Protein 3WTS (pdb70)

Radius of gyration: 38.65 Å; Cα contacts (8 Å, |Δi|>4): 1548; chains: 6; bounding box: 78×96×101 Å

GO terms:
  GO:0006355 regulation of DNA-templated transcription (P, IMP)
  GO:0140297 DNA-binding transcription factor binding (F, IPI)
  GO:0005634 nucleus (C, IDA)
  GO:0000978 RNA polymerase II cis-regulatory region sequence-specific DNA binding (F, IDA)
  GO:0043371 negative regulation of CD4-positive, alpha-beta T cell differentiation (P, IDA)
  GO:0043378 positive regulation of CD8-positive, alpha-beta T cell differentiation (P, IDA)
  GO:0045892 negative regulation of DNA-templated transcription (P, IDA)
  GO:0045893 positive regulation of DNA-templated transcription (P, IDA)
  GO:0032729 positive regulation of type II interferon production (P, IDA)
  GO:0000122 negative regulation of transcription by RNA polymerase II (P, IDA)
  GO:0016513 core-binding factor complex (C, TAS)
  GO:0002667 regulation of T cell anergy (P, IMP)
  GO:0032743 positive regulation of interleukin-2 production (P, IMP)
  GO:0005515 protein binding (F, IPI)
  GO:0005604 basement membrane (C, IDA)
  GO:0003677 DNA binding (F, IDA)
  GO:0003700 DNA-binding transcription factor activity (F, IDA)
  GO:0045944 positive regulation of transcription by RNA polymerase II (P, IDA)
  GO:0006355 regulation of DNA-templated transcription (P, IDA)
  GO:0071560 cellular response to transforming growth factor beta stimulus (P, IDA)

Sequence (715 aa):
MGELVRTDSPNFLCSVLPTHWRCNKTLPIAFKVVAKGDVPDGTLVTVMAGNDENYSAELRNATAAMKNQVARFNDLRFVGRSGRGKSFTLTITVFTNPPQVATYHRAIKITVDGPREPRPRVVPDQRSKFENEEFFRKLSRECEIKYTGFRDRPHEERQTRFQNACRDGRSEIAFVATGTNLSLQFFPAPSREYVDLEREAGKVYLKAPMILNGVCVIWKGWIDLHRLDGMGCLEFDEERAQQEDALAQPVIPAAALAGYTGSGPIQLWQFLLELLTDKSCQSFISWTGDGWEFKLSDPDEVARRWGKRKNKPKMNYEKLSRGLRYYYDKNIIHKTAGKRYVYRFVCDLQSLLGYTPEELHAMLDVKGELVRTDSPNFLCSVLPTHWRCNKTLPIAFKVVAKGDVPDGTLVTVMAGNDENYSAELRNATAAMKNQVARFNDLRFVGRSGRGKSFTLTITVFTNPPQVATYHRAIKITVDGPREPRPRVVPDQRSKFENEEFFRKLSRECEIKYTGFRDRPHEERQTRFQNACRDGRSEIAFVATGTNLSLQFFPAPSREYVDLEREAGKVYLKAPMILNGVCVIWKGWIDLHRLDGMGCLEFDEERAQQEDALAGPIQLWQFLLELLTDKSCQSFISWTGDGWEFKLSDPDEVARRWGKRKNKPKMNYEKLSRGLRYYYDKNIIHKTAGKRYVYRFVCDLQSLLGYTPEELHAML

Structure (mmCIF, N/CA/C/O backbone):
data_3WTS
#
_entry.id   3WTS
#
_cell.length_a   78.721
_cell.length_b   102.055
_cell.length_c   194.991
_cell.angle_alpha   90.00
_cell.angle_beta   90.00
_cell.angle_gamma   90.00
#
_symmetry.space_group_name_H-M   'P 21 21 21'
#
loop_
_entity.id
_entity.type
_entity.pdbx_description
1 polymer 'Runt-related transcription factor 1'
2 polymer 'Core-binding factor subunit beta'
3 polymer 'Protein C-ets-1'
4 polymer "5'-D(*GP*AP*AP*GP*CP*CP*AP*CP*AP*TP*CP*CP*TP*CP*T)-3'"
5 polymer "5'-D(*AP*GP*AP*GP*GP*AP*TP*GP*TP*GP*GP*CP*TP*TP*C)-3'"
6 water water
#
loop_
_atom_site.group_PDB
_atom_site.id
_atom_site.type_symbol
_atom_site.label_atom_id
_atom_site.label_alt_id
_atom_site.label_comp_id
_atom_site.label_asym_id
_atom_site.label_entity_id
_atom_site.label_seq_id
_atom_site.pdbx_PDB_ins_code
_atom_site.Cartn_x
_atom_site.Cartn_y
_atom_site.Cartn_z
_atom_site.occupancy
_atom_site.B_iso_or_equiv
_atom_site.auth_seq_id
_atom_site.auth_comp_id
_atom_site.auth_asym_id
_atom_site.auth_atom_id
_atom_site.pdbx_PDB_model_num
ATOM 1 N N . MET A 1 1 ? 53.628 -2.481 61.255 1.00 111.50 59 MET A N 1
ATOM 2 C CA . MET A 1 1 ? 53.765 -3.651 60.335 1.00 111.44 59 MET A CA 1
ATOM 3 C C . MET A 1 1 ? 52.428 -4.107 59.743 1.00 110.09 59 MET A C 1
ATOM 4 O O . MET A 1 1 ? 51.504 -4.488 60.470 1.00 110.12 59 MET A O 1
ATOM 9 N N . GLY A 1 2 ? 52.341 -4.061 58.413 1.00 107.95 60 GLY A N 1
ATOM 10 C CA . GLY A 1 2 ? 51.129 -4.463 57.718 1.00 104.27 60 GLY A CA 1
ATOM 11 C C . GLY A 1 2 ? 51.201 -4.246 56.214 1.00 101.20 60 GLY A C 1
ATOM 12 O O . GLY A 1 2 ? 52.247 -4.442 55.597 1.00 101.85 60 GLY A O 1
ATOM 13 N N . GLU A 1 3 ? 50.080 -3.841 55.627 1.00 97.57 61 GLU A N 1
ATOM 14 C CA . GLU A 1 3 ? 49.994 -3.595 54.192 1.00 93.90 61 GLU A CA 1
ATOM 15 C C . GLU A 1 3 ? 49.631 -2.122 53.998 1.00 90.70 61 GLU A C 1
ATOM 16 O O . GLU A 1 3 ? 48.544 -1.692 54.392 1.00 90.64 61 GLU A O 1
ATOM 22 N N . LEU A 1 4 ? 50.537 -1.350 53.397 1.00 85.99 62 LEU A N 1
ATOM 23 C CA . LEU A 1 4 ? 50.300 0.079 53.187 1.00 82.08 62 LEU A CA 1
ATOM 24 C C . LEU A 1 4 ? 49.911 0.463 51.765 1.00 79.81 62 LEU A C 1
ATOM 25 O O . LEU A 1 4 ? 50.081 -0.308 50.830 1.00 80.29 62 LEU A O 1
ATOM 30 N N . VAL A 1 5 ? 49.389 1.673 51.612 1.00 77.87 63 VAL A N 1
ATOM 31 C CA . VAL A 1 5 ? 48.970 2.175 50.312 1.00 76.29 63 VAL A CA 1
ATOM 32 C C . VAL A 1 5 ? 49.388 3.634 50.163 1.00 75.63 63 VAL A C 1
ATOM 33 O O . VAL A 1 5 ? 49.444 4.375 51.141 1.00 76.54 63 VAL A O 1
ATOM 37 N N . ARG A 1 6 ? 49.681 4.049 48.938 1.00 75.61 64 ARG A N 1
ATOM 38 C CA . ARG A 1 6 ? 50.113 5.414 48.702 1.00 75.63 64 ARG A CA 1
ATOM 39 C C . ARG A 1 6 ? 48.954 6.401 48.712 1.00 73.76 64 ARG A C 1
ATOM 40 O O . ARG A 1 6 ? 47.844 6.083 48.280 1.00 73.28 64 ARG A O 1
ATOM 48 N N . THR A 1 7 ? 49.222 7.598 49.224 1.00 71.47 65 THR A N 1
ATOM 49 C CA . THR A 1 7 ? 48.223 8.656 49.292 1.00 69.40 65 THR A CA 1
ATOM 50 C C . THR A 1 7 ? 48.483 9.631 48.146 1.00 68.89 65 THR A C 1
ATOM 51 O O . THR A 1 7 ? 49.346 9.381 47.308 1.00 69.16 65 THR A O 1
ATOM 55 N N . ASP A 1 8 ? 47.744 10.736 48.103 1.00 69.20 66 ASP A N 1
ATOM 56 C CA . ASP A 1 8 ? 47.928 11.730 47.043 1.00 68.96 66 ASP A CA 1
ATOM 57 C C . ASP A 1 8 ? 49.193 12.570 47.264 1.00 69.60 66 ASP A C 1
ATOM 58 O O . ASP A 1 8 ? 49.563 13.389 46.420 1.00 70.07 66 ASP A O 1
ATOM 63 N N . SER A 1 9 ? 49.846 12.366 48.404 1.00 69.18 67 SER A N 1
ATOM 64 C CA . SER A 1 9 ? 51.079 13.071 48.728 1.00 67.83 67 SER A CA 1
ATOM 65 C C . SER A 1 9 ? 52.224 12.082 48.524 1.00 67.35 67 SER A C 1
ATOM 66 O O . SER A 1 9 ? 52.079 10.888 48.801 1.00 67.03 67 SER A O 1
ATOM 69 N N . PRO A 1 10 ? 53.373 12.565 48.020 1.00 66.87 68 PRO A N 1
ATOM 70 C CA . PRO A 1 10 ? 54.555 11.726 47.776 1.00 66.48 68 PRO A CA 1
ATOM 71 C C . PRO A 1 10 ? 55.351 11.436 49.043 1.00 65.86 68 PRO A C 1
ATOM 72 O O . PRO A 1 10 ? 56.326 10.683 49.025 1.00 65.92 68 PRO A O 1
ATOM 76 N N . ASN A 1 11 ? 54.918 12.018 50.152 1.00 65.23 69 ASN A N 1
ATOM 77 C CA . ASN A 1 11 ? 55.630 11.813 51.400 1.00 65.11 69 ASN A CA 1
ATOM 78 C C . ASN A 1 11 ? 54.890 10.941 52.414 1.00 64.33 69 ASN A C 1
ATOM 79 O O . ASN A 1 11 ? 55.428 10.651 53.485 1.00 64.67 69 ASN A O 1
ATOM 84 N N . PHE A 1 12 ? 53.676 10.504 52.090 1.00 63.28 70 PHE A N 1
ATOM 85 C CA . PHE A 1 12 ? 52.920 9.699 53.055 1.00 62.57 70 PHE A CA 1
ATOM 86 C C . PHE A 1 12 ? 52.130 8.504 52.523 1.00 62.39 70 PHE A C 1
ATOM 87 O O . PHE A 1 12 ? 51.576 8.527 51.425 1.00 62.96 70 PHE A O 1
ATOM 95 N N . LEU A 1 13 ? 52.084 7.457 53.335 1.00 62.73 71 LEU A N 1
ATOM 96 C CA . LEU A 1 13 ? 51.347 6.238 53.028 1.00 62.92 71 LEU A CA 1
ATOM 97 C C . LEU A 1 13 ? 50.349 6.001 54.173 1.00 62.83 71 LEU A C 1
ATOM 98 O O . LEU A 1 13 ? 50.494 6.578 55.255 1.00 61.70 71 LEU A O 1
ATOM 103 N N . CYS A 1 14 ? 49.344 5.158 53.939 1.00 61.96 72 CYS A N 1
ATOM 104 C CA . CYS A 1 14 ? 48.362 4.837 54.979 1.00 60.70 72 CYS A CA 1
ATOM 105 C C . CYS A 1 14 ? 47.862 3.407 54.841 1.00 60.83 72 CYS A C 1
ATOM 106 O O . CYS A 1 14 ? 47.858 2.850 53.744 1.00 61.81 72 CYS A O 1
ATOM 109 N N . SER A 1 15 ? 47.456 2.809 55.957 1.00 59.57 73 SER A N 1
ATOM 110 C CA . SER A 1 15 ? 46.960 1.442 55.933 1.00 59.30 73 SER A CA 1
ATOM 111 C C . SER A 1 15 ? 45.698 1.363 55.073 1.00 59.57 73 SER A C 1
ATOM 112 O O . SER A 1 15 ? 45.120 2.394 54.703 1.00 59.95 73 SER A O 1
ATOM 115 N N . VAL A 1 16 ? 45.279 0.143 54.749 1.00 59.11 74 VAL A N 1
ATOM 116 C CA . VAL A 1 16 ? 44.102 -0.061 53.911 1.00 58.74 74 VAL A CA 1
ATOM 117 C C . VAL A 1 16 ? 42.783 0.013 54.675 1.00 58.39 74 VAL A C 1
ATOM 118 O O . VAL A 1 16 ? 42.635 -0.591 55.736 1.00 57.56 74 VAL A O 1
ATOM 122 N N . LEU A 1 17 ? 41.819 0.740 54.116 1.00 57.13 75 LEU A N 1
ATOM 123 C CA . LEU A 1 17 ? 40.507 0.880 54.736 1.00 55.89 75 LEU A CA 1
ATOM 124 C C . LEU A 1 17 ? 39.432 0.108 53.964 1.00 55.12 75 LEU A C 1
ATOM 125 O O . LEU A 1 17 ? 39.475 0.013 52.728 1.00 55.96 75 LEU A O 1
ATOM 130 N N . PRO A 1 18 ? 38.451 -0.458 54.680 1.00 54.57 76 PRO A N 1
ATOM 131 C CA . PRO A 1 18 ? 37.399 -1.194 53.966 1.00 53.27 76 PRO A CA 1
ATOM 132 C C . PRO A 1 18 ? 36.703 -0.239 53.000 1.00 51.74 76 PRO A C 1
ATOM 133 O O . PRO A 1 18 ? 36.679 0.968 53.237 1.00 52.48 76 PRO A O 1
ATOM 137 N N . THR A 1 19 ? 36.160 -0.760 51.907 1.00 50.86 77 THR A N 1
ATOM 138 C CA . THR A 1 19 ? 35.476 0.095 50.944 1.00 51.20 77 THR A CA 1
ATOM 139 C C . THR A 1 19 ? 34.108 0.507 51.469 1.00 50.36 77 THR A C 1
ATOM 140 O O . THR A 1 19 ? 33.586 1.554 51.112 1.00 50.06 77 THR A O 1
ATOM 144 N N . HIS A 1 20 ? 33.524 -0.321 52.323 1.00 51.19 78 HIS A N 1
ATOM 145 C CA . HIS A 1 20 ? 32.209 -0.019 52.879 1.00 52.67 78 HIS A CA 1
ATOM 146 C C . HIS A 1 20 ? 32.205 -0.365 54.365 1.00 50.79 78 HIS A C 1
ATOM 147 O O . HIS A 1 20 ? 32.632 -1.453 54.748 1.00 52.14 78 HIS A O 1
ATOM 154 N N . TRP A 1 21 ? 31.748 0.550 55.214 1.00 48.18 79 TRP A N 1
ATOM 155 C CA . TRP A 1 21 ? 31.717 0.240 56.639 1.00 45.34 79 TRP A CA 1
ATOM 156 C C . TRP A 1 21 ? 30.516 0.888 57.316 1.00 45.53 79 TRP A C 1
ATOM 157 O O . TRP A 1 21 ? 29.917 1.830 56.788 1.00 42.57 79 TRP A O 1
ATOM 168 N N . ARG A 1 22 ? 30.162 0.371 58.487 1.00 46.62 80 ARG A N 1
ATOM 169 C CA . ARG A 1 22 ? 29.026 0.892 59.231 1.00 47.56 80 ARG A CA 1
ATOM 170 C C . ARG A 1 22 ? 29.471 2.091 60.058 1.00 49.26 80 ARG A C 1
ATOM 171 O O . ARG A 1 22 ? 30.536 2.063 60.682 1.00 46.53 80 ARG A O 1
ATOM 179 N N . CYS A 1 23 ? 28.653 3.144 60.053 1.00 49.62 81 CYS A N 1
ATOM 180 C CA . CYS A 1 23 ? 28.986 4.337 60.804 1.00 50.46 81 CYS A CA 1
ATOM 181 C C . CYS A 1 23 ? 29.076 4.050 62.288 1.00 48.21 81 CYS A C 1
ATOM 182 O O . CYS A 1 23 ? 28.323 3.233 62.835 1.00 44.57 81 CYS A O 1
ATOM 185 N N . ASN A 1 24 ? 30.039 4.726 62.909 1.00 45.74 82 ASN A N 1
ATOM 186 C CA . ASN A 1 24 ? 30.328 4.631 64.325 1.00 45.58 82 ASN A CA 1
ATOM 187 C C . ASN A 1 24 ? 30.789 3.247 64.745 1.00 46.42 82 ASN A C 1
ATOM 188 O O . ASN A 1 24 ? 30.784 2.903 65.932 1.00 47.75 82 ASN A O 1
ATOM 193 N N . LYS A 1 25 ? 31.200 2.449 63.775 1.00 45.22 83 LYS A N 1
ATOM 194 C CA . LYS A 1 25 ? 31.662 1.107 64.074 1.00 45.38 83 LYS A CA 1
ATOM 195 C C . LYS A 1 25 ? 33.193 1.018 63.969 1.00 44.67 83 LYS A C 1
ATOM 196 O O . LYS A 1 25 ? 33.786 1.538 63.020 1.00 43.88 83 LYS A O 1
ATOM 202 N N . THR A 1 26 ? 33.826 0.369 64.943 1.00 44.35 84 THR A N 1
ATOM 203 C CA . THR A 1 26 ? 35.276 0.218 64.933 1.00 45.50 84 THR A CA 1
ATOM 204 C C . THR A 1 26 ? 35.739 -0.430 63.628 1.00 47.22 84 THR A C 1
ATOM 205 O O . THR A 1 26 ? 35.080 -1.323 63.099 1.00 48.86 84 THR A O 1
ATOM 209 N N . LEU A 1 27 ? 36.864 0.048 63.103 1.00 46.34 85 LEU A N 1
ATOM 210 C CA . LEU A 1 27 ? 37.429 -0.456 61.858 1.00 45.84 85 LEU A CA 1
ATOM 211 C C . LEU A 1 27 ? 38.041 -1.856 62.021 1.00 47.72 85 LEU A C 1
ATOM 212 O O . LEU A 1 27 ? 38.570 -2.201 63.088 1.00 44.78 85 LEU A O 1
ATOM 217 N N . PRO A 1 28 ? 37.972 -2.683 60.962 1.00 49.16 86 PRO A N 1
ATOM 218 C CA . PRO A 1 28 ? 38.536 -4.043 61.031 1.00 51.92 86 PRO A CA 1
ATOM 219 C C . PRO A 1 28 ? 40.041 -4.020 61.331 1.00 54.40 86 PRO A C 1
ATOM 220 O O . PRO A 1 28 ? 40.554 -4.884 62.049 1.00 54.06 86 PRO A O 1
ATOM 224 N N . ILE A 1 29 ? 40.729 -3.008 60.792 1.00 56.94 87 ILE A N 1
ATOM 225 C CA . ILE A 1 29 ? 42.167 -2.813 61.002 1.00 57.59 87 ILE A CA 1
ATOM 226 C C . ILE A 1 29 ? 42.486 -1.362 61.322 1.00 56.02 87 ILE A C 1
ATOM 227 O O . ILE A 1 29 ? 42.134 -0.462 60.567 1.00 56.80 87 ILE A O 1
ATOM 232 N N . ALA A 1 30 ? 43.177 -1.154 62.436 1.00 54.10 88 ALA A N 1
ATOM 233 C CA . ALA A 1 30 ? 43.561 0.174 62.895 1.00 51.60 88 ALA A CA 1
ATOM 234 C C . ALA A 1 30 ? 44.175 1.009 61.793 1.00 51.55 88 ALA A C 1
ATOM 235 O O . ALA A 1 30 ? 45.113 0.577 61.126 1.00 53.51 88 ALA A O 1
ATOM 237 N N . PHE A 1 31 ? 43.656 2.214 61.605 1.00 49.31 89 PHE A N 1
ATOM 238 C CA . PHE A 1 31 ? 44.176 3.086 60.574 1.00 49.33 89 PHE A CA 1
ATOM 239 C C . PHE A 1 31 ? 45.543 3.638 60.980 1.00 51.99 89 PHE A C 1
ATOM 240 O O . PHE A 1 31 ? 45.747 4.033 62.132 1.00 52.13 89 PHE A O 1
ATOM 248 N N . LYS A 1 32 ? 46.481 3.648 60.035 1.00 53.34 90 LYS A N 1
ATOM 249 C CA . LYS A 1 32 ? 47.830 4.160 60.283 1.00 55.19 90 LYS A CA 1
ATOM 250 C C . LYS A 1 32 ? 48.302 5.055 59.159 1.00 54.88 90 LYS A C 1
ATOM 251 O O . LYS A 1 32 ? 47.965 4.849 57.994 1.00 54.88 90 LYS A O 1
ATOM 257 N N . VAL A 1 33 ? 49.081 6.060 59.527 1.00 54.78 91 VAL A N 1
ATOM 258 C CA . VAL A 1 33 ? 49.644 6.977 58.563 1.00 54.80 91 VAL A CA 1
ATOM 259 C C . VAL A 1 33 ? 51.143 6.830 58.735 1.00 56.87 91 VAL A C 1
ATOM 260 O O . VAL A 1 33 ? 51.657 6.903 59.847 1.00 56.68 91 VAL A O 1
ATOM 264 N N . VAL A 1 34 ? 51.840 6.579 57.635 1.00 60.34 92 VAL A N 1
ATOM 265 C CA . VAL A 1 34 ? 53.281 6.396 57.683 1.00 61.86 92 VAL A CA 1
ATOM 266 C C . VAL A 1 34 ? 53.965 7.447 56.836 1.00 63.69 92 VAL A C 1
ATOM 267 O O . VAL A 1 34 ? 53.575 7.691 55.692 1.00 63.82 92 VAL A O 1
ATOM 271 N N . ALA A 1 35 ? 54.989 8.073 57.401 1.00 65.00 93 ALA A N 1
ATOM 272 C CA . ALA A 1 35 ? 55.715 9.102 56.681 1.00 67.16 93 ALA A CA 1
ATOM 273 C C . ALA A 1 35 ? 56.914 8.515 55.952 1.00 68.39 93 ALA A C 1
ATOM 274 O O . ALA A 1 35 ? 57.594 7.625 56.464 1.00 67.70 93 ALA A O 1
ATOM 276 N N . LYS A 1 36 ? 57.153 9.012 54.744 1.00 70.91 94 LYS A N 1
ATOM 277 C CA . LYS A 1 36 ? 58.283 8.564 53.942 1.00 73.63 94 LYS A CA 1
ATOM 278 C C . LYS A 1 36 ? 59.514 9.268 54.503 1.00 74.01 94 LYS A C 1
ATOM 279 O O . LYS A 1 36 ? 60.398 8.636 55.088 1.00 73.73 94 LYS A O 1
ATOM 285 N N . GLY A 1 37 ? 59.547 10.587 54.336 1.00 74.29 95 GLY A N 1
ATOM 286 C CA . GLY A 1 37 ? 60.659 11.370 54.845 1.00 75.81 95 GLY A CA 1
ATOM 287 C C . GLY A 1 37 ? 60.640 11.458 56.364 1.00 75.48 95 GLY A C 1
ATOM 288 O O . GLY A 1 37 ? 59.623 11.182 56.993 1.00 76.44 95 GLY A O 1
ATOM 289 N N . ASP A 1 38 ? 61.769 11.841 56.953 1.00 74.84 96 ASP A N 1
ATOM 290 C CA . ASP A 1 38 ? 61.893 11.962 58.398 1.00 73.14 96 ASP A CA 1
ATOM 291 C C . ASP A 1 38 ? 60.926 12.961 59.006 1.00 70.16 96 ASP A C 1
ATOM 292 O O . ASP A 1 38 ? 60.896 14.133 58.625 1.00 70.58 96 ASP A O 1
ATOM 297 N N . VAL A 1 39 ? 60.129 12.483 59.953 1.00 64.95 97 VAL A N 1
ATOM 298 C CA . VAL A 1 39 ? 59.174 13.328 60.634 1.00 61.43 97 VAL A CA 1
ATOM 299 C C . VAL A 1 39 ? 59.430 13.181 62.116 1.00 60.10 97 VAL A C 1
ATOM 300 O O . VAL A 1 39 ? 59.543 12.070 62.621 1.00 60.19 97 VAL A O 1
ATOM 304 N N . PRO A 1 40 ? 59.519 14.306 62.837 1.00 58.88 98 PRO A N 1
ATOM 305 C CA . PRO A 1 40 ? 59.775 14.305 64.288 1.00 59.33 98 PRO A CA 1
ATOM 306 C C . PRO A 1 40 ? 58.765 13.535 65.160 1.00 59.64 98 PRO A C 1
ATOM 307 O O . PRO A 1 40 ? 57.558 13.713 65.031 1.00 59.45 98 PRO A O 1
ATOM 311 N N . ASP A 1 41 ? 59.270 12.685 66.049 1.00 59.07 99 ASP A N 1
ATOM 312 C CA . ASP A 1 41 ? 58.414 11.941 66.953 1.00 58.15 99 ASP A CA 1
ATOM 313 C C . ASP A 1 41 ? 57.608 12.933 67.769 1.00 58.52 99 ASP A C 1
ATOM 314 O O . ASP A 1 41 ? 58.124 13.978 68.177 1.00 58.15 99 ASP A O 1
ATOM 319 N N . GLY A 1 42 ? 56.345 12.598 68.014 1.00 57.25 100 GLY A N 1
ATOM 320 C CA . GLY A 1 42 ? 55.485 13.479 68.774 1.00 55.70 100 GLY A CA 1
ATOM 321 C C . GLY A 1 42 ? 54.662 14.380 67.872 1.00 56.97 100 GLY A C 1
ATOM 322 O O . GLY A 1 42 ? 53.697 14.992 68.321 1.00 59.02 100 GLY A O 1
ATOM 323 N N . THR A 1 43 ? 55.038 14.469 66.598 1.00 56.87 101 THR A N 1
ATOM 324 C CA . THR A 1 43 ? 54.317 15.301 65.640 1.00 55.82 101 THR A CA 1
ATOM 325 C C . THR A 1 43 ? 52.878 14.795 65.519 1.00 55.78 101 THR A C 1
ATOM 326 O O . THR A 1 43 ? 52.646 13.609 65.278 1.00 54.30 101 THR A O 1
ATOM 330 N N . LEU A 1 44 ? 51.916 15.698 65.676 1.00 55.19 102 LEU A N 1
ATOM 331 C CA . LEU A 1 44 ? 50.518 15.317 65.601 1.00 53.94 102 LEU A CA 1
ATOM 332 C C . LEU A 1 44 ? 50.041 15.085 64.179 1.00 54.13 102 LEU A C 1
ATOM 333 O O . LEU A 1 44 ? 50.491 15.732 63.232 1.00 53.92 102 LEU A O 1
ATOM 338 N N . VAL A 1 45 ? 49.124 14.138 64.046 1.00 54.25 103 VAL A N 1
ATOM 339 C CA . VAL A 1 45 ? 48.539 13.796 62.760 1.00 53.96 103 VAL A CA 1
ATOM 340 C C . VAL A 1 45 ? 47.025 13.719 62.941 1.00 53.52 103 VAL A C 1
ATOM 341 O O . VAL A 1 45 ? 46.531 13.121 63.901 1.00 53.05 103 VAL A O 1
ATOM 345 N N . THR A 1 46 ? 46.285 14.325 62.028 1.00 53.05 104 THR A N 1
ATOM 346 C CA . THR A 1 46 ? 44.841 14.297 62.139 1.00 54.34 104 THR A CA 1
ATOM 347 C C . THR A 1 46 ? 44.203 13.859 60.822 1.00 53.31 104 THR A C 1
ATOM 348 O O . THR A 1 46 ? 44.838 13.892 59.767 1.00 49.79 104 THR A O 1
ATOM 352 N N . VAL A 1 47 ? 42.944 13.441 60.885 1.00 52.30 105 VAL A N 1
ATOM 353 C CA . VAL A 1 47 ? 42.252 13.019 59.679 1.00 51.49 105 VAL A CA 1
ATOM 354 C C . VAL A 1 47 ? 40.846 13.610 59.613 1.00 48.37 105 VAL A C 1
ATOM 355 O O . VAL A 1 47 ? 40.155 13.686 60.619 1.00 48.30 105 VAL A O 1
ATOM 359 N N . MET A 1 48 ? 40.451 14.067 58.427 1.00 49.58 106 MET A N 1
ATOM 360 C CA . MET A 1 48 ? 39.124 14.645 58.214 1.00 51.75 106 MET A CA 1
ATOM 361 C C . MET A 1 48 ? 38.505 14.002 56.980 1.00 50.92 106 MET A C 1
ATOM 362 O O . MET A 1 48 ? 39.204 13.343 56.215 1.00 50.47 106 MET A O 1
ATOM 367 N N . ALA A 1 49 ? 37.202 14.194 56.776 1.00 50.74 107 ALA A N 1
ATOM 368 C CA . ALA A 1 49 ? 36.536 13.596 55.622 1.00 50.71 107 ALA A CA 1
ATOM 369 C C . ALA A 1 49 ? 35.315 14.374 55.174 1.00 51.12 107 ALA A C 1
ATOM 370 O O . ALA A 1 49 ? 34.662 15.053 55.979 1.00 49.16 107 ALA A O 1
ATOM 372 N N . GLY A 1 50 ? 35.015 14.253 53.881 1.00 50.13 108 GLY A N 1
ATOM 373 C CA . GLY A 1 50 ? 33.864 14.924 53.300 1.00 51.83 108 GLY A CA 1
ATOM 374 C C . GLY A 1 50 ? 33.735 14.670 51.806 1.00 53.00 108 GLY A C 1
ATOM 375 O O . GLY A 1 50 ? 34.568 13.989 51.222 1.00 52.39 108 GLY A O 1
ATOM 376 N N . ASN A 1 51 ? 32.679 15.203 51.199 1.00 55.45 109 ASN A N 1
ATOM 377 C CA . ASN A 1 51 ? 32.440 15.066 49.762 1.00 59.23 109 ASN A CA 1
ATOM 378 C C . ASN A 1 51 ? 31.302 15.992 49.325 1.00 62.17 109 ASN A C 1
ATOM 379 O O . ASN A 1 51 ? 30.930 16.920 50.057 1.00 64.10 109 ASN A O 1
ATOM 384 N N . ASP A 1 52 ? 30.739 15.750 48.146 1.00 64.85 110 ASP A N 1
ATOM 385 C CA . ASP A 1 52 ? 29.675 16.618 47.650 1.00 67.22 110 ASP A CA 1
ATOM 386 C C . ASP A 1 52 ? 28.369 16.526 48.431 1.00 68.33 110 ASP A C 1
ATOM 387 O O . ASP A 1 52 ? 27.579 17.468 48.415 1.00 69.66 110 ASP A O 1
ATOM 392 N N . GLU A 1 53 ? 28.137 15.408 49.118 1.00 68.49 111 GLU A N 1
ATOM 393 C CA . GLU A 1 53 ? 26.913 15.247 49.898 1.00 67.94 111 GLU A CA 1
ATOM 394 C C . GLU A 1 53 ? 27.101 15.653 51.350 1.00 66.68 111 GLU A C 1
ATOM 395 O O . GLU A 1 53 ? 26.177 16.132 52.004 1.00 67.25 111 GLU A O 1
ATOM 401 N N . ASN A 1 54 ? 28.299 15.444 51.865 1.00 65.08 112 ASN A N 1
ATOM 402 C CA . ASN A 1 54 ? 28.591 15.793 53.243 1.00 64.37 112 ASN A CA 1
ATOM 403 C C . ASN A 1 54 ? 29.934 16.505 53.216 1.00 63.96 112 ASN A C 1
ATOM 404 O O . ASN A 1 54 ? 30.972 15.854 53.066 1.00 63.86 112 ASN A O 1
ATOM 409 N N . TYR A 1 55 ? 29.916 17.834 53.360 1.00 62.06 113 TYR A N 1
ATOM 410 C CA . TYR A 1 55 ? 31.153 18.611 53.303 1.00 61.34 113 TYR A CA 1
ATOM 411 C C . TYR A 1 55 ? 32.127 18.359 54.440 1.00 60.62 113 TYR A C 1
ATOM 412 O O . TYR A 1 55 ? 33.292 18.726 54.336 1.00 61.61 113 TYR A O 1
ATOM 421 N N . SER A 1 56 ? 31.663 17.752 55.528 1.00 59.37 114 SER A N 1
ATOM 422 C CA . SER A 1 56 ? 32.552 17.438 56.643 1.00 57.18 114 SER A CA 1
ATOM 423 C C . SER A 1 56 ? 31.936 16.383 57.551 1.00 55.62 114 SER A C 1
ATOM 424 O O . SER A 1 56 ? 31.092 16.685 58.390 1.00 55.58 114 SER A O 1
ATOM 427 N N . ALA A 1 57 ? 32.374 15.142 57.398 1.00 52.99 115 ALA A N 1
ATOM 428 C CA . ALA A 1 57 ? 31.824 14.062 58.202 1.00 51.85 115 ALA A CA 1
ATOM 429 C C . ALA A 1 57 ? 32.262 14.078 59.656 1.00 50.87 115 ALA A C 1
ATOM 430 O O . ALA A 1 57 ? 33.384 14.461 59.992 1.00 50.23 115 ALA A O 1
ATOM 432 N N . GLU A 1 58 ? 31.365 13.640 60.526 1.00 51.52 116 GLU A N 1
ATOM 433 C CA . GLU A 1 58 ? 31.686 13.570 61.934 1.00 50.84 116 GLU A CA 1
ATOM 434 C C . GLU A 1 58 ? 32.597 12.369 62.106 1.00 49.92 116 GLU A C 1
ATOM 435 O O . GLU A 1 58 ? 32.305 11.295 61.598 1.00 51.55 116 GLU A O 1
ATOM 441 N N . LEU A 1 59 ? 33.703 12.553 62.815 1.00 49.88 117 LEU A N 1
ATOM 442 C CA . LEU A 1 59 ? 34.657 11.474 63.053 1.00 48.64 117 LEU A CA 1
ATOM 443 C C . LEU A 1 59 ? 34.904 11.327 64.546 1.00 49.05 117 LEU A C 1
ATOM 444 O O . LEU A 1 59 ? 34.612 12.234 65.315 1.00 49.21 117 LEU A O 1
ATOM 449 N N . ARG A 1 60 ? 35.420 10.172 64.952 1.00 49.57 118 ARG A N 1
ATOM 450 C CA . ARG A 1 60 ? 35.764 9.929 66.347 1.00 49.48 118 ARG A CA 1
ATOM 451 C C . ARG A 1 60 ? 37.231 9.509 66.397 1.00 49.88 118 ARG A C 1
ATOM 452 O O . ARG A 1 60 ? 37.687 8.767 65.529 1.00 49.45 118 ARG A O 1
ATOM 460 N N . ASN A 1 61 ? 37.963 10.009 67.397 1.00 48.96 119 ASN A N 1
ATOM 461 C CA . ASN A 1 61 ? 39.378 9.691 67.583 1.00 48.44 119 ASN A CA 1
ATOM 462 C C . ASN A 1 61 ? 40.218 9.944 66.327 1.00 48.15 119 ASN A C 1
ATOM 463 O O . ASN A 1 61 ? 41.063 9.128 65.959 1.00 48.11 119 ASN A O 1
ATOM 468 N N . ALA A 1 62 ? 39.993 11.082 65.680 1.00 46.23 120 ALA A N 1
ATOM 469 C CA . ALA A 1 62 ? 40.720 11.414 64.466 1.00 46.48 120 ALA A CA 1
ATOM 470 C C . ALA A 1 62 ? 42.094 12.079 64.676 1.00 46.84 120 ALA A C 1
ATOM 471 O O . ALA A 1 62 ? 42.635 12.725 63.767 1.00 46.18 120 ALA A O 1
ATOM 473 N N . THR A 1 63 ? 42.673 11.900 65.856 1.00 47.67 121 THR A N 1
ATOM 474 C CA . THR A 1 63 ? 43.973 12.490 66.161 1.00 49.43 121 THR A CA 1
ATOM 475 C C . THR A 1 63 ? 44.965 11.427 66.604 1.00 49.84 121 THR A C 1
ATOM 476 O O . THR A 1 63 ? 44.615 10.524 67.363 1.00 51.38 121 THR A O 1
ATOM 480 N N . ALA A 1 64 ? 46.201 11.528 66.117 1.00 50.65 122 ALA A N 1
ATOM 481 C CA . ALA A 1 64 ? 47.255 10.582 66.500 1.00 51.86 122 ALA A CA 1
ATOM 482 C C . ALA A 1 64 ? 48.618 11.269 66.482 1.00 52.30 122 ALA A C 1
ATOM 483 O O . ALA A 1 64 ? 48.792 12.314 65.865 1.00 52.38 122 ALA A O 1
ATOM 485 N N . ALA A 1 65 ? 49.581 10.668 67.170 1.00 53.90 123 ALA A N 1
ATOM 486 C CA . ALA A 1 65 ? 50.919 11.221 67.262 1.00 55.12 123 ALA A CA 1
ATOM 487 C C . ALA A 1 65 ? 51.924 10.332 66.540 1.00 56.76 123 ALA A C 1
ATOM 488 O O . ALA A 1 65 ? 51.887 9.106 66.655 1.00 57.13 123 ALA A O 1
ATOM 490 N N . MET A 1 66 ? 52.819 10.971 65.800 1.00 57.70 124 MET A N 1
ATOM 491 C CA . MET A 1 66 ? 53.843 10.279 65.045 1.00 59.84 124 MET A CA 1
ATOM 492 C C . MET A 1 66 ? 54.899 9.673 65.991 1.00 60.61 124 MET A C 1
ATOM 493 O O . MET A 1 66 ? 55.320 10.305 66.962 1.00 59.90 124 MET A O 1
ATOM 498 N N . LYS A 1 67 ? 55.305 8.438 65.706 1.00 61.83 125 LYS A N 1
ATOM 499 C CA . LYS A 1 67 ? 56.297 7.723 66.507 1.00 64.05 125 LYS A CA 1
ATOM 500 C C . LYS A 1 67 ? 57.033 6.720 65.613 1.00 64.87 125 LYS A C 1
ATOM 501 O O . LYS A 1 67 ? 56.493 5.659 65.271 1.00 64.71 125 LYS A O 1
ATOM 507 N N . ASN A 1 68 ? 58.270 7.064 65.255 1.00 64.41 126 ASN A N 1
ATOM 508 C CA . ASN A 1 68 ? 59.102 6.251 64.374 1.00 63.20 126 ASN A CA 1
ATOM 509 C C . ASN A 1 68 ? 58.498 6.244 62.985 1.00 61.25 126 ASN A C 1
ATOM 510 O O . ASN A 1 68 ? 58.417 5.198 62.346 1.00 59.94 126 ASN A O 1
ATOM 515 N N . GLN A 1 69 ? 58.058 7.412 62.532 1.00 60.29 127 GLN A N 1
ATOM 516 C CA . GLN A 1 69 ? 57.472 7.560 61.201 1.00 60.70 127 GLN A CA 1
ATOM 517 C C . GLN A 1 69 ? 56.062 6.983 61.082 1.00 59.78 127 GLN A C 1
ATOM 518 O O . GLN A 1 69 ? 55.483 6.961 59.997 1.00 59.89 127 GLN A O 1
ATOM 524 N N . VAL A 1 70 ? 55.501 6.535 62.197 1.00 58.87 128 VAL A N 1
ATOM 525 C CA . VAL A 1 70 ? 54.173 5.946 62.169 1.00 58.38 128 VAL A CA 1
ATOM 526 C C . VAL A 1 70 ? 53.175 6.555 63.161 1.00 57.14 128 VAL A C 1
ATOM 527 O O . VAL A 1 70 ? 53.408 6.585 64.376 1.00 55.18 128 VAL A O 1
ATOM 531 N N . ALA A 1 71 ? 52.058 7.038 62.624 1.00 55.84 129 ALA A N 1
ATOM 532 C CA . ALA A 1 71 ? 50.988 7.620 63.433 1.00 53.97 129 ALA A CA 1
ATOM 533 C C . ALA A 1 71 ? 49.884 6.573 63.468 1.00 53.25 129 ALA A C 1
ATOM 534 O O . ALA A 1 71 ? 49.170 6.393 62.487 1.00 53.29 129 ALA A O 1
ATOM 536 N N . ARG A 1 72 ? 49.757 5.881 64.597 1.00 53.52 130 ARG A N 1
ATOM 537 C CA . ARG A 1 72 ? 48.763 4.824 64.761 1.00 54.74 130 ARG A CA 1
ATOM 538 C C . ARG A 1 72 ? 47.493 5.353 65.426 1.00 53.36 130 ARG A C 1
ATOM 539 O O . ARG A 1 72 ? 47.504 5.688 66.609 1.00 52.16 130 ARG A O 1
ATOM 547 N N . PHE A 1 73 ? 46.400 5.428 64.671 1.00 53.20 131 PHE A N 1
ATOM 548 C CA . PHE A 1 73 ? 45.129 5.911 65.221 1.00 51.99 131 PHE A CA 1
ATOM 549 C C . PHE A 1 73 ? 44.438 4.852 66.074 1.00 52.40 131 PHE A C 1
ATOM 550 O O . PHE A 1 73 ? 44.143 3.757 65.613 1.00 53.56 131 PHE A O 1
ATOM 558 N N . ASN A 1 74 ? 44.179 5.185 67.328 1.00 54.43 132 ASN A N 1
ATOM 559 C CA . ASN A 1 74 ? 43.509 4.267 68.235 1.00 57.15 132 ASN A CA 1
ATOM 560 C C . ASN A 1 74 ? 41.983 4.349 68.063 1.00 57.56 132 ASN A C 1
ATOM 561 O O . ASN A 1 74 ? 41.348 5.319 68.497 1.00 60.80 132 ASN A O 1
ATOM 566 N N . ASP A 1 75 ? 41.401 3.340 67.429 1.00 53.34 133 ASP A N 1
ATOM 567 C CA . ASP A 1 75 ? 39.955 3.285 67.210 1.00 51.42 133 ASP A CA 1
ATOM 568 C C . ASP A 1 75 ? 39.291 4.445 66.467 1.00 48.80 133 ASP A C 1
ATOM 569 O O . ASP A 1 75 ? 38.319 5.017 66.957 1.00 49.49 133 ASP A O 1
ATOM 574 N N . LEU A 1 76 ? 39.801 4.785 65.290 1.00 45.31 134 LEU A N 1
ATOM 575 C CA . LEU A 1 76 ? 39.210 5.847 64.478 1.00 44.29 134 LEU A CA 1
ATOM 576 C C . LEU A 1 76 ? 37.867 5.343 63.942 1.00 44.26 134 LEU A C 1
ATOM 577 O O . LEU A 1 76 ? 37.771 4.205 63.495 1.00 43.98 134 LEU A O 1
ATOM 582 N N . ARG A 1 77 ? 36.831 6.172 63.987 1.00 43.42 135 ARG A N 1
ATOM 583 C CA . ARG A 1 77 ? 35.533 5.759 63.471 1.00 42.97 135 ARG A CA 1
ATOM 584 C C . ARG A 1 77 ? 34.938 6.862 62.620 1.00 43.91 135 ARG A C 1
ATOM 585 O O . ARG A 1 77 ? 35.283 8.041 62.774 1.00 44.34 135 ARG A O 1
ATOM 593 N N . PHE A 1 78 ? 34.060 6.477 61.702 1.00 43.11 136 PHE A N 1
ATOM 594 C CA . PHE A 1 78 ? 33.392 7.446 60.845 1.00 44.04 136 PHE A CA 1
ATOM 595 C C . PHE A 1 78 ? 31.952 7.474 61.298 1.00 45.77 136 PHE A C 1
ATOM 596 O O . PHE A 1 78 ? 31.293 6.434 61.314 1.00 46.95 136 PHE A O 1
ATOM 604 N N . VAL A 1 79 ? 31.465 8.644 61.698 1.00 46.51 137 VAL A N 1
ATOM 605 C CA . VAL A 1 79 ? 30.074 8.756 62.124 1.00 47.40 137 VAL A CA 1
ATOM 606 C C . VAL A 1 79 ? 29.225 9.281 60.981 1.00 48.54 137 VAL A C 1
ATOM 607 O O . VAL A 1 79 ? 28.167 8.734 60.692 1.00 50.85 137 VAL A O 1
ATOM 611 N N . GLY A 1 80 ? 29.692 10.335 60.320 1.00 48.27 138 GLY A N 1
ATOM 612 C CA . GLY A 1 80 ? 28.932 10.894 59.214 1.00 48.14 138 GLY A CA 1
ATOM 613 C C . GLY A 1 80 ? 28.835 9.932 58.047 1.00 48.43 138 GLY A C 1
ATOM 614 O O . GLY A 1 80 ? 29.714 9.089 57.867 1.00 47.13 138 GLY A O 1
ATOM 615 N N . ARG A 1 81 ? 27.779 10.059 57.248 1.00 50.67 139 ARG A N 1
ATOM 616 C CA . ARG A 1 81 ? 27.578 9.167 56.102 1.00 52.75 139 ARG A CA 1
ATOM 617 C C . ARG A 1 81 ? 27.983 9.808 54.791 1.00 51.98 139 ARG A C 1
ATOM 618 O O . ARG A 1 81 ? 27.857 11.013 54.623 1.00 54.76 139 ARG A O 1
ATOM 626 N N . SER A 1 82 ? 28.457 8.997 53.855 1.00 51.51 140 SER A N 1
ATOM 627 C CA . SER A 1 82 ? 28.888 9.514 52.566 1.00 52.58 140 SER A CA 1
ATOM 628 C C . SER A 1 82 ? 27.797 9.569 51.490 1.00 53.12 140 SER A C 1
ATOM 629 O O . SER A 1 82 ? 27.980 10.234 50.472 1.00 52.74 140 SER A O 1
ATOM 632 N N . GLY A 1 83 ? 26.672 8.888 51.709 1.00 53.14 141 GLY A N 1
ATOM 633 C CA . GLY A 1 83 ? 25.596 8.897 50.722 1.00 53.09 141 GLY A CA 1
ATOM 634 C C . GLY A 1 83 ? 25.579 7.656 49.839 1.00 53.61 141 GLY A C 1
ATOM 635 O O . GLY A 1 83 ? 26.619 7.022 49.640 1.00 52.37 141 GLY A O 1
ATOM 636 N N . ARG A 1 84 ? 24.409 7.311 49.301 1.00 54.66 142 ARG A N 1
ATOM 637 C CA . ARG A 1 84 ? 24.260 6.117 48.453 1.00 55.04 142 ARG A CA 1
ATOM 638 C C . ARG A 1 84 ? 25.294 6.056 47.327 1.00 54.61 142 ARG A C 1
ATOM 639 O O . ARG A 1 84 ? 25.383 6.969 46.507 1.00 52.18 142 ARG A O 1
ATOM 647 N N . GLY A 1 85 ? 26.067 4.970 47.304 1.00 55.07 143 GLY A N 1
ATOM 648 C CA . GLY A 1 85 ? 27.090 4.789 46.286 1.00 57.46 143 GLY A CA 1
ATOM 649 C C . GLY A 1 85 ? 28.179 5.856 46.225 1.00 60.83 143 GLY A C 1
ATOM 650 O O . GLY A 1 85 ? 28.861 5.986 45.206 1.00 60.99 143 GLY A O 1
ATOM 651 N N . LYS A 1 86 ? 28.359 6.605 47.312 1.00 61.00 144 LYS A N 1
ATOM 652 C CA . LYS A 1 86 ? 29.360 7.662 47.368 1.00 61.38 144 LYS A CA 1
ATOM 653 C C . LYS A 1 86 ? 30.430 7.391 48.419 1.00 61.77 144 LYS A C 1
ATOM 654 O O . LYS A 1 86 ? 30.152 6.808 49.473 1.00 62.07 144 LYS A O 1
ATOM 660 N N . SER A 1 87 ? 31.656 7.824 48.141 1.00 60.58 145 SER A N 1
ATOM 661 C CA . SER A 1 87 ? 32.747 7.640 49.093 1.00 59.08 145 SER A CA 1
ATOM 662 C C . SER A 1 87 ? 33.249 8.965 49.652 1.00 57.50 145 SER A C 1
ATOM 663 O O . SER A 1 87 ? 32.889 10.036 49.165 1.00 57.30 145 SER A O 1
ATOM 666 N N . PHE A 1 88 ? 34.071 8.878 50.692 1.00 55.69 146 PHE A N 1
ATOM 667 C CA . PHE A 1 88 ? 34.645 10.056 51.329 1.00 53.13 146 PHE A CA 1
ATOM 668 C C . PHE A 1 88 ? 36.040 10.349 50.799 1.00 54.48 146 PHE A C 1
ATOM 669 O O . PHE A 1 88 ? 36.759 9.448 50.360 1.00 54.87 146 PHE A O 1
ATOM 677 N N . THR A 1 89 ? 36.413 11.621 50.849 1.00 56.10 147 THR A N 1
ATOM 678 C CA . THR A 1 89 ? 37.743 12.062 50.453 1.00 56.44 147 THR A CA 1
ATOM 679 C C . THR A 1 89 ? 38.431 12.315 51.798 1.00 55.41 147 THR A C 1
ATOM 680 O O . THR A 1 89 ? 37.985 13.165 52.568 1.00 54.56 147 THR A O 1
ATOM 684 N N . LEU A 1 90 ? 39.483 11.562 52.098 1.00 54.76 148 LEU A N 1
ATOM 685 C CA . LEU A 1 90 ? 40.198 11.758 53.354 1.00 55.50 148 LEU A CA 1
ATOM 686 C C . LEU A 1 90 ? 41.268 12.833 53.224 1.00 55.44 148 LEU A C 1
ATOM 687 O O . LEU A 1 90 ? 41.960 12.912 52.210 1.00 55.68 148 LEU A O 1
ATOM 692 N N . THR A 1 91 ? 41.395 13.658 54.257 1.00 55.26 149 THR A N 1
ATOM 693 C CA . THR A 1 91 ? 42.412 14.704 54.301 1.00 54.79 149 THR A CA 1
ATOM 694 C C . THR A 1 91 ? 43.270 14.374 55.514 1.00 54.73 149 THR A C 1
ATOM 695 O O . THR A 1 91 ? 42.806 14.475 56.652 1.00 54.89 149 THR A O 1
ATOM 699 N N . ILE A 1 92 ? 44.506 13.953 55.269 1.00 54.77 150 ILE A N 1
ATOM 700 C CA . ILE A 1 92 ? 45.443 13.615 56.340 1.00 54.99 150 ILE A CA 1
ATOM 701 C C . ILE A 1 92 ? 46.373 14.817 56.537 1.00 55.89 150 ILE A C 1
ATOM 702 O O . ILE A 1 92 ? 47.008 15.273 55.586 1.00 57.58 150 ILE A O 1
ATOM 707 N N . THR A 1 93 ? 46.442 15.341 57.755 1.00 55.45 151 THR A N 1
ATOM 708 C CA . THR A 1 93 ? 47.306 16.487 58.026 1.00 56.29 151 THR A CA 1
ATOM 709 C C . THR A 1 93 ? 48.362 16.193 59.084 1.00 55.98 151 THR A C 1
ATOM 710 O O . THR A 1 93 ? 48.045 15.835 60.222 1.00 54.66 151 THR A O 1
ATOM 714 N N . VAL A 1 94 ? 49.620 16.352 58.690 1.00 57.17 152 VAL A N 1
ATOM 715 C CA . VAL A 1 94 ? 50.767 16.126 59.569 1.00 57.74 152 VAL A CA 1
ATOM 716 C C . VAL A 1 94 ? 51.241 17.514 59.974 1.00 59.20 152 VAL A C 1
ATOM 717 O O . VAL A 1 94 ? 51.767 18.260 59.150 1.00 59.25 152 VAL A O 1
ATOM 721 N N . PHE A 1 95 ? 51.064 17.858 61.245 1.00 60.13 153 PHE A N 1
ATOM 722 C CA . PHE A 1 95 ? 51.425 19.191 61.692 1.00 61.65 153 PHE A CA 1
ATOM 723 C C . PHE A 1 95 ? 52.891 19.508 61.934 1.00 63.00 153 PHE A C 1
ATOM 724 O O . PHE A 1 95 ? 53.397 19.434 63.050 1.00 62.86 153 PHE A O 1
ATOM 732 N N . THR A 1 96 ? 53.569 19.877 60.860 1.00 64.69 154 THR A N 1
ATOM 733 C CA . THR A 1 96 ? 54.960 20.256 60.935 1.00 67.18 154 THR A CA 1
ATOM 734 C C . THR A 1 96 ? 54.991 21.739 60.568 1.00 69.66 154 THR A C 1
ATOM 735 O O . THR A 1 96 ? 53.943 22.392 60.531 1.00 69.45 154 THR A O 1
ATOM 739 N N . ASN A 1 97 ? 56.182 22.268 60.303 1.00 72.49 155 ASN A N 1
ATOM 740 C CA . ASN A 1 97 ? 56.334 23.669 59.948 1.00 74.10 155 ASN A CA 1
ATOM 741 C C . ASN A 1 97 ? 56.864 23.868 58.540 1.00 74.78 155 ASN A C 1
ATOM 742 O O . ASN A 1 97 ? 58.063 23.764 58.302 1.00 76.79 155 ASN A O 1
ATOM 747 N N . PRO A 1 98 ? 55.967 24.114 57.575 1.00 75.04 156 PRO A N 1
ATOM 748 C CA . PRO A 1 98 ? 54.515 24.245 57.759 1.00 74.54 156 PRO A CA 1
ATOM 749 C C . PRO A 1 98 ? 53.837 22.860 57.733 1.00 73.63 156 PRO A C 1
ATOM 750 O O . PRO A 1 98 ? 54.493 21.842 57.508 1.00 72.51 156 PRO A O 1
ATOM 754 N N . PRO A 1 99 ? 52.515 22.813 57.968 1.00 73.56 157 PRO A N 1
ATOM 755 C CA . PRO A 1 99 ? 51.755 21.555 57.974 1.00 72.71 157 PRO A CA 1
ATOM 756 C C . PRO A 1 99 ? 51.716 20.865 56.613 1.00 71.74 157 PRO A C 1
ATOM 757 O O . PRO A 1 99 ? 51.555 21.516 55.582 1.00 72.46 157 PRO A O 1
ATOM 761 N N . GLN A 1 100 ? 51.863 19.546 56.614 1.00 69.45 158 GLN A N 1
ATOM 762 C CA . GLN A 1 100 ? 51.817 18.785 55.379 1.00 68.07 158 GLN A CA 1
ATOM 763 C C . GLN A 1 100 ? 50.487 18.047 55.314 1.00 67.81 158 GLN A C 1
ATOM 764 O O . GLN A 1 100 ? 50.105 17.346 56.249 1.00 67.24 158 GLN A O 1
ATOM 770 N N . VAL A 1 101 ? 49.776 18.212 54.208 1.00 67.74 159 VAL A N 1
ATOM 771 C CA . VAL A 1 101 ? 48.488 17.561 54.058 1.00 67.43 159 VAL A CA 1
ATOM 772 C C . VAL A 1 101 ? 48.469 16.608 52.870 1.00 66.40 159 VAL A C 1
ATOM 773 O O . VAL A 1 101 ? 48.918 16.944 51.777 1.00 66.17 159 VAL A O 1
ATOM 777 N N . ALA A 1 102 ? 47.955 15.407 53.108 1.00 65.59 160 ALA A N 1
ATOM 778 C CA . ALA A 1 102 ? 47.862 14.375 52.083 1.00 63.92 160 ALA A CA 1
ATOM 779 C C . ALA A 1 102 ? 46.411 13.903 51.976 1.00 63.31 160 ALA A C 1
ATOM 780 O O . ALA A 1 102 ? 45.849 13.404 52.948 1.00 63.03 160 ALA A O 1
ATOM 782 N N . THR A 1 103 ? 45.800 14.066 50.806 1.00 62.49 161 THR A N 1
ATOM 783 C CA . THR A 1 103 ? 44.421 13.624 50.633 1.00 61.11 161 THR A CA 1
ATOM 784 C C . THR A 1 103 ? 44.376 12.185 50.129 1.00 61.62 161 THR A C 1
ATOM 785 O O . THR A 1 103 ? 45.421 11.574 49.858 1.00 61.60 161 THR A O 1
ATOM 789 N N . TYR A 1 104 ? 43.159 11.655 50.027 1.00 61.20 162 TYR A N 1
ATOM 790 C CA . TYR A 1 104 ? 42.902 10.283 49.581 1.00 61.59 162 TYR A CA 1
ATOM 791 C C . TYR A 1 104 ? 41.443 10.211 49.146 1.00 61.46 162 TYR A C 1
ATOM 792 O O . TYR A 1 104 ? 40.555 9.999 49.977 1.00 60.42 162 TYR A O 1
ATOM 801 N N . HIS A 1 105 ? 41.199 10.385 47.848 1.00 61.54 163 HIS A N 1
ATOM 802 C CA . HIS A 1 105 ? 39.839 10.364 47.311 1.00 61.35 163 HIS A CA 1
ATOM 803 C C . HIS A 1 105 ? 39.235 8.965 47.237 1.00 61.05 163 HIS A C 1
ATOM 804 O O . HIS A 1 105 ? 39.961 7.974 47.117 1.00 59.42 163 HIS A O 1
ATOM 811 N N . ARG A 1 106 ? 37.903 8.904 47.325 1.00 61.33 164 ARG A N 1
ATOM 812 C CA . ARG A 1 106 ? 37.155 7.651 47.276 1.00 61.69 164 ARG A CA 1
ATOM 813 C C . ARG A 1 106 ? 37.775 6.651 48.227 1.00 60.85 164 ARG A C 1
ATOM 814 O O . ARG A 1 106 ? 37.998 5.492 47.877 1.00 61.48 164 ARG A O 1
ATOM 822 N N . ALA A 1 107 ? 38.050 7.104 49.443 1.00 59.53 165 ALA A N 1
ATOM 823 C CA . ALA A 1 107 ? 38.670 6.245 50.441 1.00 57.39 165 ALA A CA 1
ATOM 824 C C . ALA A 1 107 ? 37.733 5.222 51.040 1.00 55.01 165 ALA A C 1
ATOM 825 O O . ALA A 1 107 ? 38.073 4.042 51.135 1.00 54.38 165 ALA A O 1
ATOM 827 N N . ILE A 1 108 ? 36.548 5.669 51.442 1.00 52.31 166 ILE A N 1
ATOM 828 C CA . ILE A 1 108 ? 35.620 4.758 52.092 1.00 50.34 166 ILE A CA 1
ATOM 829 C C . ILE A 1 108 ? 34.171 5.216 52.059 1.00 49.69 166 ILE A C 1
ATOM 830 O O . ILE A 1 108 ? 33.877 6.409 52.164 1.00 50.32 166 ILE A O 1
ATOM 835 N N . LYS A 1 109 ? 33.265 4.257 51.898 1.00 47.90 167 LYS A N 1
ATOM 836 C CA . LYS A 1 109 ? 31.837 4.557 51.897 1.00 48.48 167 LYS A CA 1
ATOM 837 C C . LYS A 1 109 ? 31.302 4.202 53.292 1.00 47.98 167 LYS A C 1
ATOM 838 O O . LYS A 1 109 ? 31.594 3.126 53.835 1.00 47.77 167 LYS A O 1
ATOM 844 N N . ILE A 1 110 ? 30.540 5.120 53.879 1.00 46.27 168 ILE A N 1
ATOM 845 C CA . ILE A 1 110 ? 29.979 4.907 55.204 1.00 44.35 168 ILE A CA 1
ATOM 846 C C . ILE A 1 110 ? 28.471 5.041 55.142 1.00 45.26 168 ILE A C 1
ATOM 847 O O . ILE A 1 110 ? 27.944 6.064 54.687 1.00 44.86 168 ILE A O 1
ATOM 852 N N . THR A 1 111 ? 27.777 4.002 55.589 1.00 44.35 169 THR A N 1
ATOM 853 C CA . THR A 1 111 ? 26.319 4.015 55.609 1.00 44.11 169 THR A CA 1
ATOM 854 C C . THR A 1 111 ? 25.827 3.659 57.008 1.00 44.14 169 THR A C 1
ATOM 855 O O . THR A 1 111 ? 26.616 3.274 57.879 1.00 43.95 169 THR A O 1
ATOM 859 N N . VAL A 1 112 ? 24.525 3.787 57.229 1.00 44.35 170 VAL A N 1
ATOM 860 C CA . VAL A 1 112 ? 23.978 3.469 58.536 1.00 45.26 170 VAL A CA 1
ATOM 861 C C . VAL A 1 112 ? 24.155 1.987 58.837 1.00 44.74 170 VAL A C 1
ATOM 862 O O . VAL A 1 112 ? 24.636 1.629 59.903 1.00 44.63 170 VAL A O 1
ATOM 866 N N . ASP A 1 113 ? 23.800 1.130 57.883 1.00 48.59 171 ASP A N 1
ATOM 867 C CA . ASP A 1 113 ? 23.913 -0.326 58.050 1.00 50.13 171 ASP A CA 1
ATOM 868 C C . ASP A 1 113 ? 25.317 -0.883 57.850 1.00 51.19 171 ASP A C 1
ATOM 869 O O . ASP A 1 113 ? 25.773 -1.744 58.606 1.00 51.57 171 ASP A O 1
ATOM 874 N N . GLY A 1 114 ? 26.001 -0.391 56.827 1.00 52.08 172 GLY A N 1
ATOM 875 C CA . GLY A 1 114 ? 27.316 -0.915 56.521 1.00 54.04 172 GLY A CA 1
ATOM 876 C C . GLY A 1 114 ? 27.069 -2.134 55.649 1.00 56.15 172 GLY A C 1
ATOM 877 O O . GLY A 1 114 ? 25.947 -2.337 55.175 1.00 56.12 172 GLY A O 1
ATOM 878 N N . PRO A 1 115 ? 28.085 -2.965 55.409 1.00 57.43 173 PRO A N 1
ATOM 879 C CA . PRO A 1 115 ? 27.931 -4.167 54.582 1.00 59.23 173 PRO A CA 1
ATOM 880 C C . PRO A 1 115 ? 26.899 -5.164 55.149 1.00 61.21 173 PRO A C 1
ATOM 881 O O . PRO A 1 115 ? 26.940 -5.513 56.333 1.00 61.14 173 PRO A O 1
ATOM 885 N N . ARG A 1 116 ? 25.975 -5.607 54.299 1.00 64.09 174 ARG A N 1
ATOM 886 C CA . ARG A 1 116 ? 24.943 -6.577 54.682 1.00 68.36 174 ARG A CA 1
ATOM 887 C C . ARG A 1 116 ? 24.658 -7.572 53.559 1.00 71.92 174 ARG A C 1
ATOM 888 O O . ARG A 1 116 ? 24.633 -7.205 52.377 1.00 72.02 174 ARG A O 1
ATOM 896 N N . GLU A 1 117 ? 24.418 -8.826 53.935 1.00 75.95 175 GLU A N 1
ATOM 897 C CA . GLU A 1 117 ? 24.104 -9.861 52.954 1.00 80.25 175 GLU A CA 1
ATOM 898 C C . GLU A 1 117 ? 22.723 -9.604 52.351 1.00 81.81 175 GLU A C 1
ATOM 899 O O . GLU A 1 117 ? 21.880 -8.941 52.960 1.00 81.51 175 GLU A O 1
ATOM 905 N N . PRO A 1 118 ? 22.474 -10.121 51.138 1.00 83.31 176 PRO A N 1
ATOM 906 C CA . PRO A 1 118 ? 21.176 -9.922 50.488 1.00 84.03 176 PRO A CA 1
ATOM 907 C C . PRO A 1 118 ? 20.014 -10.367 51.374 1.00 84.68 176 PRO A C 1
ATOM 908 O O . PRO A 1 118 ? 20.199 -11.123 52.333 1.00 84.51 176 PRO A O 1
ATOM 912 N N . ARG A 1 119 ? 18.819 -9.882 51.055 1.00 85.23 177 ARG A N 1
ATOM 913 C CA . ARG A 1 119 ? 17.631 -10.243 51.817 1.00 86.11 177 ARG A CA 1
ATOM 914 C C . ARG A 1 119 ? 16.538 -10.848 50.936 1.00 87.01 177 ARG A C 1
ATOM 915 O O . ARG A 1 119 ? 16.043 -11.941 51.296 1.00 87.35 177 ARG A O 1
ATOM 923 N N . PRO B 2 2 ? 60.867 12.625 50.442 1.00 89.58 2 PRO B N 1
ATOM 924 C CA . PRO B 2 2 ? 60.201 13.371 49.335 1.00 88.83 2 PRO B CA 1
ATOM 925 C C . PRO B 2 2 ? 59.015 14.197 49.836 1.00 87.89 2 PRO B C 1
ATOM 926 O O . PRO B 2 2 ? 57.865 13.777 49.715 1.00 87.31 2 PRO B O 1
ATOM 930 N N . ARG B 2 3 ? 59.303 15.372 50.395 1.00 86.93 3 ARG B N 1
ATOM 931 C CA . ARG B 2 3 ? 58.260 16.256 50.914 1.00 85.89 3 ARG B CA 1
ATOM 932 C C . ARG B 2 3 ? 57.471 16.906 49.782 1.00 86.31 3 ARG B C 1
ATOM 933 O O . ARG B 2 3 ? 56.369 17.408 49.993 1.00 85.58 3 ARG B O 1
ATOM 941 N N . VAL B 2 4 ? 58.046 16.907 48.583 1.00 87.93 4 VAL B N 1
ATOM 942 C CA . VAL B 2 4 ? 57.382 17.489 47.421 1.00 89.92 4 VAL B CA 1
ATOM 943 C C . VAL B 2 4 ? 57.649 16.711 46.136 1.00 91.31 4 VAL B C 1
ATOM 944 O O . VAL B 2 4 ? 58.569 15.893 46.059 1.00 90.14 4 VAL B O 1
ATOM 948 N N . VAL B 2 5 ? 56.823 16.970 45.130 1.00 94.02 5 VAL B N 1
ATOM 949 C CA . VAL B 2 5 ? 56.949 16.315 43.837 1.00 96.72 5 VAL B CA 1
ATOM 950 C C . VAL B 2 5 ? 57.801 17.198 42.923 1.00 98.80 5 VAL B C 1
ATOM 951 O O . VAL B 2 5 ? 57.685 18.428 42.952 1.00 99.41 5 VAL B O 1
ATOM 955 N N . PRO B 2 6 ? 58.675 16.583 42.109 1.00 100.16 6 PRO B N 1
ATOM 956 C CA . PRO B 2 6 ? 59.545 17.327 41.189 1.00 101.05 6 PRO B CA 1
ATOM 957 C C . PRO B 2 6 ? 58.793 18.392 40.380 1.00 101.87 6 PRO B C 1
ATOM 958 O O . PRO B 2 6 ? 59.053 19.591 40.517 1.00 101.04 6 PRO B O 1
ATOM 962 N N . ASP B 2 7 ? 57.860 17.942 39.544 1.00 103.15 7 ASP B N 1
ATOM 963 C CA . ASP B 2 7 ? 57.047 18.830 38.710 1.00 104.60 7 ASP B CA 1
ATOM 964 C C . ASP B 2 7 ? 56.028 19.590 39.564 1.00 104.18 7 ASP B C 1
ATOM 965 O O . ASP B 2 7 ? 54.827 19.571 39.287 1.00 104.28 7 ASP B O 1
ATOM 970 N N . GLN B 2 8 ? 56.519 20.266 40.596 1.00 103.33 8 GLN B N 1
ATOM 971 C CA . GLN B 2 8 ? 55.663 21.011 41.511 1.00 103.10 8 GLN B CA 1
ATOM 972 C C . GLN B 2 8 ? 54.900 22.131 40.811 1.00 104.19 8 GLN B C 1
ATOM 973 O O . GLN B 2 8 ? 53.743 22.414 41.138 1.00 103.53 8 GLN B O 1
ATOM 979 N N . ARG B 2 9 ? 55.551 22.760 39.840 1.00 106.12 9 ARG B N 1
ATOM 980 C CA . ARG B 2 9 ? 54.949 23.863 39.098 1.00 107.34 9 ARG B CA 1
ATOM 981 C C . ARG B 2 9 ? 53.818 23.368 38.206 1.00 107.34 9 ARG B C 1
ATOM 982 O O . ARG B 2 9 ? 52.744 23.969 38.152 1.00 106.85 9 ARG B O 1
ATOM 990 N N . SER B 2 10 ? 54.067 22.266 37.508 1.00 107.35 10 SER B N 1
ATOM 991 C CA . SER B 2 10 ? 53.077 21.701 36.602 1.00 108.09 10 SER B CA 1
ATOM 992 C C . SER B 2 10 ? 51.888 21.089 37.347 1.00 108.05 10 SER B C 1
ATOM 993 O O . SER B 2 10 ? 50.737 21.250 36.932 1.00 108.18 10 SER B O 1
ATOM 996 N N . LYS B 2 11 ? 52.170 20.394 38.447 1.00 107.38 11 LYS B N 1
ATOM 997 C CA . LYS B 2 11 ? 51.129 19.758 39.255 1.00 106.50 11 LYS B CA 1
ATOM 998 C C . LYS B 2 11 ? 49.964 20.685 39.587 1.00 106.13 11 LYS B C 1
ATOM 999 O O . LYS B 2 11 ? 48.804 20.280 39.536 1.00 105.78 11 LYS B O 1
ATOM 1005 N N . PHE B 2 12 ? 50.275 21.930 39.925 1.00 105.96 12 PHE B N 1
ATOM 1006 C CA . PHE B 2 12 ? 49.249 22.899 40.280 1.00 106.31 12 PHE B CA 1
ATOM 1007 C C . PHE B 2 12 ? 48.470 23.428 39.079 1.00 107.88 12 PHE B C 1
ATOM 1008 O O . PHE B 2 12 ? 47.348 23.913 39.230 1.00 107.75 12 PHE B O 1
ATOM 1016 N N . GLU B 2 13 ? 49.056 23.324 37.889 1.00 109.97 13 GLU B N 1
ATOM 1017 C CA . GLU B 2 13 ? 48.414 23.818 36.673 1.00 111.91 13 GLU B CA 1
ATOM 1018 C C . GLU B 2 13 ? 47.962 22.700 35.738 1.00 112.52 13 GLU B C 1
ATOM 1019 O O . GLU B 2 13 ? 47.724 22.933 34.554 1.00 113.26 13 GLU B O 1
ATOM 1025 N N . ASN B 2 14 ? 47.841 21.488 36.266 1.00 112.94 14 ASN B N 1
ATOM 1026 C CA . ASN B 2 14 ? 47.423 20.351 35.452 1.00 112.95 14 ASN B CA 1
ATOM 1027 C C . ASN B 2 14 ? 46.333 19.522 36.125 1.00 112.69 14 ASN B C 1
ATOM 1028 O O . ASN B 2 14 ? 45.218 19.420 35.610 1.00 112.82 14 ASN B O 1
ATOM 1033 N N . GLU B 2 15 ? 46.665 18.937 37.276 1.00 111.99 15 GLU B N 1
ATOM 1034 C CA . GLU B 2 15 ? 45.736 18.101 38.036 1.00 110.54 15 GLU B CA 1
ATOM 1035 C C . GLU B 2 15 ? 44.440 18.836 38.371 1.00 108.59 15 GLU B C 1
ATOM 1036 O O . GLU B 2 15 ? 44.457 19.946 38.909 1.00 107.60 15 GLU B O 1
ATOM 1042 N N . GLU B 2 16 ? 43.318 18.200 38.047 1.00 106.65 16 GLU B N 1
ATOM 1043 C CA . GLU B 2 16 ? 41.999 18.772 38.290 1.00 104.81 16 GLU B CA 1
ATOM 1044 C C . GLU B 2 16 ? 41.790 19.164 39.749 1.00 102.81 16 GLU B C 1
ATOM 1045 O O . GLU B 2 16 ? 41.097 20.141 40.043 1.00 101.72 16 GLU B O 1
ATOM 1051 N N . PHE B 2 17 ? 42.387 18.391 40.655 1.00 100.85 17 PHE B N 1
ATOM 1052 C CA . PHE B 2 17 ? 42.272 18.633 42.094 1.00 99.03 17 PHE B CA 1
ATOM 1053 C C . PHE B 2 17 ? 42.563 20.083 42.450 1.00 97.99 17 PHE B C 1
ATOM 1054 O O . PHE B 2 17 ? 41.808 20.722 43.186 1.00 97.47 17 PHE B O 1
ATOM 1062 N N . PHE B 2 18 ? 43.669 20.592 41.925 1.00 96.95 18 PHE B N 1
ATOM 1063 C CA . PHE B 2 18 ? 44.072 21.960 42.189 1.00 95.84 18 PHE B CA 1
ATOM 1064 C C . PHE B 2 18 ? 43.304 22.959 41.334 1.00 96.36 18 PHE B C 1
ATOM 1065 O O . PHE B 2 18 ? 42.852 23.994 41.825 1.00 95.66 18 PHE B O 1
ATOM 1073 N N . ARG B 2 19 ? 43.144 22.644 40.054 1.00 97.36 19 ARG B N 1
ATOM 1074 C CA . ARG B 2 19 ? 42.450 23.551 39.153 1.00 98.89 19 ARG B CA 1
ATOM 1075 C C . ARG B 2 19 ? 41.043 23.887 39.624 1.00 99.42 19 ARG B C 1
ATOM 1076 O O . ARG B 2 19 ? 40.570 25.006 39.424 1.00 99.59 19 ARG B O 1
ATOM 1084 N N . LYS B 2 20 ? 40.382 22.929 40.267 1.00 100.26 20 LYS B N 1
ATOM 1085 C CA . LYS B 2 20 ? 39.022 23.143 40.749 1.00 101.18 20 LYS B CA 1
ATOM 1086 C C . LYS B 2 20 ? 38.993 23.962 42.035 1.00 101.29 20 LYS B C 1
ATOM 1087 O O . LYS B 2 20 ? 37.962 24.527 42.410 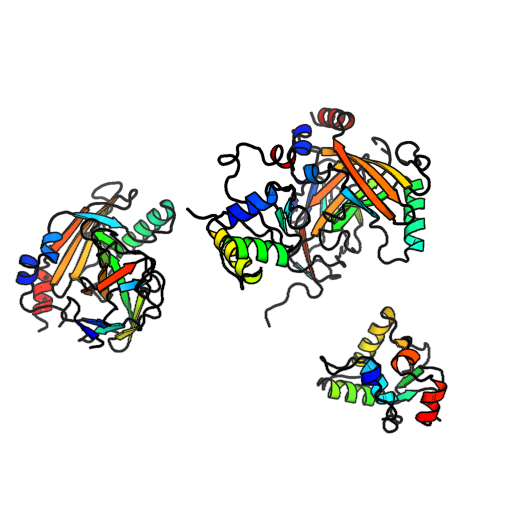1.00 100.15 20 LYS B O 1
ATOM 1093 N N . LEU B 2 21 ? 40.138 24.030 42.703 1.00 101.89 21 LEU B N 1
ATOM 1094 C CA . LEU B 2 21 ? 40.255 24.774 43.949 1.00 102.42 21 LEU B CA 1
ATOM 1095 C C . LEU B 2 21 ? 41.018 26.084 43.735 1.00 103.42 21 LEU B C 1
ATOM 1096 O O . LEU B 2 21 ? 41.601 26.628 44.673 1.00 104.61 21 LEU B O 1
ATOM 1101 N N . SER B 2 22 ? 41.014 26.589 42.503 1.00 103.75 22 SER B N 1
ATOM 1102 C CA . SER B 2 22 ? 41.715 27.833 42.195 1.00 103.06 22 SER B CA 1
ATOM 1103 C C . SER B 2 22 ? 40.795 29.050 42.243 1.00 104.12 22 SER B C 1
ATOM 1104 O O . SER B 2 22 ? 41.174 30.092 42.774 1.00 104.11 22 SER B O 1
ATOM 1107 N N . ARG B 2 23 ? 39.590 28.917 41.693 1.00 105.52 23 ARG B N 1
ATOM 1108 C CA . ARG B 2 23 ? 38.617 30.015 41.681 1.00 106.18 23 ARG B CA 1
ATOM 1109 C C . ARG B 2 23 ? 38.082 30.264 43.085 1.00 105.19 23 ARG B C 1
ATOM 1110 O O . ARG B 2 23 ? 38.326 29.474 43.993 1.00 105.33 23 ARG B O 1
ATOM 1118 N N . GLU B 2 24 ? 37.349 31.361 43.255 1.00 104.57 24 GLU B N 1
ATOM 1119 C CA . GLU B 2 24 ? 36.765 31.696 44.551 1.00 104.43 24 GLU B CA 1
ATOM 1120 C C . GLU B 2 24 ? 35.647 30.712 44.877 1.00 103.32 24 GLU B C 1
ATOM 1121 O O . GLU B 2 24 ? 34.461 31.030 44.751 1.00 103.45 24 GLU B O 1
ATOM 1127 N N . CYS B 2 25 ? 36.042 29.513 45.298 1.00 101.54 25 CYS B N 1
ATOM 1128 C CA . CYS B 2 25 ? 35.103 28.456 45.648 1.00 99.40 25 CYS B CA 1
ATOM 1129 C C . CYS B 2 25 ? 34.423 28.751 46.971 1.00 97.32 25 CYS B C 1
ATOM 1130 O O . CYS B 2 25 ? 34.855 29.619 47.727 1.00 97.24 25 CYS B O 1
ATOM 1133 N N . GLU B 2 26 ? 33.355 28.014 47.247 1.00 95.10 26 GLU B N 1
ATOM 1134 C CA . GLU B 2 26 ? 32.611 28.181 48.484 1.00 92.54 26 GLU B CA 1
ATOM 1135 C C . GLU B 2 26 ? 33.346 27.429 49.598 1.00 90.15 26 GLU B C 1
ATOM 1136 O O . GLU B 2 26 ? 33.737 26.273 49.423 1.00 89.79 26 GLU B O 1
ATOM 1142 N N . ILE B 2 27 ? 33.544 28.091 50.735 1.00 86.79 27 ILE B N 1
ATOM 1143 C CA . ILE B 2 27 ? 34.222 27.476 51.871 1.00 82.74 27 ILE B CA 1
ATOM 1144 C C . ILE B 2 27 ? 33.328 27.544 53.102 1.00 80.58 27 ILE B C 1
ATOM 1145 O O . ILE B 2 27 ? 32.360 28.303 53.133 1.00 80.01 27 ILE B O 1
ATOM 1150 N N . LYS B 2 28 ? 33.655 26.758 54.121 1.00 78.15 28 LYS B N 1
ATOM 1151 C CA . LYS B 2 28 ? 32.852 26.755 55.332 1.00 76.02 28 LYS B CA 1
ATOM 1152 C C . LYS B 2 28 ? 33.622 26.183 56.520 1.00 74.31 28 LYS B C 1
ATOM 1153 O O . LYS B 2 28 ? 34.538 25.377 56.359 1.00 74.42 28 LYS B O 1
ATOM 1159 N N . TYR B 2 29 ? 33.238 26.617 57.714 1.00 72.32 29 TYR B N 1
ATOM 1160 C CA . TYR B 2 29 ? 33.857 26.172 58.955 1.00 69.34 29 TYR B CA 1
ATOM 1161 C C . TYR B 2 29 ? 33.294 24.799 59.326 1.00 69.79 29 TYR B C 1
ATOM 1162 O O . TYR B 2 29 ? 32.090 24.662 59.579 1.00 70.64 29 TYR B O 1
ATOM 1171 N N . THR B 2 30 ? 34.168 23.792 59.368 1.00 68.64 30 THR B N 1
ATOM 1172 C CA . THR B 2 30 ? 33.763 22.419 59.687 1.00 66.85 30 THR B CA 1
ATOM 1173 C C . THR B 2 30 ? 33.707 22.107 61.178 1.00 65.86 30 THR B C 1
ATOM 1174 O O . THR B 2 30 ? 33.208 21.053 61.578 1.00 66.92 30 THR B O 1
ATOM 1178 N N . GLY B 2 31 ? 34.207 23.027 61.994 1.00 63.95 31 GLY B N 1
ATOM 1179 C CA . GLY B 2 31 ? 34.228 22.816 63.427 1.00 60.91 31 GLY B CA 1
ATOM 1180 C C . GLY B 2 31 ? 32.899 22.629 64.127 1.00 61.05 31 GLY B C 1
ATOM 1181 O O . GLY B 2 31 ? 31.900 23.258 63.790 1.00 60.35 31 GLY B O 1
ATOM 1182 N N . PHE B 2 32 ? 32.919 21.747 65.120 1.00 61.02 32 PHE B N 1
ATOM 1183 C CA . PHE B 2 32 ? 31.779 21.404 65.966 1.00 64.05 32 PHE B CA 1
ATOM 1184 C C . PHE B 2 32 ? 30.373 21.556 65.369 1.00 65.66 32 PHE B C 1
ATOM 1185 O O . PHE B 2 32 ? 29.530 22.259 65.926 1.00 65.40 32 PHE B O 1
ATOM 1193 N N . ARG B 2 33 ? 30.111 20.867 64.261 1.00 66.47 33 ARG B N 1
ATOM 1194 C CA . ARG B 2 33 ? 28.810 20.945 63.613 1.00 68.47 33 ARG B CA 1
ATOM 1195 C C . ARG B 2 33 ? 27.673 20.437 64.499 1.00 69.07 33 ARG B C 1
ATOM 1196 O O . ARG B 2 33 ? 26.508 20.749 64.259 1.00 70.29 33 ARG B O 1
ATOM 1204 N N . ASP B 2 34 ? 28.011 19.666 65.526 1.00 68.70 34 ASP B N 1
ATOM 1205 C CA . ASP B 2 34 ? 27.008 19.122 66.436 1.00 69.48 34 ASP B CA 1
ATOM 1206 C C . ASP B 2 34 ? 26.710 20.076 67.593 1.00 69.84 34 ASP B C 1
ATOM 1207 O O . ASP B 2 34 ? 26.034 19.711 68.554 1.00 70.00 34 ASP B O 1
ATOM 1212 N N . ARG B 2 35 ? 27.214 21.300 67.504 1.00 69.49 35 ARG B N 1
ATOM 1213 C CA . ARG B 2 35 ? 26.990 22.267 68.570 1.00 69.97 35 ARG B CA 1
ATOM 1214 C C . ARG B 2 35 ? 26.190 23.482 68.113 1.00 70.16 35 ARG B C 1
ATOM 1215 O O . ARG B 2 35 ? 26.142 23.803 66.919 1.00 69.18 35 ARG B O 1
ATOM 1223 N N . PRO B 2 36 ? 25.544 24.174 69.068 1.00 70.50 36 PRO B N 1
ATOM 1224 C CA . PRO B 2 36 ? 24.745 25.357 68.756 1.00 71.11 36 PRO B CA 1
ATOM 1225 C C . PRO B 2 36 ? 25.538 26.334 67.905 1.00 72.32 36 PRO B C 1
ATOM 1226 O O . PRO B 2 36 ? 26.751 26.449 68.054 1.00 74.30 36 PRO B O 1
ATOM 1230 N N . HIS B 2 37 ? 24.848 27.034 67.014 1.00 73.23 37 HIS B N 1
ATOM 1231 C CA . HIS B 2 37 ? 25.485 28.012 66.146 1.00 73.55 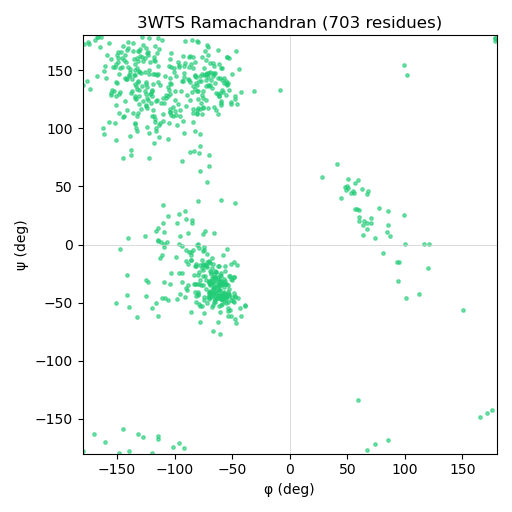37 HIS B CA 1
ATOM 1232 C C . HIS B 2 37 ? 26.228 29.057 66.970 1.00 73.95 37 HIS B C 1
ATOM 1233 O O . HIS B 2 37 ? 27.232 29.598 66.525 1.00 74.67 37 HIS B O 1
ATOM 1240 N N . GLU B 2 38 ? 25.728 29.351 68.164 1.00 75.13 38 GLU B N 1
ATOM 1241 C CA . GLU B 2 38 ? 26.367 30.344 69.016 1.00 77.44 38 GLU B CA 1
ATOM 1242 C C . GLU B 2 38 ? 27.791 29.916 69.351 1.00 77.60 38 GLU B C 1
ATOM 1243 O O . GLU B 2 38 ? 28.752 30.633 69.053 1.00 76.52 38 GLU B O 1
ATOM 1249 N N . GLU B 2 39 ? 27.909 28.733 69.955 1.00 76.91 39 GLU B N 1
ATOM 1250 C CA . GLU B 2 39 ? 29.194 28.167 70.351 1.00 75.48 39 GLU B CA 1
ATOM 1251 C C . GLU B 2 39 ? 30.131 27.994 69.166 1.00 73.77 39 GLU B C 1
ATOM 1252 O O . GLU B 2 39 ? 31.349 28.111 69.307 1.00 74.05 39 GLU B O 1
ATOM 1258 N N . ARG B 2 40 ? 29.572 27.708 67.998 1.00 70.74 40 ARG B N 1
ATOM 1259 C CA . ARG B 2 40 ? 30.409 27.529 66.821 1.00 69.99 40 ARG B CA 1
ATOM 1260 C C . ARG B 2 40 ? 31.006 28.858 66.393 1.00 70.11 40 ARG B C 1
ATOM 1261 O O . ARG B 2 40 ? 32.118 28.907 65.872 1.00 70.77 40 ARG B O 1
ATOM 1269 N N . GLN B 2 41 ? 30.260 29.936 66.606 1.00 70.53 41 GLN B N 1
ATOM 1270 C CA . GLN B 2 41 ? 30.735 31.256 66.232 1.00 70.76 41 GLN B CA 1
ATOM 1271 C C . GLN B 2 41 ? 31.932 31.649 67.094 1.00 69.40 41 GLN B C 1
ATOM 1272 O O . GLN B 2 41 ? 32.982 32.026 66.565 1.00 68.10 41 GLN B O 1
ATOM 1278 N N . THR B 2 42 ? 31.780 31.544 68.415 1.00 68.53 42 THR B N 1
ATOM 1279 C CA . THR B 2 42 ? 32.867 31.903 69.325 1.00 70.00 42 THR B CA 1
ATOM 1280 C C . THR B 2 42 ? 34.099 31.018 69.081 1.00 70.52 42 THR B C 1
ATOM 1281 O O . THR B 2 42 ? 35.204 31.530 68.849 1.00 69.67 42 THR B O 1
ATOM 1285 N N . ARG B 2 43 ? 33.895 29.700 69.100 1.00 68.90 43 ARG B N 1
ATOM 1286 C CA . ARG B 2 43 ? 34.969 28.745 68.858 1.00 67.05 43 ARG B CA 1
ATOM 1287 C C . ARG B 2 43 ? 35.757 29.080 67.592 1.00 66.85 43 ARG B C 1
ATOM 1288 O O . ARG B 2 43 ? 36.991 29.060 67.592 1.00 66.83 43 ARG B O 1
ATOM 1296 N N . PHE B 2 44 ? 35.046 29.392 66.515 1.00 66.75 44 PHE B N 1
ATOM 1297 C CA . PHE B 2 44 ? 35.700 29.714 65.258 1.00 67.26 44 PHE B CA 1
ATOM 1298 C C . PHE B 2 44 ? 36.523 30.994 65.307 1.00 68.72 44 PHE B C 1
ATOM 1299 O O . PHE B 2 44 ? 37.657 31.026 64.820 1.00 69.11 44 PHE B O 1
ATOM 1307 N N . GLN B 2 45 ? 35.948 32.051 65.877 1.00 69.85 45 GLN B N 1
ATOM 1308 C CA . GLN B 2 45 ? 36.647 33.333 65.977 1.00 70.47 45 GLN B CA 1
ATOM 1309 C C . GLN B 2 45 ? 37.837 33.229 66.932 1.00 69.05 45 GLN B C 1
ATOM 1310 O O . GLN B 2 45 ? 38.967 33.556 66.558 1.00 67.48 45 GLN B O 1
ATOM 1316 N N . ASN B 2 46 ? 37.582 32.765 68.155 1.00 67.82 46 ASN B N 1
ATOM 1317 C CA . ASN B 2 46 ? 38.643 32.608 69.146 1.00 68.22 46 ASN B CA 1
ATOM 1318 C C . ASN B 2 46 ? 39.814 31.787 68.628 1.00 68.49 46 ASN B C 1
ATOM 1319 O O . ASN B 2 46 ? 40.963 32.096 68.924 1.00 70.41 46 ASN B O 1
ATOM 1324 N N . ALA B 2 47 ? 39.527 30.743 67.858 1.00 68.48 47 ALA B N 1
ATOM 1325 C CA . ALA B 2 47 ? 40.580 29.896 67.311 1.00 68.18 47 ALA B CA 1
ATOM 1326 C C . ALA B 2 47 ? 41.312 30.633 66.200 1.00 68.72 47 ALA B C 1
ATOM 1327 O O . ALA B 2 47 ? 42.503 30.403 65.963 1.00 68.16 47 ALA B O 1
ATOM 1329 N N . CYS B 2 48 ? 40.596 31.514 65.506 1.00 69.59 48 CYS B N 1
ATOM 1330 C CA . CYS B 2 48 ? 41.208 32.296 64.437 1.00 70.38 48 CYS B CA 1
ATOM 1331 C C . CYS B 2 48 ? 42.232 33.241 65.050 1.00 71.17 48 CYS B C 1
ATOM 1332 O O . CYS B 2 48 ? 43.295 33.481 64.473 1.00 69.54 48 CYS B O 1
ATOM 1335 N N . ARG B 2 49 ? 41.896 33.766 66.227 1.00 72.23 49 ARG B N 1
ATOM 1336 C CA . ARG B 2 49 ? 42.779 34.666 66.955 1.00 74.20 49 ARG B CA 1
ATOM 1337 C C . ARG B 2 49 ? 44.048 33.901 67.338 1.00 74.58 49 ARG B C 1
ATOM 1338 O O . ARG B 2 49 ? 45.107 34.498 67.548 1.00 75.37 49 ARG B O 1
ATOM 1346 N N . ASP B 2 50 ? 43.936 32.575 67.415 1.00 73.19 50 ASP B N 1
ATOM 1347 C CA . ASP B 2 50 ? 45.067 31.731 67.765 1.00 71.57 50 ASP B CA 1
ATOM 1348 C C . ASP B 2 50 ? 45.842 31.297 66.531 1.00 70.70 50 ASP B C 1
ATOM 1349 O O . ASP B 2 50 ? 46.873 30.637 66.638 1.00 71.08 50 ASP B O 1
ATOM 1354 N N . GLY B 2 51 ? 45.338 31.661 65.357 1.00 70.24 51 GLY B N 1
ATOM 1355 C CA . GLY B 2 51 ? 46.014 31.312 64.119 1.00 68.49 51 GLY B CA 1
ATOM 1356 C C . GLY B 2 51 ? 45.703 29.937 63.559 1.00 68.14 51 GLY B C 1
ATOM 1357 O O . GLY B 2 51 ? 46.538 29.348 62.865 1.00 67.31 51 GLY B O 1
ATOM 1358 N N . ARG B 2 52 ? 44.508 29.425 63.838 1.00 67.49 52 ARG B N 1
ATOM 1359 C CA . ARG B 2 52 ? 44.125 28.106 63.340 1.00 68.99 52 ARG B CA 1
ATOM 1360 C C . ARG B 2 52 ? 42.619 27.968 63.137 1.00 69.50 52 ARG B C 1
ATOM 1361 O O . ARG B 2 52 ? 41.826 28.635 63.800 1.00 69.44 52 ARG B O 1
ATOM 1369 N N . SER B 2 53 ? 42.236 27.095 62.211 1.00 70.05 53 SER B N 1
ATOM 1370 C CA . SER B 2 53 ? 40.827 26.834 61.944 1.00 70.63 53 SER B CA 1
ATOM 1371 C C . SER B 2 53 ? 40.651 25.578 61.085 1.00 71.07 53 SER B C 1
ATOM 1372 O O . SER B 2 53 ? 41.629 24.931 60.687 1.00 69.24 53 SER B O 1
ATOM 1375 N N . GLU B 2 54 ? 39.394 25.243 60.806 1.00 72.41 54 GLU B N 1
ATOM 1376 C CA . GLU B 2 54 ? 39.054 24.073 59.996 1.00 72.61 54 GLU B CA 1
ATOM 1377 C C . GLU B 2 54 ? 38.014 24.450 58.950 1.00 71.50 54 GLU B C 1
ATOM 1378 O O . GLU B 2 54 ? 36.823 24.549 59.238 1.00 70.32 54 GLU B O 1
ATOM 1384 N N . ILE B 2 55 ? 38.478 24.668 57.730 1.00 71.38 55 ILE B N 1
ATOM 1385 C CA . ILE B 2 55 ? 37.589 25.046 56.654 1.00 72.43 55 ILE B CA 1
ATOM 1386 C C . ILE B 2 55 ? 37.627 23.997 55.567 1.00 73.45 55 ILE B C 1
ATOM 1387 O O . ILE B 2 55 ? 38.660 23.373 55.336 1.00 74.98 55 ILE B O 1
ATOM 1392 N N . ALA B 2 56 ? 36.493 23.790 54.910 1.00 74.10 56 ALA B N 1
ATOM 1393 C CA . ALA B 2 56 ? 36.425 22.830 53.817 1.00 74.75 56 ALA B CA 1
ATOM 1394 C C . ALA B 2 56 ? 35.677 23.450 52.644 1.00 74.82 56 ALA B C 1
ATOM 1395 O O . ALA B 2 56 ? 34.761 24.249 52.836 1.00 73.59 56 ALA B O 1
ATOM 1397 N N . PHE B 2 57 ? 36.087 23.098 51.430 1.00 76.44 57 PHE B N 1
ATOM 1398 C CA . PHE B 2 57 ? 35.425 23.604 50.234 1.00 78.23 57 PHE B CA 1
ATOM 1399 C C . PHE B 2 57 ? 34.140 22.808 50.040 1.00 78.80 57 PHE B C 1
ATOM 1400 O O . PHE B 2 57 ? 34.160 21.719 49.466 1.00 78.97 57 PHE B O 1
ATOM 1408 N N . VAL B 2 58 ? 33.036 23.363 50.540 1.00 79.66 58 VAL B N 1
ATOM 1409 C CA . VAL B 2 58 ? 31.712 22.743 50.471 1.00 79.98 58 VAL B CA 1
ATOM 1410 C C . VAL B 2 58 ? 31.444 22.042 49.143 1.00 80.31 58 VAL B C 1
ATOM 1411 O O . VAL B 2 58 ? 31.077 20.864 49.103 1.00 81.38 58 VAL B O 1
ATOM 1415 N N . ALA B 2 59 ? 31.639 22.771 48.056 1.00 79.74 59 ALA B N 1
ATOM 1416 C CA . ALA B 2 59 ? 31.415 22.229 46.727 1.00 79.00 59 ALA B CA 1
ATOM 1417 C C . ALA B 2 59 ? 31.963 20.810 46.540 1.00 77.64 59 ALA B C 1
ATOM 1418 O O . ALA B 2 59 ? 31.234 19.899 46.156 1.00 77.72 59 ALA B O 1
ATOM 1420 N N . THR B 2 60 ? 33.247 20.632 46.824 1.00 75.87 60 THR B N 1
ATOM 1421 C CA . THR B 2 60 ? 33.915 19.348 46.650 1.00 73.49 60 THR B CA 1
ATOM 1422 C C . THR B 2 60 ? 34.032 18.540 47.957 1.00 71.84 60 THR B C 1
ATOM 1423 O O . THR B 2 60 ? 34.397 17.360 47.950 1.00 69.08 60 THR B O 1
ATOM 1427 N N . GLY B 2 61 ? 33.728 19.188 49.075 1.00 69.83 61 GLY B N 1
ATOM 1428 C CA . GLY B 2 61 ? 33.802 18.518 50.357 1.00 67.87 61 GLY B CA 1
ATOM 1429 C C . GLY B 2 61 ? 35.218 18.228 50.815 1.00 66.96 61 GLY B C 1
ATOM 1430 O O . GLY B 2 61 ? 35.422 17.386 51.688 1.00 65.38 61 GLY B O 1
ATOM 1431 N N . THR B 2 62 ? 36.199 18.916 50.230 1.00 66.22 62 THR B N 1
ATOM 1432 C CA . THR B 2 62 ? 37.600 18.718 50.609 1.00 65.22 62 THR B CA 1
ATOM 1433 C C . THR B 2 62 ? 37.905 19.494 51.885 1.00 64.81 62 THR B C 1
ATOM 1434 O O . THR B 2 62 ? 37.898 20.720 51.877 1.00 65.22 62 THR B O 1
ATOM 1438 N N . ASN B 2 63 ? 38.171 18.784 52.978 1.00 63.83 63 ASN B N 1
ATOM 1439 C CA . ASN B 2 63 ? 38.477 19.439 54.242 1.00 62.78 63 ASN B CA 1
ATOM 1440 C C . ASN B 2 63 ? 39.951 19.789 54.352 1.00 62.55 63 ASN B C 1
ATOM 1441 O O . ASN B 2 63 ? 40.814 19.161 53.727 1.00 60.65 63 ASN B O 1
ATOM 1446 N N . LEU B 2 64 ? 40.225 20.801 55.168 1.00 62.19 64 LEU B N 1
ATOM 1447 C CA . LEU B 2 64 ? 41.583 21.260 55.402 1.00 62.09 64 LEU B CA 1
ATOM 1448 C C . LEU B 2 64 ? 41.730 21.838 56.807 1.00 62.89 64 LEU B C 1
ATOM 1449 O O . LEU B 2 64 ? 40.842 22.534 57.305 1.00 63.40 64 LEU B O 1
ATOM 1454 N N . SER B 2 65 ? 42.845 21.525 57.455 1.00 62.97 65 SER B N 1
ATOM 1455 C CA . SER B 2 65 ? 43.114 22.056 58.778 1.00 64.67 65 SER B CA 1
ATOM 1456 C C . SER B 2 65 ? 44.096 23.187 58.490 1.00 66.32 65 SER B C 1
ATOM 1457 O O . SER B 2 65 ? 45.183 22.968 57.947 1.00 63.36 65 SER B O 1
ATOM 1460 N N . LEU B 2 66 ? 43.688 24.402 58.834 1.00 68.48 66 LEU B N 1
ATOM 1461 C CA . LEU B 2 66 ? 44.489 25.582 58.561 1.00 70.27 66 LEU B CA 1
ATOM 1462 C C . LEU B 2 66 ? 45.321 26.096 59.733 1.00 71.36 66 LEU B C 1
ATOM 1463 O O . LEU B 2 66 ? 44.911 26.018 60.894 1.00 70.16 66 LEU B O 1
ATOM 1468 N N . GLN B 2 67 ? 46.500 26.618 59.403 1.00 73.15 67 GLN B N 1
ATOM 1469 C CA . GLN B 2 67 ? 47.409 27.200 60.387 1.00 75.62 67 GLN B CA 1
ATOM 1470 C C . GLN B 2 67 ? 47.900 28.529 59.804 1.00 76.00 67 GLN B C 1
ATOM 1471 O O . GLN B 2 67 ? 48.754 28.559 58.916 1.00 75.60 67 GLN B O 1
ATOM 1477 N N . PHE B 2 68 ? 47.349 29.627 60.309 1.00 76.41 68 PHE B N 1
ATOM 1478 C CA . PHE B 2 68 ? 47.688 30.959 59.809 1.00 77.67 68 PHE B CA 1
ATOM 1479 C C . PHE B 2 68 ? 49.018 31.516 60.319 1.00 78.77 68 PHE B C 1
ATOM 1480 O O . PHE B 2 68 ? 49.050 32.357 61.218 1.00 78.65 68 PHE B O 1
ATOM 1488 N N . PHE B 2 69 ? 50.112 31.052 59.733 1.00 80.24 69 PHE B N 1
ATOM 1489 C CA . PHE B 2 69 ? 51.436 31.503 60.126 1.00 82.08 69 PHE B CA 1
ATOM 1490 C C . PHE B 2 69 ? 52.391 31.323 58.959 1.00 83.72 69 PHE B C 1
ATOM 1491 O O . PHE B 2 69 ? 52.123 30.549 58.040 1.00 84.15 69 PHE B O 1
ATOM 1499 N N . PRO B 2 70 ? 53.520 32.044 58.977 1.00 85.16 70 PRO B N 1
ATOM 1500 C CA . PRO B 2 70 ? 54.523 31.954 57.913 1.00 85.55 70 PRO B CA 1
ATOM 1501 C C . PRO B 2 70 ? 55.272 30.622 57.982 1.00 85.95 70 PRO B C 1
ATOM 1502 O O . PRO B 2 70 ? 55.106 29.867 58.936 1.00 85.95 70 PRO B O 1
ATOM 1506 N N . ALA B 2 71 ? 56.093 30.341 56.974 1.00 86.36 71 ALA B N 1
ATOM 1507 C CA . ALA B 2 71 ? 56.867 29.103 56.929 1.00 86.50 71 ALA B CA 1
ATOM 1508 C C . ALA B 2 71 ? 57.794 28.989 58.138 1.00 86.62 71 ALA B C 1
ATOM 1509 O O . ALA B 2 71 ? 58.885 29.563 58.153 1.00 86.51 71 ALA B O 1
ATOM 1511 N N . PRO B 2 81 ? 49.651 34.194 67.482 1.00 107.05 81 PRO B N 1
ATOM 1512 C CA . PRO B 2 81 ? 48.862 35.286 66.904 1.00 106.90 81 PRO B CA 1
ATOM 1513 C C . PRO B 2 81 ? 49.626 36.018 65.808 1.00 106.86 81 PRO B C 1
ATOM 1514 O O . PRO B 2 81 ? 50.789 36.372 65.992 1.00 106.56 81 PRO B O 1
ATOM 1518 N N . SER B 2 82 ? 48.972 36.235 64.670 1.00 106.93 82 SER B N 1
ATOM 1519 C CA . SER B 2 82 ? 49.593 36.924 63.539 1.00 107.09 82 SER B CA 1
ATOM 1520 C C . SER B 2 82 ? 48.899 38.254 63.285 1.00 107.36 82 SER B C 1
ATOM 1521 O O . SER B 2 82 ? 48.158 38.741 64.138 1.00 108.05 82 SER B O 1
ATOM 1524 N N . ARG B 2 83 ? 49.138 38.843 62.115 1.00 107.26 83 ARG B N 1
ATOM 1525 C CA . ARG B 2 83 ? 48.510 40.118 61.772 1.00 107.24 83 ARG B CA 1
ATOM 1526 C C . ARG B 2 83 ? 48.082 40.197 60.305 1.00 106.22 83 ARG B C 1
ATOM 1527 O O . ARG B 2 83 ? 46.986 40.666 59.997 1.00 105.81 83 ARG B O 1
ATOM 1535 N N . GLU B 2 84 ? 48.947 39.744 59.403 1.00 104.85 84 GLU B N 1
ATOM 1536 C CA . GLU B 2 84 ? 48.638 39.772 57.975 1.00 103.05 84 GLU B CA 1
ATOM 1537 C C . GLU B 2 84 ? 48.016 38.448 57.530 1.00 102.43 84 GLU B C 1
ATOM 1538 O O . GLU B 2 84 ? 47.296 38.397 56.534 1.00 102.35 84 GLU B O 1
ATOM 1544 N N . TYR B 2 85 ? 48.310 37.379 58.269 1.00 101.17 85 TYR B N 1
ATOM 1545 C CA . TYR B 2 85 ? 47.781 36.051 57.969 1.00 99.76 85 TYR B CA 1
ATOM 1546 C C . TYR B 2 85 ? 46.343 35.903 58.473 1.00 99.47 85 TYR B C 1
ATOM 1547 O O . TYR B 2 85 ? 45.562 35.109 57.947 1.00 100.03 85 TYR B O 1
ATOM 1556 N N . VAL B 2 86 ? 45.998 36.676 59.494 1.00 98.56 86 VAL B N 1
ATOM 1557 C CA . VAL B 2 86 ? 44.657 36.654 60.056 1.00 98.34 86 VAL B CA 1
ATOM 1558 C C . VAL B 2 86 ? 44.191 38.107 60.200 1.00 99.16 86 VAL B C 1
ATOM 1559 O O . VAL B 2 86 ? 44.528 38.797 61.164 1.00 99.43 86 VAL B O 1
ATOM 1563 N N . ASP B 2 87 ? 43.424 38.564 59.214 1.00 99.63 87 ASP B N 1
ATOM 1564 C CA . ASP B 2 87 ? 42.916 39.932 59.175 1.00 99.60 87 ASP B CA 1
ATOM 1565 C C . ASP B 2 87 ? 41.542 40.042 59.836 1.00 99.87 87 ASP B C 1
ATOM 1566 O O . ASP B 2 87 ? 40.721 39.132 59.739 1.00 100.87 87 ASP B O 1
ATOM 1571 N N . LEU B 2 88 ? 41.298 41.161 60.507 1.00 99.77 88 LEU B N 1
ATOM 1572 C CA . LEU B 2 88 ? 40.026 41.400 61.172 1.00 100.09 88 LEU B CA 1
ATOM 1573 C C . LEU B 2 88 ? 39.595 42.848 61.000 1.00 101.67 88 LEU B C 1
ATOM 1574 O O . LEU B 2 88 ? 38.596 43.280 61.576 1.00 102.62 88 LEU B O 1
ATOM 1579 N N . GLU B 2 89 ? 40.352 43.594 60.204 1.00 102.89 89 GLU B N 1
ATOM 1580 C CA . GLU B 2 89 ? 40.055 45.000 59.970 1.00 103.91 89 GLU B CA 1
ATOM 1581 C C . GLU B 2 89 ? 39.554 45.242 58.551 1.00 103.88 89 GLU B C 1
ATOM 1582 O O . GLU B 2 89 ? 38.731 46.126 58.324 1.00 104.64 89 GLU B O 1
ATOM 1588 N N . ARG B 2 90 ? 40.044 44.447 57.606 1.00 103.19 90 ARG B N 1
ATOM 1589 C CA . ARG B 2 90 ? 39.664 44.583 56.203 1.00 102.89 90 ARG B CA 1
ATOM 1590 C C . ARG B 2 90 ? 38.158 44.696 55.956 1.00 103.20 90 ARG B C 1
ATOM 1591 O O . ARG B 2 90 ? 37.740 45.092 54.868 1.00 103.58 90 ARG B O 1
ATOM 1599 N N . GLU B 2 91 ? 37.345 44.355 56.953 1.00 103.15 91 GLU B N 1
ATOM 1600 C CA . GLU B 2 91 ? 35.892 44.450 56.816 1.00 103.48 91 GLU B CA 1
ATOM 1601 C C . GLU B 2 91 ? 35.184 44.007 58.088 1.00 103.74 91 GLU B C 1
ATOM 1602 O O . GLU B 2 91 ? 35.566 43.012 58.705 1.00 104.18 91 GLU B O 1
ATOM 1608 N N . ALA B 2 92 ? 34.154 44.753 58.479 1.00 103.84 92 ALA B N 1
ATOM 1609 C CA . ALA B 2 92 ? 33.397 44.450 59.692 1.00 104.90 92 ALA B CA 1
ATOM 1610 C C . ALA B 2 92 ? 32.536 43.201 59.541 1.00 105.50 92 ALA B C 1
ATOM 1611 O O . ALA B 2 92 ? 31.620 43.161 58.719 1.00 105.65 92 ALA B O 1
ATOM 1613 N N . GLY B 2 93 ? 32.829 42.186 60.349 1.00 105.56 93 GLY B N 1
ATOM 1614 C CA . GLY B 2 93 ? 32.081 40.942 60.279 1.00 104.93 93 GLY B CA 1
ATOM 1615 C C . GLY B 2 93 ? 32.853 39.884 59.511 1.00 104.10 93 GLY B C 1
ATOM 1616 O O . GLY B 2 93 ? 32.959 38.738 59.946 1.00 104.51 93 GLY B O 1
ATOM 1617 N N . LYS B 2 94 ? 33.399 40.270 58.363 1.00 103.00 94 LYS B N 1
ATOM 1618 C CA . LYS B 2 94 ? 34.168 39.349 57.543 1.00 102.66 94 LYS B CA 1
ATOM 1619 C C . LYS B 2 94 ? 35.549 39.158 58.178 1.00 102.13 94 LYS B C 1
ATOM 1620 O O . LYS B 2 94 ? 35.973 39.964 59.011 1.00 101.99 94 LYS B O 1
ATOM 1626 N N . VAL B 2 95 ? 36.237 38.085 57.791 1.00 101.16 95 VAL B N 1
ATOM 1627 C CA . VAL B 2 95 ? 37.566 37.771 58.320 1.00 99.08 95 VAL B CA 1
ATOM 1628 C C . VAL B 2 95 ? 38.443 37.148 57.235 1.00 98.07 95 VAL B C 1
ATOM 1629 O O . VAL B 2 95 ? 38.218 36.013 56.821 1.00 98.23 95 VAL B O 1
ATOM 1633 N N . TYR B 2 96 ? 39.443 37.891 56.774 1.00 96.58 96 TYR B N 1
ATOM 1634 C CA . TYR B 2 96 ? 40.333 37.384 55.741 1.00 95.40 96 TYR B CA 1
ATOM 1635 C C . TYR B 2 96 ? 41.474 36.587 56.364 1.00 94.24 96 TYR B C 1
ATOM 1636 O O . TYR B 2 96 ? 42.194 37.074 57.237 1.00 94.42 96 TYR B O 1
ATOM 1645 N N . LEU B 2 97 ? 41.624 35.344 55.919 1.00 91.83 97 LEU B N 1
ATOM 1646 C CA . LEU B 2 97 ? 42.656 34.469 56.449 1.00 88.46 97 LEU B CA 1
ATOM 1647 C C . LEU B 2 97 ? 43.638 34.068 55.363 1.00 87.28 97 LEU B C 1
ATOM 1648 O O . LEU B 2 97 ? 43.349 34.177 54.175 1.00 86.89 97 LEU B O 1
ATOM 1653 N N . LYS B 2 98 ? 44.807 33.606 55.782 1.00 86.47 98 LYS B N 1
ATOM 1654 C CA . LYS B 2 98 ? 45.840 33.185 54.849 1.00 86.68 98 LYS B CA 1
ATOM 1655 C C . LYS B 2 98 ? 46.726 32.158 55.546 1.00 85.23 98 LYS B C 1
ATOM 1656 O O . LYS B 2 98 ? 47.153 32.367 56.684 1.00 85.46 98 LYS B O 1
ATOM 1662 N N . ALA B 2 99 ? 47.003 31.048 54.870 1.00 82.57 99 ALA B N 1
ATOM 1663 C CA . ALA B 2 99 ? 47.832 30.015 55.470 1.00 80.25 99 ALA B CA 1
ATOM 1664 C C . ALA B 2 99 ? 48.534 29.142 54.444 1.00 78.64 99 ALA B C 1
ATOM 1665 O O . ALA B 2 99 ? 47.917 28.622 53.524 1.00 78.26 99 ALA B O 1
ATOM 1667 N N . PRO B 2 100 ? 49.853 28.985 54.588 1.00 78.10 100 PRO B N 1
ATOM 1668 C CA . PRO B 2 100 ? 50.668 28.169 53.683 1.00 77.84 100 PRO B CA 1
ATOM 1669 C C . PRO B 2 100 ? 50.679 26.704 54.126 1.00 77.35 100 PRO B C 1
ATOM 1670 O O . PRO B 2 100 ? 50.362 26.391 55.277 1.00 77.33 100 PRO B O 1
ATOM 1674 N N . MET B 2 101 ? 51.056 25.814 53.214 1.00 75.90 101 MET B N 1
ATOM 1675 C CA . MET B 2 101 ? 51.116 24.389 53.517 1.00 74.61 101 MET B CA 1
ATOM 1676 C C . MET B 2 101 ? 51.615 23.630 52.304 1.00 73.99 101 MET B C 1
ATOM 1677 O O . MET B 2 101 ? 51.775 24.197 51.223 1.00 73.43 101 MET B O 1
ATOM 1682 N N . ILE B 2 102 ? 51.854 22.338 52.495 1.00 73.02 102 ILE B N 1
ATOM 1683 C CA . ILE B 2 102 ? 52.293 21.474 51.415 1.00 72.39 102 ILE B CA 1
ATOM 1684 C C . ILE B 2 102 ? 51.158 20.479 51.150 1.00 72.57 102 ILE B C 1
ATOM 1685 O O . ILE B 2 102 ? 50.959 19.540 51.917 1.00 73.67 102 ILE B O 1
ATOM 1690 N N . LEU B 2 103 ? 50.403 20.716 50.077 1.00 72.13 103 LEU B N 1
ATOM 1691 C CA . LEU B 2 103 ? 49.286 19.857 49.689 1.00 71.03 103 LEU B CA 1
ATOM 1692 C C . LEU B 2 103 ? 49.725 18.861 48.614 1.00 72.44 103 LEU B C 1
ATOM 1693 O O . LEU B 2 103 ? 50.182 19.248 47.539 1.00 71.94 103 LEU B O 1
ATOM 1698 N N . ASN B 2 104 ? 49.599 17.575 48.914 1.00 74.55 104 ASN B N 1
ATOM 1699 C CA . ASN B 2 104 ? 49.966 16.531 47.961 1.00 76.08 104 ASN B CA 1
ATOM 1700 C C . ASN B 2 104 ? 51.303 16.787 47.268 1.00 77.13 104 ASN B C 1
ATOM 1701 O O . ASN B 2 104 ? 51.444 16.532 46.072 1.00 77.93 104 ASN B O 1
ATOM 1706 N N . GLY B 2 105 ? 52.281 17.284 48.020 1.00 77.81 105 GLY B N 1
ATOM 1707 C CA . GLY B 2 105 ? 53.595 17.551 47.455 1.00 77.80 105 GLY B CA 1
ATOM 1708 C C . GLY B 2 105 ? 53.684 18.817 46.615 1.00 78.03 105 GLY B C 1
ATOM 1709 O O . GLY B 2 105 ? 54.470 18.884 45.665 1.00 77.65 105 GLY B O 1
ATOM 1710 N N . VAL B 2 106 ? 52.894 19.828 46.972 1.00 77.41 106 VAL B N 1
ATOM 1711 C CA . VAL B 2 106 ? 52.872 21.094 46.240 1.00 76.53 106 VAL B CA 1
ATOM 1712 C C . VAL B 2 106 ? 52.680 22.284 47.181 1.00 77.12 106 VAL B C 1
ATOM 1713 O O . VAL B 2 106 ? 51.602 22.470 47.748 1.00 77.66 106 VAL B O 1
ATOM 1717 N N . CYS B 2 107 ? 53.716 23.098 47.344 1.00 76.59 107 CYS B N 1
ATOM 1718 C CA . CYS B 2 107 ? 53.604 24.254 48.224 1.00 76.96 107 CYS B CA 1
ATOM 1719 C C . CYS B 2 107 ? 52.511 25.171 47.697 1.00 76.59 107 CYS B C 1
ATOM 1720 O O . CYS B 2 107 ? 52.505 25.532 46.524 1.00 76.93 107 CYS B O 1
ATOM 1723 N N . VAL B 2 108 ? 51.578 25.535 48.567 1.00 76.91 108 VAL B N 1
ATOM 1724 C CA . VAL B 2 108 ? 50.472 26.396 48.182 1.00 76.13 108 VAL B CA 1
ATOM 1725 C C . VAL B 2 108 ? 50.106 27.311 49.338 1.00 75.58 108 VAL B C 1
ATOM 1726 O O . VAL B 2 108 ? 50.601 27.143 50.453 1.00 75.56 108 VAL B O 1
ATOM 1730 N N . ILE B 2 109 ? 49.241 28.281 49.070 1.00 75.36 109 ILE B N 1
ATOM 1731 C CA . ILE B 2 109 ? 48.798 29.211 50.100 1.00 76.59 109 ILE B CA 1
ATOM 1732 C C . ILE B 2 109 ? 47.280 29.292 50.071 1.00 77.56 109 ILE B C 1
ATOM 1733 O O . ILE B 2 109 ? 46.691 29.646 49.048 1.00 78.74 109 ILE B O 1
ATOM 1738 N N . TRP B 2 110 ? 46.641 28.966 51.186 1.00 77.36 110 TRP B N 1
ATOM 1739 C CA . TRP B 2 110 ? 45.189 29.038 51.243 1.00 77.59 110 TRP B CA 1
ATOM 1740 C C . TRP B 2 110 ? 44.808 30.486 51.505 1.00 78.67 110 TRP B C 1
ATOM 1741 O O . TRP B 2 110 ? 45.436 31.157 52.318 1.00 79.12 110 TRP B O 1
ATOM 1752 N N . LYS B 2 111 ? 43.775 30.969 50.829 1.00 79.99 111 LYS B N 1
ATOM 1753 C CA . LYS B 2 111 ? 43.367 32.349 51.021 1.00 81.24 111 LYS B CA 1
ATOM 1754 C C . LYS B 2 111 ? 41.859 32.512 50.831 1.00 81.30 111 LYS B C 1
ATOM 1755 O O . LYS B 2 111 ? 41.294 32.055 49.837 1.00 82.83 111 LYS B O 1
ATOM 1761 N N . GLY B 2 112 ? 41.211 33.156 51.797 1.00 80.75 112 GLY B N 1
ATOM 1762 C CA . GLY B 2 112 ? 39.777 33.369 51.715 1.00 80.95 112 GLY B CA 1
ATOM 1763 C C . GLY B 2 112 ? 39.243 34.133 52.912 1.00 81.07 112 GLY B C 1
ATOM 1764 O O . GLY B 2 112 ? 40.006 34.541 53.786 1.00 81.05 112 GLY B O 1
ATOM 1765 N N . TRP B 2 113 ? 37.929 34.333 52.953 1.00 81.62 113 TRP B N 1
ATOM 1766 C CA . TRP B 2 113 ? 37.292 35.049 54.054 1.00 82.93 113 TRP B CA 1
ATOM 1767 C C . TRP B 2 113 ? 36.120 34.244 54.594 1.00 83.61 113 TRP B C 1
ATOM 1768 O O . TRP B 2 113 ? 35.686 33.278 53.975 1.00 84.84 113 TRP B O 1
ATOM 1779 N N . ILE B 2 114 ? 35.601 34.653 55.744 1.00 84.19 114 ILE B N 1
ATOM 1780 C CA . ILE B 2 114 ? 34.485 33.962 56.368 1.00 85.52 114 ILE B CA 1
ATOM 1781 C C . ILE B 2 114 ? 33.663 34.958 57.178 1.00 88.09 114 ILE B C 1
ATOM 1782 O O . ILE B 2 114 ? 34.213 35.839 57.839 1.00 88.01 114 ILE B O 1
ATOM 1787 N N . ASP B 2 115 ? 32.343 34.820 57.119 1.00 90.88 115 ASP B N 1
ATOM 1788 C CA . ASP B 2 115 ? 31.435 35.706 57.846 1.00 93.77 115 ASP B CA 1
ATOM 1789 C C . ASP B 2 115 ? 31.347 35.255 59.305 1.00 94.52 115 ASP B C 1
ATOM 1790 O O . ASP B 2 115 ? 30.878 34.157 59.583 1.00 96.12 115 ASP B O 1
ATOM 1795 N N . LEU B 2 116 ? 31.796 36.099 60.231 1.00 94.94 116 LEU B N 1
ATOM 1796 C CA . LEU B 2 116 ? 31.768 35.770 61.657 1.00 95.26 116 LEU B CA 1
ATOM 1797 C C . LEU B 2 116 ? 30.402 35.362 62.174 1.00 95.52 116 LEU B C 1
ATOM 1798 O O . LEU B 2 116 ? 30.256 34.999 63.342 1.00 95.71 116 LEU B O 1
ATOM 1803 N N . HIS B 2 117 ? 29.398 35.429 61.310 1.00 96.56 117 HIS B N 1
ATOM 1804 C CA . HIS B 2 117 ? 28.043 35.054 61.695 1.00 97.73 117 HIS B CA 1
ATOM 1805 C C . HIS B 2 117 ? 27.590 33.838 60.890 1.00 96.99 117 HIS B C 1
ATOM 1806 O O . HIS B 2 117 ? 27.125 32.848 61.453 1.00 96.24 117 HIS B O 1
ATOM 1813 N N . ARG B 2 118 ? 27.745 33.917 59.573 1.00 96.79 118 ARG B N 1
ATOM 1814 C CA . ARG B 2 118 ? 27.353 32.830 58.688 1.00 97.33 118 ARG B CA 1
ATOM 1815 C C . ARG B 2 118 ? 28.356 31.678 58.743 1.00 96.21 118 ARG B C 1
ATOM 1816 O O . ARG B 2 118 ? 28.059 30.554 58.335 1.00 96.28 118 ARG B O 1
ATOM 1824 N N . LEU B 2 119 ? 29.546 31.969 59.253 1.00 94.21 119 LEU B N 1
ATOM 1825 C CA . LEU B 2 119 ? 30.602 30.973 59.377 1.00 91.42 119 LEU B CA 1
ATOM 1826 C C . LEU B 2 119 ? 30.960 30.309 58.052 1.00 90.66 119 LEU B C 1
ATOM 1827 O O . LEU B 2 119 ? 31.362 29.146 58.020 1.00 90.93 119 LEU B O 1
ATOM 1832 N N . ASP B 2 120 ? 30.811 31.050 56.957 1.00 89.23 120 ASP B N 1
ATOM 1833 C CA . ASP B 2 120 ? 31.161 30.537 55.636 1.00 87.86 120 ASP B CA 1
ATOM 1834 C C . ASP B 2 120 ? 31.638 31.685 54.753 1.00 86.47 120 ASP B C 1
ATOM 1835 O O . ASP B 2 120 ? 31.691 32.831 55.192 1.00 86.89 120 ASP B O 1
ATOM 1840 N N . GLY B 2 121 ? 31.984 31.377 53.510 1.00 84.52 121 GLY B N 1
ATOM 1841 C CA . GLY B 2 121 ? 32.451 32.410 52.609 1.00 83.21 121 GLY B CA 1
ATOM 1842 C C . GLY B 2 121 ? 33.127 31.811 51.399 1.00 83.25 121 GLY B C 1
ATOM 1843 O O . GLY B 2 121 ? 32.764 30.719 50.961 1.00 83.50 121 GLY B O 1
ATOM 1844 N N . MET B 2 122 ? 34.113 32.517 50.859 1.00 83.47 122 MET B N 1
ATOM 1845 C CA . MET B 2 122 ? 34.843 32.044 49.685 1.00 84.22 122 MET B CA 1
ATOM 1846 C C . MET B 2 122 ? 36.332 31.918 49.984 1.00 83.58 122 MET B C 1
ATOM 1847 O O . MET B 2 122 ? 36.846 32.560 50.896 1.00 84.00 122 MET B O 1
ATOM 1852 N N . GLY B 2 123 ? 37.022 31.090 49.208 1.00 82.74 123 GLY B N 1
ATOM 1853 C CA . GLY B 2 123 ? 38.446 30.904 49.407 1.00 81.96 123 GLY B CA 1
ATOM 1854 C C . GLY B 2 123 ? 39.048 30.244 48.189 1.00 82.19 123 GLY B C 1
ATOM 1855 O O . GLY B 2 123 ? 38.330 29.923 47.248 1.00 81.96 123 GLY B O 1
ATOM 1856 N N . CYS B 2 124 ? 40.357 30.032 48.197 1.00 82.74 124 CYS B N 1
ATOM 1857 C CA . CYS B 2 124 ? 41.014 29.401 47.060 1.00 84.48 124 CYS B CA 1
ATOM 1858 C C . CYS B 2 124 ? 42.482 29.137 47.342 1.00 85.45 124 CYS B C 1
ATOM 1859 O O . CYS B 2 124 ? 43.022 29.571 48.354 1.00 85.10 124 CYS B O 1
ATOM 1862 N N . LEU B 2 125 ? 43.125 28.429 46.426 1.00 87.72 125 LEU B N 1
ATOM 1863 C CA . LEU B 2 125 ? 44.535 28.108 46.564 1.00 90.89 125 LEU B CA 1
ATOM 1864 C C . LEU B 2 125 ? 45.333 28.804 45.464 1.00 93.74 125 LEU B C 1
ATOM 1865 O O . LEU B 2 125 ? 44.801 29.108 44.395 1.00 94.57 125 LEU B O 1
ATOM 1870 N N . GLU B 2 126 ? 46.607 29.063 45.738 1.00 96.22 126 GLU B N 1
ATOM 1871 C CA . GLU B 2 126 ? 47.490 29.698 44.769 1.00 98.66 126 GLU B CA 1
ATOM 1872 C C . GLU B 2 126 ? 48.924 29.246 45.005 1.00 99.98 126 GLU B C 1
ATOM 1873 O O . GLU B 2 126 ? 49.436 29.320 46.124 1.00 100.40 126 GLU B O 1
ATOM 1879 N N . PHE B 2 127 ? 49.564 28.770 43.942 1.00 101.26 127 PHE B N 1
ATOM 1880 C CA . PHE B 2 127 ? 50.938 28.291 44.015 1.00 102.65 127 PHE B CA 1
ATOM 1881 C C . PHE B 2 127 ? 51.803 29.249 44.839 1.00 103.90 127 PHE B C 1
ATOM 1882 O O . PHE B 2 127 ? 51.531 30.450 44.908 1.00 104.27 127 PHE B O 1
ATOM 1890 N N . ASP B 2 128 ? 52.831 28.709 45.483 1.00 105.16 128 ASP B N 1
ATOM 1891 C CA . ASP B 2 128 ? 53.727 29.518 46.303 1.00 106.32 128 ASP B CA 1
ATOM 1892 C C . ASP B 2 128 ? 55.141 29.452 45.726 1.00 107.11 128 ASP B C 1
ATOM 1893 O O . ASP B 2 128 ? 55.950 28.607 46.117 1.00 106.83 128 ASP B O 1
ATOM 1898 N N . GLU B 2 129 ? 55.416 30.356 44.787 1.00 107.96 129 GLU B N 1
ATOM 1899 C CA . GLU B 2 129 ? 56.706 30.441 44.105 1.00 108.88 129 GLU B CA 1
ATOM 1900 C C . GLU B 2 129 ? 57.872 30.400 45.091 1.00 109.04 129 GLU B C 1
ATOM 1901 O O . GLU B 2 129 ? 58.854 29.685 44.878 1.00 108.62 129 GLU B O 1
ATOM 1907 N N . GLU B 2 130 ? 57.752 31.173 46.167 1.00 109.55 130 GLU B N 1
ATOM 1908 C CA . GLU B 2 130 ? 58.790 31.251 47.191 1.00 110.54 130 GLU B CA 1
ATOM 1909 C C . GLU B 2 130 ? 59.043 29.917 47.898 1.00 110.07 130 GLU B C 1
ATOM 1910 O O . GLU B 2 130 ? 60.115 29.323 47.751 1.00 109.46 130 GLU B O 1
ATOM 1916 N N . ARG B 2 131 ? 58.059 29.447 48.662 1.00 109.66 131 ARG B N 1
ATOM 1917 C CA . ARG B 2 131 ? 58.193 28.182 49.382 1.00 109.22 131 ARG B CA 1
ATOM 1918 C C . ARG B 2 131 ? 58.530 27.009 48.462 1.00 107.87 131 ARG B C 1
ATOM 1919 O O . ARG B 2 131 ? 59.367 26.173 48.797 1.00 107.07 131 ARG B O 1
ATOM 1927 N N . ALA B 2 132 ? 57.875 26.947 47.306 1.00 106.73 132 ALA B N 1
ATOM 1928 C CA . ALA B 2 132 ? 58.127 25.872 46.355 1.00 106.20 132 ALA B CA 1
ATOM 1929 C C . ALA B 2 132 ? 59.612 25.835 46.024 1.00 106.27 132 ALA B C 1
ATOM 1930 O O . ALA B 2 132 ? 60.255 24.786 46.093 1.00 105.50 132 ALA B O 1
ATOM 1932 N N . GLN B 2 133 ? 60.145 26.999 45.667 1.00 106.94 133 GLN B N 1
ATOM 1933 C CA . GLN B 2 133 ? 61.552 27.144 45.323 1.00 107.44 133 GLN B CA 1
ATOM 1934 C C . GLN B 2 133 ? 62.442 26.589 46.432 1.00 107.14 133 GLN B C 1
ATOM 1935 O O . GLN B 2 133 ? 63.202 25.642 46.213 1.00 106.66 133 GLN B O 1
ATOM 1941 N N . GLN B 2 134 ? 62.332 27.183 47.619 1.00 107.04 134 GLN B N 1
ATOM 1942 C CA . GLN B 2 134 ? 63.118 26.777 48.784 1.00 107.03 134 GLN B CA 1
ATOM 1943 C C . GLN B 2 134 ? 63.076 25.271 48.992 1.00 106.99 134 GLN B C 1
ATOM 1944 O O . GLN B 2 134 ? 64.108 24.623 49.171 1.00 106.57 134 GLN B O 1
ATOM 1950 N N . GLU B 2 135 ? 61.866 24.723 48.966 1.00 107.64 135 GLU B N 1
ATOM 1951 C CA . GLU B 2 135 ? 61.652 23.297 49.177 1.00 108.15 135 GLU B CA 1
ATOM 1952 C C . GLU B 2 135 ? 62.380 22.453 48.140 1.00 109.78 135 GLU B C 1
ATOM 1953 O O . GLU B 2 135 ? 63.053 21.478 48.480 1.00 109.78 135 GLU B O 1
ATOM 1959 N N . ASP B 2 136 ? 62.249 22.834 46.875 1.00 111.87 136 ASP B N 1
ATOM 1960 C CA . ASP B 2 136 ? 62.886 22.089 45.802 1.00 114.43 136 ASP B CA 1
ATOM 1961 C C . ASP B 2 136 ? 64.400 22.041 45.979 1.00 115.36 136 ASP B C 1
ATOM 1962 O O . ASP B 2 136 ? 65.050 21.062 45.607 1.00 115.29 136 ASP B O 1
ATOM 1967 N N . ALA B 2 137 ? 64.961 23.098 46.555 1.00 116.64 137 ALA B N 1
ATOM 1968 C CA . ALA B 2 137 ? 66.401 23.154 46.776 1.00 118.03 137 ALA B CA 1
ATOM 1969 C C . ALA B 2 137 ? 66.823 22.170 47.861 1.00 118.99 137 ALA B C 1
ATOM 1970 O O . ALA B 2 137 ? 67.840 21.487 47.729 1.00 118.75 137 ALA B O 1
ATOM 1972 N N . LEU B 2 138 ? 66.036 22.099 48.932 1.00 120.40 138 LEU B N 1
ATOM 1973 C CA . LEU B 2 138 ? 66.331 21.196 50.041 1.00 121.77 138 LEU B CA 1
ATOM 1974 C C . LEU B 2 138 ? 66.249 19.737 49.600 1.00 122.60 138 LEU B C 1
ATOM 1975 O O . LEU B 2 138 ? 66.928 18.873 50.158 1.00 122.62 138 LEU B O 1
ATOM 1980 N N . ALA B 2 139 ? 65.421 19.471 48.595 1.00 123.44 139 ALA B N 1
ATOM 1981 C CA . ALA B 2 139 ? 65.260 18.118 48.082 1.00 124.48 139 ALA B CA 1
ATOM 1982 C C . ALA B 2 139 ? 66.365 17.784 47.083 1.00 125.64 139 ALA B C 1
ATOM 1983 O O . ALA B 2 139 ? 66.813 16.637 47.002 1.00 125.89 139 ALA B O 1
ATOM 1985 N N . GLN B 2 140 ? 66.804 18.791 46.331 1.00 126.61 140 GLN B N 1
ATOM 1986 C CA . GLN B 2 140 ? 67.856 18.617 45.328 1.00 127.35 140 GLN B CA 1
ATOM 1987 C C . GLN B 2 140 ? 67.482 17.562 44.286 1.00 127.68 140 GLN B C 1
ATOM 1988 O O . GLN B 2 140 ? 68.152 16.505 44.243 1.00 127.60 140 GLN B O 1
ATOM 1994 N N . PRO C 3 44 ? -10.275 4.000 75.818 1.00 95.77 319 PRO C N 1
ATOM 1995 C CA . PRO C 3 44 ? -9.674 4.854 74.766 1.00 95.11 319 PRO C CA 1
ATOM 1996 C C . PRO C 3 44 ? -10.226 6.287 74.793 1.00 94.69 319 PRO C C 1
ATOM 1997 O O . PRO C 3 44 ? -10.968 6.690 73.894 1.00 94.26 319 PRO C O 1
ATOM 2001 N N . VAL C 3 45 ? -9.855 7.052 75.821 1.00 93.87 320 VAL C N 1
ATOM 2002 C CA . VAL C 3 45 ? -10.315 8.435 75.961 1.00 92.54 320 VAL C CA 1
ATOM 2003 C C . VAL C 3 45 ? -9.952 9.271 74.733 1.00 91.88 320 VAL C C 1
ATOM 2004 O O . VAL C 3 45 ? -10.752 10.084 74.270 1.00 92.36 320 VAL C O 1
ATOM 2008 N N . ILE C 3 46 ? -8.743 9.076 74.213 1.00 90.32 321 ILE C N 1
ATOM 2009 C CA . ILE C 3 46 ? -8.297 9.803 73.026 1.00 88.33 321 ILE C CA 1
ATOM 2010 C C . ILE C 3 46 ? -7.429 8.901 72.153 1.00 87.49 321 ILE C C 1
ATOM 2011 O O . ILE C 3 46 ? -6.891 7.896 72.627 1.00 87.93 321 ILE C O 1
ATOM 2016 N N . PRO C 3 47 ? -7.304 9.236 70.858 1.00 86.23 322 PRO C N 1
ATOM 2017 C CA . PRO C 3 47 ? -6.500 8.464 69.902 1.00 85.84 322 PRO C CA 1
ATOM 2018 C C . PRO C 3 47 ? -5.003 8.767 70.061 1.00 84.81 322 PRO C C 1
ATOM 2019 O O . PRO C 3 47 ? -4.355 9.280 69.145 1.00 83.30 322 PRO C O 1
ATOM 2023 N N . ALA C 3 48 ? -4.478 8.435 71.238 1.00 84.05 323 ALA C N 1
ATOM 2024 C CA . ALA C 3 48 ? -3.084 8.667 71.591 1.00 83.84 323 ALA C CA 1
ATOM 2025 C C . ALA C 3 48 ? -2.090 8.348 70.482 1.00 83.69 323 ALA C C 1
ATOM 2026 O O . ALA C 3 48 ? -1.358 9.230 70.027 1.00 82.81 323 ALA C O 1
ATOM 2028 N N . ALA C 3 49 ? -2.062 7.088 70.055 1.00 83.52 324 ALA C N 1
ATOM 2029 C CA . ALA C 3 49 ? -1.149 6.653 68.999 1.00 83.17 324 ALA C CA 1
ATOM 2030 C C . ALA C 3 49 ? -1.264 7.538 67.752 1.00 82.65 324 ALA C C 1
ATOM 2031 O O . ALA C 3 49 ? -0.253 7.937 67.172 1.00 82.56 324 ALA C O 1
ATOM 2033 N N . ALA C 3 50 ? -2.496 7.850 67.357 1.00 82.08 325 ALA C N 1
ATOM 2034 C CA . ALA C 3 50 ? -2.747 8.689 66.184 1.00 82.28 325 ALA C CA 1
ATOM 2035 C C . ALA C 3 50 ? -2.201 10.111 66.349 1.00 81.44 325 ALA C C 1
ATOM 2036 O O . ALA C 3 50 ? -1.559 10.649 65.444 1.00 80.48 325 ALA C O 1
ATOM 2038 N N . LEU C 3 51 ? -2.471 10.712 67.505 1.00 81.31 326 LEU C N 1
ATOM 2039 C CA . LEU C 3 51 ? -2.022 12.069 67.817 1.00 81.46 326 LEU C CA 1
ATOM 2040 C C . LEU C 3 51 ? -0.498 12.139 67.971 1.00 82.74 326 LEU C C 1
ATOM 2041 O O . LEU C 3 51 ? 0.105 13.214 67.863 1.00 82.04 326 LEU C O 1
ATOM 2046 N N . ALA C 3 52 ? 0.114 10.984 68.226 1.00 83.73 327 ALA C N 1
ATOM 2047 C CA . ALA C 3 52 ? 1.560 10.888 68.406 1.00 84.63 327 ALA C CA 1
ATOM 2048 C C . ALA C 3 52 ? 2.279 10.848 67.057 1.00 84.92 327 ALA C C 1
ATOM 2049 O O . ALA C 3 52 ? 3.482 11.098 66.970 1.00 84.73 327 ALA C O 1
ATOM 2051 N N . GLY C 3 53 ? 1.537 10.529 66.005 1.00 85.24 328 GLY C N 1
ATOM 2052 C CA . GLY C 3 53 ? 2.130 10.477 64.686 1.00 85.23 328 GLY C CA 1
ATOM 2053 C C . GLY C 3 53 ? 1.999 9.120 64.028 1.00 85.87 328 GLY C C 1
ATOM 2054 O O . GLY C 3 53 ? 2.464 8.925 62.906 1.00 85.60 328 GLY C O 1
ATOM 2055 N N . TYR C 3 54 ? 1.369 8.174 64.717 1.00 86.12 329 TYR C N 1
ATOM 2056 C CA . TYR C 3 54 ? 1.199 6.842 64.154 1.00 87.22 329 TYR C CA 1
ATOM 2057 C C . TYR C 3 54 ? -0.019 6.783 63.249 1.00 88.69 329 TYR C C 1
ATOM 2058 O O . TYR C 3 54 ? -1.154 6.955 63.699 1.00 88.58 329 TYR C O 1
ATOM 2067 N N . THR C 3 55 ? 0.223 6.525 61.969 1.00 90.21 330 THR C N 1
ATOM 2068 C CA . THR C 3 55 ? -0.856 6.455 60.995 1.00 91.74 330 THR C CA 1
ATOM 2069 C C . THR C 3 55 ? -1.046 5.023 60.495 1.00 91.33 330 THR C C 1
ATOM 2070 O O . THR C 3 55 ? -2.014 4.719 59.798 1.00 92.42 330 THR C O 1
ATOM 2074 N N . GLY C 3 56 ? -0.126 4.142 60.859 1.00 90.14 331 GLY C N 1
ATOM 2075 C CA . GLY C 3 56 ? -0.235 2.766 60.421 1.00 89.36 331 GLY C CA 1
ATOM 2076 C C . GLY C 3 56 ? 0.977 2.373 59.607 1.00 89.19 331 GLY C C 1
ATOM 2077 O O . GLY C 3 56 ? 1.277 1.186 59.456 1.00 88.90 331 GLY C O 1
ATOM 2078 N N . SER C 3 57 ? 1.677 3.379 59.084 1.00 88.72 332 SER C N 1
ATOM 2079 C CA . SER C 3 57 ? 2.881 3.152 58.284 1.00 87.99 332 SER C CA 1
ATOM 2080 C C . SER C 3 57 ? 3.952 2.457 59.127 1.00 86.41 332 SER C C 1
ATOM 2081 O O . SER C 3 57 ? 4.502 3.042 60.067 1.00 85.94 332 SER C O 1
ATOM 2084 N N . GLY C 3 58 ? 4.240 1.206 58.784 1.00 84.07 333 GLY C N 1
ATOM 2085 C CA . GLY C 3 58 ? 5.235 0.449 59.517 1.00 80.05 333 GLY C CA 1
ATOM 2086 C C . GLY C 3 58 ? 4.802 0.151 60.940 1.00 76.95 333 GLY C C 1
ATOM 2087 O O . GLY C 3 58 ? 3.684 0.479 61.346 1.00 76.20 333 GLY C O 1
ATOM 2088 N N . PRO C 3 59 ? 5.678 -0.483 61.727 1.00 74.39 334 PRO C N 1
ATOM 2089 C CA . PRO C 3 59 ? 5.394 -0.833 63.121 1.00 70.84 334 PRO C CA 1
ATOM 2090 C C . PRO C 3 59 ? 5.137 0.397 63.982 1.00 68.47 334 PRO C C 1
ATOM 2091 O O . PRO C 3 59 ? 5.589 1.505 63.672 1.00 67.88 334 PRO C O 1
ATOM 2095 N N . ILE C 3 60 ? 4.405 0.209 65.068 1.00 65.25 335 ILE C N 1
ATOM 2096 C CA . ILE C 3 60 ? 4.149 1.323 65.961 1.00 61.64 335 ILE C CA 1
ATOM 2097 C C . ILE C 3 60 ? 5.404 1.439 66.823 1.00 59.20 335 ILE C C 1
ATOM 2098 O O . ILE C 3 60 ? 6.030 0.423 67.154 1.00 58.27 335 ILE C O 1
ATOM 2103 N N . GLN C 3 61 ? 5.783 2.665 67.170 1.00 54.80 336 GLN C N 1
ATOM 2104 C CA . GLN C 3 61 ? 6.978 2.871 67.987 1.00 53.32 336 GLN C CA 1
ATOM 2105 C C . GLN C 3 61 ? 6.702 2.675 69.474 1.00 51.04 336 GLN C C 1
ATOM 2106 O O . GLN C 3 61 ? 5.619 2.999 69.960 1.00 53.13 336 GLN C O 1
ATOM 2112 N N . LEU C 3 62 ? 7.683 2.140 70.192 1.00 47.39 337 LEU C N 1
ATOM 2113 C CA . LEU C 3 62 ? 7.540 1.898 71.624 1.00 45.56 337 LEU C CA 1
ATOM 2114 C C . LEU C 3 62 ? 6.913 3.041 72.432 1.00 46.23 337 LEU C C 1
ATOM 2115 O O . LEU C 3 62 ? 6.032 2.794 73.256 1.00 47.51 337 LEU C O 1
ATOM 2120 N N . TRP C 3 63 ? 7.345 4.281 72.222 1.00 45.19 338 TRP C N 1
ATOM 2121 C CA . TRP C 3 63 ? 6.771 5.366 73.016 1.00 46.48 338 TRP C CA 1
ATOM 2122 C C . TRP C 3 63 ? 5.301 5.616 72.670 1.00 47.32 338 TRP C C 1
ATOM 2123 O O . TRP C 3 63 ? 4.510 5.975 73.543 1.00 43.26 338 TRP C O 1
ATOM 2134 N N . GLN C 3 64 ? 4.948 5.415 71.401 1.00 47.41 339 GLN C N 1
ATOM 2135 C CA . GLN C 3 64 ? 3.578 5.604 70.941 1.00 49.16 339 GLN C CA 1
ATOM 2136 C C . GLN C 3 64 ? 2.706 4.507 71.502 1.00 50.09 339 GLN C C 1
ATOM 2137 O O . GLN C 3 64 ? 1.519 4.702 71.750 1.00 50.37 339 GLN C O 1
ATOM 2143 N N . PHE C 3 65 ? 3.310 3.341 71.695 1.00 51.67 340 PHE C N 1
ATOM 2144 C CA . PHE C 3 65 ? 2.606 2.200 72.251 1.00 51.40 340 PHE C CA 1
ATOM 2145 C C . PHE C 3 65 ? 2.320 2.462 73.737 1.00 51.88 340 PHE C C 1
ATOM 2146 O O . PHE C 3 65 ? 1.213 2.231 74.217 1.00 52.22 340 PHE C O 1
ATOM 2154 N N . LEU C 3 66 ? 3.317 2.950 74.463 1.00 50.72 341 LEU C N 1
ATOM 2155 C CA . LEU C 3 66 ? 3.128 3.226 75.871 1.00 51.53 341 LEU C CA 1
ATOM 2156 C C . LEU C 3 66 ? 2.048 4.284 76.063 1.00 53.25 341 LEU C C 1
ATOM 2157 O O . LEU C 3 66 ? 1.231 4.205 76.988 1.00 54.20 341 LEU C O 1
ATOM 2162 N N . LEU C 3 67 ? 2.044 5.279 75.187 1.00 53.88 342 LEU C N 1
ATOM 2163 C CA . LEU C 3 67 ? 1.064 6.352 75.270 1.00 55.75 342 LEU C CA 1
ATOM 2164 C C . LEU C 3 67 ? -0.340 5.769 75.073 1.00 55.99 342 LEU C C 1
ATOM 2165 O O . LEU C 3 67 ? -1.293 6.171 75.742 1.00 55.25 342 LEU C O 1
ATOM 2170 N N . GLU C 3 68 ? -0.440 4.812 74.157 1.00 55.93 343 GLU C N 1
ATOM 2171 C CA . GLU C 3 68 ? -1.685 4.123 73.854 1.00 57.66 343 GLU C CA 1
ATOM 2172 C C . GLU C 3 68 ? -2.197 3.354 75.096 1.00 57.81 343 GLU C C 1
ATOM 2173 O O . GLU C 3 68 ? -3.403 3.284 75.328 1.00 59.88 343 GLU C O 1
ATOM 2179 N N . LEU C 3 69 ? -1.289 2.802 75.901 1.00 55.25 344 LEU C N 1
ATOM 2180 C CA . LEU C 3 69 ? -1.683 2.088 77.115 1.00 53.72 344 LEU C CA 1
ATOM 2181 C C . LEU C 3 69 ? -2.056 3.081 78.213 1.00 53.87 344 LEU C C 1
ATOM 2182 O O . LEU C 3 69 ? -2.957 2.830 79.016 1.00 53.08 344 LEU C O 1
ATOM 2187 N N . LEU C 3 70 ? -1.358 4.211 78.246 1.00 53.15 345 LEU C N 1
ATOM 2188 C CA . LEU C 3 70 ? -1.615 5.233 79.246 1.00 54.05 345 LEU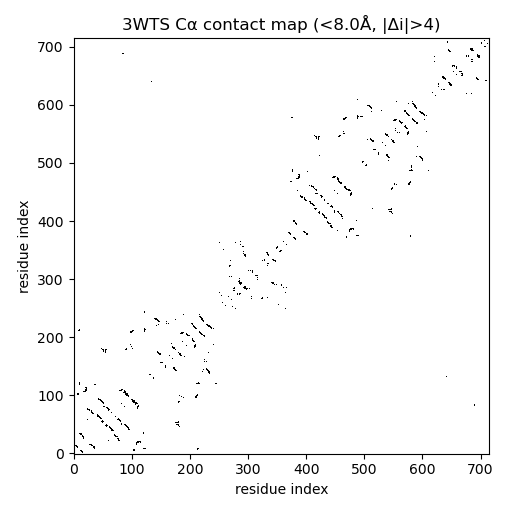 C CA 1
ATOM 2189 C C . LEU C 3 70 ? -2.897 6.017 78.989 1.00 55.08 345 LEU C C 1
ATOM 2190 O O . LEU C 3 70 ? -3.288 6.863 79.788 1.00 53.11 345 LEU C O 1
ATOM 2195 N N . THR C 3 71 ? -3.551 5.747 77.870 1.00 56.83 346 THR C N 1
ATOM 2196 C CA . THR C 3 71 ? -4.789 6.443 77.569 1.00 59.48 346 THR C CA 1
ATOM 2197 C C . THR C 3 71 ? -5.956 5.463 77.574 1.00 62.18 346 THR C C 1
ATOM 2198 O O . THR C 3 71 ? -7.043 5.780 77.094 1.00 63.63 346 THR C O 1
ATOM 2202 N N . ASP C 3 72 ? -5.718 4.271 78.119 1.00 63.99 347 ASP C N 1
ATOM 2203 C CA . ASP C 3 72 ? -6.739 3.229 78.205 1.00 65.82 347 ASP C CA 1
ATOM 2204 C C . ASP C 3 72 ? -7.009 2.893 79.669 1.00 66.40 347 ASP C C 1
ATOM 2205 O O . ASP C 3 72 ? -6.164 2.298 80.331 1.00 66.71 347 ASP C O 1
ATOM 2210 N N . LYS C 3 73 ? -8.191 3.246 80.166 1.00 66.34 348 LYS C N 1
ATOM 2211 C CA . LYS C 3 73 ? -8.538 2.976 81.559 1.00 65.72 348 LYS C CA 1
ATOM 2212 C C . LYS C 3 73 ? -8.302 1.541 82.025 1.00 64.01 348 LYS C C 1
ATOM 2213 O O . LYS C 3 73 ? -8.006 1.317 83.203 1.00 63.71 348 LYS C O 1
ATOM 2219 N N . SER C 3 74 ? -8.421 0.571 81.123 1.00 62.71 349 SER C N 1
ATOM 2220 C CA . SER C 3 74 ? -8.238 -0.836 81.514 1.00 65.07 349 SER C CA 1
ATOM 2221 C C . SER C 3 74 ? -6.789 -1.258 81.782 1.00 65.08 349 SER C C 1
ATOM 2222 O O . SER C 3 74 ? -6.535 -2.281 82.432 1.00 64.01 349 SER C O 1
ATOM 2225 N N . CYS C 3 75 ? -5.847 -0.454 81.300 1.00 64.12 350 CYS C N 1
ATOM 2226 C CA . CYS C 3 75 ? -4.437 -0.747 81.476 1.00 64.03 350 CYS C CA 1
ATOM 2227 C C . CYS C 3 75 ? -3.817 -0.047 82.672 1.00 64.05 350 CYS C C 1
ATOM 2228 O O . CYS C 3 75 ? -2.604 -0.111 82.860 1.00 66.66 350 CYS C O 1
ATOM 2231 N N . GLN C 3 76 ? -4.622 0.610 83.497 1.00 61.73 351 GLN C N 1
ATOM 2232 C CA . GLN C 3 76 ? -4.047 1.329 84.626 1.00 61.14 351 GLN C CA 1
ATOM 2233 C C . GLN C 3 76 ? -3.491 0.422 85.709 1.00 61.53 351 GLN C C 1
ATOM 2234 O O . GLN C 3 76 ? -2.733 0.865 86.579 1.00 59.53 351 GLN C O 1
ATOM 2240 N N . SER C 3 77 ? -3.863 -0.852 85.655 1.00 61.73 352 SER C N 1
ATOM 2241 C CA . SER C 3 77 ? -3.389 -1.815 86.639 1.00 62.25 352 SER C CA 1
ATOM 2242 C C . SER C 3 77 ? -1.892 -2.127 86.491 1.00 61.54 352 SER C C 1
ATOM 2243 O O . SER C 3 77 ? -1.214 -2.376 87.485 1.00 61.78 352 SER C O 1
ATOM 2246 N N . PHE C 3 78 ? -1.370 -2.102 85.266 1.00 60.52 353 PHE C N 1
ATOM 2247 C CA . PHE C 3 78 ? 0.051 -2.380 85.054 1.00 60.04 353 PHE C CA 1
ATOM 2248 C C . PHE C 3 78 ? 0.879 -1.173 84.570 1.00 59.63 353 PHE C C 1
ATOM 2249 O O . PHE C 3 78 ? 2.117 -1.218 84.562 1.00 59.66 353 PHE C O 1
ATOM 2257 N N . ILE C 3 79 ? 0.204 -0.096 84.168 1.00 57.27 354 ILE C N 1
ATOM 2258 C CA . ILE C 3 79 ? 0.910 1.116 83.750 1.00 53.40 354 ILE C CA 1
ATOM 2259 C C . ILE C 3 79 ? 0.036 2.362 83.919 1.00 52.49 354 ILE C C 1
ATOM 2260 O O . ILE C 3 79 ? -1.116 2.388 83.479 1.00 52.90 354 ILE C O 1
ATOM 2265 N N . SER C 3 80 ? 0.568 3.398 84.561 1.00 50.62 355 SER C N 1
ATOM 2266 C CA . SER C 3 80 ? -0.233 4.603 84.762 1.00 51.14 355 SER C CA 1
ATOM 2267 C C . SER C 3 80 ? 0.542 5.888 85.027 1.00 50.06 355 SER C C 1
ATOM 2268 O O . SER C 3 80 ? 1.722 5.857 85.379 1.00 50.17 355 SER C O 1
ATOM 2271 N N . TRP C 3 81 ? -0.135 7.022 84.863 1.00 48.45 356 TRP C N 1
ATOM 2272 C CA . TRP C 3 81 ? 0.495 8.311 85.120 1.00 47.52 356 TRP C CA 1
ATOM 2273 C C . TRP C 3 81 ? 0.650 8.436 86.631 1.00 48.55 356 TRP C C 1
ATOM 2274 O O . TRP C 3 81 ? -0.170 7.921 87.383 1.00 49.64 356 TRP C O 1
ATOM 2285 N N . THR C 3 82 ? 1.712 9.099 87.072 1.00 50.03 357 THR C N 1
ATOM 2286 C CA . THR C 3 82 ? 1.955 9.281 88.497 1.00 52.63 357 THR C CA 1
ATOM 2287 C C . THR C 3 82 ? 1.217 10.513 89.023 1.00 54.25 357 THR C C 1
ATOM 2288 O O . THR C 3 82 ? 1.102 10.702 90.233 1.00 56.12 357 THR C O 1
ATOM 2292 N N . GLY C 3 83 ? 0.733 11.349 88.110 1.00 54.12 358 GLY C N 1
ATOM 2293 C CA . GLY C 3 83 ? 0.035 12.547 88.509 1.00 52.81 358 GLY C CA 1
ATOM 2294 C C . GLY C 3 83 ? 0.941 13.755 88.433 1.00 53.99 358 GLY C C 1
ATOM 2295 O O . GLY C 3 83 ? 0.523 14.858 88.752 1.00 55.58 358 GLY C O 1
ATOM 2296 N N . ASP C 3 84 ? 2.188 13.555 88.022 1.00 53.00 359 ASP C N 1
ATOM 2297 C CA . ASP C 3 84 ? 3.133 14.652 87.900 1.00 51.18 359 ASP C CA 1
ATOM 2298 C C . ASP C 3 84 ? 3.489 14.859 86.427 1.00 52.05 359 ASP C C 1
ATOM 2299 O O . ASP C 3 84 ? 4.409 14.228 85.907 1.00 52.31 359 ASP C O 1
ATOM 2304 N N . GLY C 3 85 ? 2.756 15.748 85.754 1.00 51.29 360 GLY C N 1
ATOM 2305 C CA . GLY C 3 85 ? 3.021 16.013 84.350 1.00 48.87 360 GLY C CA 1
ATOM 2306 C C . GLY C 3 85 ? 2.892 14.760 83.505 1.00 47.57 360 GLY C C 1
ATOM 2307 O O . GLY C 3 85 ? 1.931 14.014 83.647 1.00 47.88 360 GLY C O 1
ATOM 2308 N N . TRP C 3 86 ? 3.851 14.519 82.620 1.00 47.45 361 TRP C N 1
ATOM 2309 C CA . TRP C 3 86 ? 3.792 13.333 81.777 1.00 47.28 361 TRP C CA 1
ATOM 2310 C C . TRP C 3 86 ? 4.624 12.165 82.358 1.00 47.79 361 TRP C C 1
ATOM 2311 O O . TRP C 3 86 ? 5.093 11.294 81.623 1.00 47.88 361 TRP C O 1
ATOM 2322 N N . GLU C 3 87 ? 4.794 12.156 83.680 1.00 45.70 362 GLU C N 1
ATOM 2323 C CA . GLU C 3 87 ? 5.533 11.099 84.348 1.00 47.37 362 GLU C CA 1
ATOM 2324 C C . GLU C 3 87 ? 4.637 9.877 84.529 1.00 47.92 362 GLU C C 1
ATOM 2325 O O . GLU C 3 87 ? 3.458 9.994 84.858 1.00 49.15 362 GLU C O 1
ATOM 2331 N N . PHE C 3 88 ? 5.192 8.698 84.278 1.00 48.34 363 PHE C N 1
ATOM 2332 C CA . PHE C 3 88 ? 4.426 7.475 84.421 1.00 47.49 363 PHE C CA 1
ATOM 2333 C C . PHE C 3 88 ? 5.305 6.394 85.005 1.00 48.26 363 PHE C C 1
ATOM 2334 O O . PHE C 3 88 ? 6.524 6.537 85.083 1.00 47.81 363 PHE C O 1
ATOM 2342 N N . LYS C 3 89 ? 4.678 5.309 85.427 1.00 49.70 364 LYS C N 1
ATOM 2343 C CA . LYS C 3 89 ? 5.423 4.208 85.975 1.00 51.75 364 LYS C CA 1
ATOM 2344 C C . LYS C 3 89 ? 4.794 2.895 85.556 1.00 52.66 364 LYS C C 1
ATOM 2345 O O . LYS C 3 89 ? 3.565 2.775 85.457 1.00 51.10 364 LYS C O 1
ATOM 2351 N N . LEU C 3 90 ? 5.655 1.916 85.297 1.00 52.09 365 LEU C N 1
ATOM 2352 C CA . LEU C 3 90 ? 5.207 0.590 84.927 1.00 53.50 365 LEU C CA 1
ATOM 2353 C C . LEU C 3 90 ? 5.102 -0.177 86.246 1.00 55.03 365 LEU C C 1
ATOM 2354 O O . LEU C 3 90 ? 6.102 -0.686 86.745 1.00 55.32 365 LEU C O 1
ATOM 2359 N N . SER C 3 91 ? 3.898 -0.238 86.816 1.00 56.36 366 SER C N 1
ATOM 2360 C CA . SER C 3 91 ? 3.683 -0.943 88.076 1.00 58.31 366 SER C CA 1
ATOM 2361 C C . SER C 3 91 ? 3.924 -2.448 87.881 1.00 58.04 366 SER C C 1
ATOM 2362 O O . SER C 3 91 ? 4.256 -3.164 88.822 1.00 57.72 366 SER C O 1
ATOM 2365 N N . ASP C 3 92 ? 3.749 -2.915 86.651 1.00 58.09 367 ASP C N 1
ATOM 2366 C CA . ASP C 3 92 ? 3.981 -4.316 86.312 1.00 59.00 367 ASP C CA 1
ATOM 2367 C C . ASP C 3 92 ? 4.709 -4.348 84.963 1.00 57.17 367 ASP C C 1
ATOM 2368 O O . ASP C 3 92 ? 4.092 -4.548 83.911 1.00 55.52 367 ASP C O 1
ATOM 2373 N N . PRO C 3 93 ? 6.038 -4.140 84.983 1.00 57.20 368 PRO C N 1
ATOM 2374 C CA . PRO C 3 93 ? 6.873 -4.134 83.773 1.00 57.93 368 PRO C CA 1
ATOM 2375 C C . PRO C 3 93 ? 6.787 -5.392 82.912 1.00 59.11 368 PRO C C 1
ATOM 2376 O O . PRO C 3 93 ? 6.875 -5.327 81.677 1.00 58.74 368 PRO C O 1
ATOM 2380 N N . ASP C 3 94 ? 6.609 -6.535 83.562 1.00 60.12 369 ASP C N 1
ATOM 2381 C CA . ASP C 3 94 ? 6.507 -7.801 82.845 1.00 60.84 369 ASP C CA 1
ATOM 2382 C C . ASP C 3 94 ? 5.277 -7.781 81.944 1.00 59.58 369 ASP C C 1
ATOM 2383 O O . ASP C 3 94 ? 5.348 -8.157 80.776 1.00 60.92 369 ASP C O 1
ATOM 2388 N N . GLU C 3 95 ? 4.151 -7.325 82.482 1.00 59.36 370 GLU C N 1
ATOM 2389 C CA . GLU C 3 95 ? 2.919 -7.268 81.705 1.00 59.02 370 GLU C CA 1
ATOM 2390 C C . GLU C 3 95 ? 3.086 -6.320 80.515 1.00 57.62 370 GLU C C 1
ATOM 2391 O O . GLU C 3 95 ? 2.712 -6.662 79.393 1.00 58.71 370 GLU C O 1
ATOM 2397 N N . VAL C 3 96 ? 3.651 -5.137 80.751 1.00 55.45 371 VAL C N 1
ATOM 2398 C CA . VAL C 3 96 ? 3.856 -4.177 79.665 1.00 53.84 371 VAL C CA 1
ATOM 2399 C C . VAL C 3 96 ? 4.741 -4.807 78.593 1.00 53.30 371 VAL C C 1
ATOM 2400 O O . VAL C 3 96 ? 4.446 -4.720 77.396 1.00 52.64 371 VAL C O 1
ATOM 2404 N N . ALA C 3 97 ? 5.828 -5.445 79.024 1.00 53.13 372 ALA C N 1
ATOM 2405 C CA . ALA C 3 97 ? 6.747 -6.086 78.078 1.00 54.81 372 ALA C CA 1
ATOM 2406 C C . ALA C 3 97 ? 6.027 -7.139 77.239 1.00 55.80 372 ALA C C 1
ATOM 2407 O O . ALA C 3 97 ? 6.223 -7.220 76.015 1.00 55.07 372 ALA C O 1
ATOM 2409 N N . ARG C 3 98 ? 5.187 -7.940 77.895 1.00 57.37 373 ARG C N 1
ATOM 2410 C CA . ARG C 3 98 ? 4.427 -8.976 77.192 1.00 59.13 373 ARG C CA 1
ATOM 2411 C C . ARG C 3 98 ? 3.582 -8.391 76.066 1.00 57.26 373 ARG C C 1
ATOM 2412 O O . ARG C 3 98 ? 3.597 -8.891 74.934 1.00 56.99 373 ARG C O 1
ATOM 2420 N N . ARG C 3 99 ? 2.848 -7.327 76.374 1.00 56.13 374 ARG C N 1
ATOM 2421 C CA . ARG C 3 99 ? 1.994 -6.700 75.372 1.00 55.80 374 ARG C CA 1
ATOM 2422 C C . ARG C 3 99 ? 2.835 -6.064 74.285 1.00 55.13 374 ARG C C 1
ATOM 2423 O O . ARG C 3 99 ? 2.489 -6.115 73.103 1.00 56.63 374 ARG C O 1
ATOM 2431 N N . TRP C 3 100 ? 3.945 -5.456 74.678 1.00 53.65 375 TRP C N 1
ATOM 2432 C CA . TRP C 3 100 ? 4.821 -4.854 73.686 1.00 52.10 375 TRP C CA 1
ATOM 2433 C C . TRP C 3 100 ? 5.249 -5.955 72.716 1.00 53.14 375 TRP C C 1
ATOM 2434 O O . TRP C 3 100 ? 5.132 -5.802 71.502 1.00 54.61 375 TRP C O 1
ATOM 2445 N N . GLY C 3 101 ? 5.741 -7.068 73.259 1.00 55.19 376 GLY C N 1
ATOM 2446 C CA . GLY C 3 101 ? 6.167 -8.176 72.413 1.00 59.07 376 GLY C CA 1
ATOM 2447 C C . GLY C 3 101 ? 5.048 -8.686 71.517 1.00 61.39 376 GLY C C 1
ATOM 2448 O O . GLY C 3 101 ? 5.239 -8.922 70.321 1.00 59.73 376 GLY C O 1
ATOM 2449 N N . LYS C 3 102 ? 3.869 -8.857 72.105 1.00 63.25 377 LYS C N 1
ATOM 2450 C CA . LYS C 3 102 ? 2.721 -9.321 71.352 1.00 64.62 377 LYS C CA 1
ATOM 2451 C C . LYS C 3 102 ? 2.416 -8.364 70.204 1.00 64.50 377 LYS C C 1
ATOM 2452 O O . LYS C 3 102 ? 2.221 -8.793 69.067 1.00 64.75 377 LYS C O 1
ATOM 2458 N N . ARG C 3 103 ? 2.395 -7.066 70.501 1.00 63.94 378 ARG C N 1
ATOM 2459 C CA . ARG C 3 103 ? 2.104 -6.038 69.498 1.00 63.42 378 ARG C CA 1
ATOM 2460 C C . ARG C 3 103 ? 3.163 -5.966 68.411 1.00 64.42 378 ARG C C 1
ATOM 2461 O O . ARG C 3 103 ? 2.907 -5.468 67.315 1.00 64.71 378 ARG C O 1
ATOM 2469 N N . LYS C 3 104 ? 4.359 -6.447 68.724 1.00 65.66 379 LYS C N 1
ATOM 2470 C CA . LYS C 3 104 ? 5.467 -6.422 67.778 1.00 66.57 379 LYS C CA 1
ATOM 2471 C C . LYS C 3 104 ? 5.806 -7.823 67.275 1.00 68.62 379 LYS C C 1
ATOM 2472 O O . LYS C 3 104 ? 6.720 -8.006 66.472 1.00 68.71 379 LYS C O 1
ATOM 2478 N N . ASN C 3 105 ? 5.056 -8.811 67.744 1.00 70.37 380 ASN C N 1
ATOM 2479 C CA . ASN C 3 105 ? 5.287 -10.185 67.338 1.00 72.13 380 ASN C CA 1
ATOM 2480 C C . ASN C 3 105 ? 6.700 -10.606 67.709 1.00 71.96 380 ASN C C 1
ATOM 2481 O O . ASN C 3 105 ? 7.477 -11.041 66.860 1.00 72.18 380 ASN C O 1
ATOM 2486 N N . LYS C 3 106 ? 7.029 -10.462 68.985 1.00 71.67 381 LYS C N 1
ATOM 2487 C CA . LYS C 3 106 ? 8.340 -10.843 69.493 1.00 71.48 381 LYS C CA 1
ATOM 2488 C C . LYS C 3 106 ? 8.096 -11.536 70.813 1.00 71.15 381 LYS C C 1
ATOM 2489 O O . LYS C 3 106 ? 8.315 -10.956 71.872 1.00 73.16 381 LYS C O 1
ATOM 2495 N N . PRO C 3 107 ? 7.650 -12.798 70.766 1.00 70.57 382 PRO C N 1
ATOM 2496 C CA . PRO C 3 107 ? 7.358 -13.596 71.963 1.00 69.56 382 PRO C CA 1
ATOM 2497 C C . PRO C 3 107 ? 8.421 -13.613 73.062 1.00 68.97 382 PRO C C 1
ATOM 2498 O O . PRO C 3 107 ? 8.089 -13.784 74.238 1.00 68.29 382 PRO C O 1
ATOM 2502 N N . LYS C 3 108 ? 9.687 -13.429 72.698 1.00 68.31 383 LYS C N 1
ATOM 2503 C CA . LYS C 3 108 ? 10.745 -13.437 73.709 1.00 68.77 383 LYS C CA 1
ATOM 2504 C C . LYS C 3 108 ? 10.982 -12.071 74.389 1.00 66.01 383 LYS C C 1
ATOM 2505 O O . LYS C 3 108 ? 11.745 -11.973 75.349 1.00 64.47 383 LYS C O 1
ATOM 2511 N N . MET C 3 109 ? 10.302 -11.034 73.897 1.00 63.96 384 MET C N 1
ATOM 2512 C CA . MET C 3 109 ? 10.400 -9.684 74.452 1.00 61.27 384 MET C CA 1
ATOM 2513 C C . MET C 3 109 ? 10.143 -9.709 75.951 1.00 60.57 384 MET C C 1
ATOM 2514 O O . MET C 3 109 ? 9.187 -10.332 76.403 1.00 62.15 384 MET C O 1
ATOM 2519 N N . ASN C 3 110 ? 10.999 -9.039 76.714 1.00 58.34 385 ASN C N 1
ATOM 2520 C CA . ASN C 3 110 ? 10.859 -8.968 78.160 1.00 56.28 385 ASN C CA 1
ATOM 2521 C C . ASN C 3 110 ? 11.230 -7.541 78.583 1.00 55.35 385 ASN C C 1
ATOM 2522 O O . ASN C 3 110 ? 11.763 -6.775 77.774 1.00 54.07 385 ASN C O 1
ATOM 2527 N N . TYR C 3 111 ? 10.957 -7.186 79.840 1.00 53.29 386 TYR C N 1
ATOM 2528 C CA . TYR C 3 111 ? 11.246 -5.839 80.340 1.00 51.99 386 TYR C CA 1
ATOM 2529 C C . TYR C 3 111 ? 12.690 -5.397 80.125 1.00 52.88 386 TYR C C 1
ATOM 2530 O O . TYR C 3 111 ? 12.941 -4.254 79.754 1.00 51.97 386 TYR C O 1
ATOM 2539 N N . GLU C 3 112 ? 13.627 -6.303 80.384 1.00 53.11 387 GLU C N 1
ATOM 2540 C CA . GLU C 3 112 ? 15.040 -6.033 80.188 1.00 55.11 387 GLU C CA 1
ATOM 2541 C C . GLU C 3 112 ? 15.306 -5.407 78.823 1.00 52.22 387 GLU C C 1
ATOM 2542 O O . GLU C 3 112 ? 16.067 -4.455 78.714 1.00 50.31 387 GLU C O 1
ATOM 2548 N N . LYS C 3 113 ? 14.680 -5.949 77.786 1.00 50.42 388 LYS C N 1
ATOM 2549 C CA . LYS C 3 113 ? 14.891 -5.448 76.439 1.00 49.67 388 LYS C CA 1
ATOM 2550 C C . LYS C 3 113 ? 14.028 -4.219 76.150 1.00 49.34 388 LYS C C 1
ATOM 2551 O O . LYS C 3 113 ? 14.440 -3.327 75.413 1.00 47.62 388 LYS C O 1
ATOM 2557 N N . LEU C 3 114 ? 12.830 -4.174 76.727 1.00 48.04 389 LEU C N 1
ATOM 2558 C CA . LEU C 3 114 ? 11.948 -3.042 76.522 1.00 46.03 389 LEU C CA 1
ATOM 2559 C C . LEU C 3 114 ? 12.615 -1.805 77.118 1.00 45.84 389 LEU C C 1
ATOM 2560 O O . LEU C 3 114 ? 12.600 -0.730 76.520 1.00 46.42 389 LEU C O 1
ATOM 2565 N N . SER C 3 115 ? 13.221 -1.958 78.287 1.00 44.21 390 SER C N 1
ATOM 2566 C CA . SER C 3 115 ? 13.861 -0.820 78.920 1.00 44.33 390 SER C CA 1
ATOM 2567 C C . SER C 3 115 ? 15.075 -0.376 78.116 1.00 44.94 390 SER C C 1
ATOM 2568 O O . SER C 3 115 ? 15.428 0.809 78.134 1.00 44.41 390 SER C O 1
ATOM 2571 N N . ARG C 3 116 ? 15.720 -1.297 77.395 1.00 42.31 391 ARG C N 1
ATOM 2572 C CA . ARG C 3 116 ? 16.868 -0.877 76.584 1.00 39.13 391 ARG C CA 1
ATOM 2573 C C . ARG C 3 116 ? 16.347 0.027 75.487 1.00 39.77 391 ARG C C 1
ATOM 2574 O O . ARG C 3 116 ? 17.060 0.916 75.027 1.00 39.35 391 ARG C O 1
ATOM 2582 N N . GLY C 3 117 ? 15.114 -0.225 75.041 1.00 40.43 392 GLY C N 1
ATOM 2583 C CA . GLY C 3 117 ? 14.513 0.629 74.024 1.00 39.61 392 GLY C CA 1
ATOM 2584 C C . GLY C 3 117 ? 14.240 1.997 74.653 1.00 41.33 392 GLY C C 1
ATOM 2585 O O . GLY C 3 117 ? 14.468 3.045 74.043 1.00 42.76 392 GLY C O 1
ATOM 2586 N N . LEU C 3 118 ? 13.753 1.999 75.891 1.00 38.74 393 LEU C N 1
ATOM 2587 C CA . LEU C 3 118 ? 13.497 3.259 76.552 1.00 39.93 393 LEU C CA 1
ATOM 2588 C C . LEU C 3 118 ? 14.809 4.041 76.723 1.00 39.38 393 LEU C C 1
ATOM 2589 O O . LEU C 3 118 ? 14.844 5.241 76.467 1.00 40.56 393 LEU C O 1
ATOM 2594 N N . ARG C 3 119 ? 15.890 3.379 77.129 1.00 38.27 394 ARG C N 1
ATOM 2595 C CA . ARG C 3 119 ? 17.153 4.093 77.311 1.00 38.96 394 ARG C CA 1
ATOM 2596 C C . ARG C 3 119 ? 17.644 4.764 76.021 1.00 40.68 394 ARG C C 1
ATOM 2597 O O . ARG C 3 119 ? 18.380 5.756 76.081 1.00 39.28 394 ARG C O 1
ATOM 2605 N N . TYR C 3 120 ? 17.221 4.243 74.865 1.00 39.75 395 TYR C N 1
ATOM 2606 C CA . TYR C 3 120 ? 17.579 4.839 73.579 1.00 41.65 395 TYR C CA 1
ATOM 2607 C C . TYR C 3 120 ? 16.840 6.172 73.364 1.00 43.74 395 TYR C C 1
ATOM 2608 O O . TYR C 3 120 ? 17.206 6.935 72.472 1.00 44.35 395 TYR C O 1
ATOM 2617 N N . TYR C 3 121 ? 15.799 6.450 74.149 1.00 41.70 396 TYR C N 1
ATOM 2618 C CA . TYR C 3 121 ? 15.064 7.700 73.968 1.00 42.74 396 TYR C CA 1
ATOM 2619 C C . TYR C 3 121 ? 15.679 8.873 74.719 1.00 43.77 396 TYR C C 1
ATOM 2620 O O . TYR C 3 121 ? 15.299 10.020 74.485 1.00 44.35 396 TYR C O 1
ATOM 2629 N N . TYR C 3 122 ? 16.603 8.584 75.629 1.00 43.75 397 TYR C N 1
ATOM 2630 C CA . TYR C 3 122 ? 17.259 9.614 76.426 1.00 45.19 397 TYR C CA 1
ATOM 2631 C C . TYR C 3 122 ? 17.883 10.714 75.543 1.00 48.50 397 TYR C C 1
ATOM 2632 O O . TYR C 3 122 ? 17.562 11.891 75.702 1.00 50.21 397 TYR C O 1
ATOM 2641 N N . ASP C 3 123 ? 18.738 10.321 74.601 1.00 50.66 398 ASP C N 1
ATOM 2642 C CA . ASP C 3 123 ? 19.406 11.252 73.689 1.00 54.82 398 ASP C CA 1
ATOM 2643 C C . ASP C 3 123 ? 18.490 11.863 72.640 1.00 55.50 398 ASP C C 1
ATOM 2644 O O . ASP C 3 123 ? 18.824 12.879 72.030 1.00 54.49 398 ASP C O 1
ATOM 2649 N N . LYS C 3 124 ? 17.350 11.227 72.407 1.00 55.93 399 LYS C N 1
ATOM 2650 C CA . LYS C 3 124 ? 16.414 11.723 71.420 1.00 55.80 399 LYS C CA 1
ATOM 2651 C C . LYS C 3 124 ? 15.367 12.623 72.084 1.00 54.99 399 LYS C C 1
ATOM 2652 O O . LYS C 3 124 ? 14.506 13.198 71.419 1.00 53.91 399 LYS C O 1
ATOM 2658 N N . ASN C 3 125 ? 15.474 12.759 73.402 1.00 54.81 400 ASN C N 1
ATOM 2659 C CA . ASN C 3 125 ? 14.561 13.583 74.183 1.00 54.82 400 ASN C CA 1
ATOM 2660 C C . ASN C 3 125 ? 13.073 13.313 73.937 1.00 53.79 400 ASN C C 1
ATOM 2661 O O . ASN C 3 125 ? 12.274 14.232 73.721 1.00 55.41 400 ASN C O 1
ATOM 2666 N N . ILE C 3 126 ? 12.720 12.035 73.965 1.00 48.25 401 ILE C N 1
ATOM 2667 C CA . ILE C 3 126 ? 11.353 11.599 73.806 1.00 44.41 401 ILE C CA 1
ATOM 2668 C C . ILE C 3 126 ? 10.870 11.171 75.197 1.00 43.25 401 ILE C C 1
ATOM 2669 O O . ILE C 3 126 ? 9.794 11.568 75.640 1.00 45.89 401 ILE C O 1
ATOM 2674 N N . ILE C 3 127 ? 11.679 10.378 75.890 1.00 40.56 402 ILE C N 1
ATOM 2675 C CA . ILE C 3 127 ? 11.359 9.927 77.234 1.00 38.63 402 ILE C CA 1
ATOM 2676 C C . ILE C 3 127 ? 12.628 9.923 78.077 1.00 39.33 402 ILE C C 1
ATOM 2677 O O . ILE C 3 127 ? 13.695 9.612 77.567 1.00 39.19 402 ILE C O 1
ATOM 2682 N N . HIS C 3 128 ? 12.505 10.293 79.352 1.00 39.23 403 HIS C N 1
ATOM 2683 C CA . HIS C 3 128 ? 13.626 10.297 80.294 1.00 40.61 403 HIS C CA 1
ATOM 2684 C C . HIS C 3 128 ? 13.245 9.513 81.532 1.00 42.43 403 HIS C C 1
ATOM 2685 O O . HIS C 3 128 ? 12.060 9.364 81.867 1.00 42.84 403 HIS C O 1
ATOM 2692 N N . LYS C 3 129 ? 14.273 9.057 82.235 1.00 43.04 404 LYS C N 1
ATOM 2693 C CA . LYS C 3 129 ? 14.113 8.275 83.449 1.00 42.87 404 LYS C CA 1
ATOM 2694 C C . LYS C 3 129 ? 13.997 9.181 84.655 1.00 43.28 404 LYS C C 1
ATOM 2695 O O . LYS C 3 129 ? 14.667 10.201 84.732 1.00 44.70 404 LYS C O 1
ATOM 2701 N N . THR C 3 130 ? 13.136 8.823 85.595 1.00 43.51 405 THR C N 1
ATOM 2702 C CA . THR C 3 130 ? 13.035 9.607 86.812 1.00 42.87 405 THR C CA 1
ATOM 2703 C C . THR C 3 130 ? 14.000 8.908 87.754 1.00 44.49 405 THR C C 1
ATOM 2704 O O . THR C 3 130 ? 13.726 7.814 88.245 1.00 48.33 405 THR C O 1
ATOM 2708 N N . ALA C 3 131 ? 15.135 9.539 87.992 1.00 45.06 406 ALA C N 1
ATOM 2709 C CA . ALA C 3 131 ? 16.157 8.981 88.851 1.00 45.18 406 ALA C CA 1
ATOM 2710 C C . ALA C 3 131 ? 15.633 8.608 90.226 1.00 47.11 406 ALA C C 1
ATOM 2711 O O . ALA C 3 131 ? 14.861 9.345 90.829 1.00 47.52 406 ALA C O 1
ATOM 2713 N N . GLY C 3 132 ? 16.059 7.452 90.721 1.00 48.67 407 GLY C N 1
ATOM 2714 C CA . GLY C 3 132 ? 15.640 7.023 92.040 1.00 48.07 407 GLY C CA 1
ATOM 2715 C C . GLY C 3 132 ? 14.275 6.380 92.154 1.00 48.40 407 GLY C C 1
ATOM 2716 O O . GLY C 3 132 ? 13.930 5.890 93.224 1.00 50.16 407 GLY C O 1
ATOM 2717 N N . LYS C 3 133 ? 13.485 6.369 91.089 1.00 48.45 408 LYS C N 1
ATOM 2718 C CA . LYS C 3 133 ? 12.168 5.755 91.195 1.00 49.53 408 LYS C CA 1
ATOM 2719 C C . LYS C 3 133 ? 11.979 4.549 90.283 1.00 49.28 408 LYS C C 1
ATOM 2720 O O . LYS C 3 133 ? 11.865 4.661 89.064 1.00 49.26 408 LYS C O 1
ATOM 2726 N N . ARG C 3 134 ? 11.945 3.388 90.909 1.00 48.48 409 ARG C N 1
ATOM 2727 C CA . ARG C 3 134 ? 11.791 2.128 90.219 1.00 50.96 409 ARG C CA 1
ATOM 2728 C C . ARG C 3 134 ? 10.688 2.108 89.145 1.00 50.55 409 ARG C C 1
ATOM 2729 O O . ARG C 3 134 ? 9.516 2.329 89.435 1.00 51.10 409 ARG C O 1
ATOM 2737 N N . TYR C 3 135 ? 11.086 1.822 87.907 1.00 50.30 410 TYR C N 1
ATOM 2738 C CA . TYR C 3 135 ? 10.184 1.742 86.754 1.00 48.61 410 TYR C CA 1
ATOM 2739 C C . TYR C 3 135 ? 9.423 3.030 86.435 1.00 48.06 410 TYR C C 1
ATOM 2740 O O . TYR C 3 135 ? 8.367 2.987 85.803 1.00 47.96 410 TYR C O 1
ATOM 2749 N N . VAL C 3 136 ? 9.956 4.173 86.853 1.00 44.12 411 VAL C N 1
ATOM 2750 C CA . VAL C 3 136 ? 9.307 5.434 86.557 1.00 41.57 411 VAL C CA 1
ATOM 2751 C C . VAL C 3 136 ? 10.057 6.245 85.485 1.00 43.74 411 VAL C C 1
ATOM 2752 O O . VAL C 3 136 ? 11.262 6.518 85.603 1.00 44.65 411 VAL C O 1
ATOM 2756 N N . TYR C 3 137 ? 9.327 6.621 84.442 1.00 41.07 412 TYR C N 1
ATOM 2757 C CA . TYR C 3 137 ? 9.866 7.395 83.344 1.00 41.53 412 TYR C CA 1
ATOM 2758 C C . TYR C 3 137 ? 8.996 8.628 83.086 1.00 41.33 412 TYR C C 1
ATOM 2759 O O . TYR C 3 137 ? 7.968 8.831 83.731 1.00 39.07 412 TYR C O 1
ATOM 2768 N N . ARG C 3 138 ? 9.400 9.442 82.122 1.00 43.11 413 ARG C N 1
ATOM 2769 C CA . ARG C 3 138 ? 8.642 10.648 81.809 1.00 44.52 413 ARG C CA 1
ATOM 2770 C C . ARG C 3 138 ? 8.810 11.087 80.367 1.00 43.32 413 ARG C C 1
ATOM 2771 O O . ARG C 3 138 ? 9.923 11.157 79.855 1.00 41.97 413 ARG C O 1
ATOM 2779 N N . PHE C 3 139 ? 7.686 11.378 79.721 1.00 44.22 414 PHE C N 1
ATOM 2780 C CA . PHE C 3 139 ? 7.698 11.874 78.359 1.00 45.15 414 PHE C CA 1
ATOM 2781 C C . PHE C 3 139 ? 8.195 13.306 78.453 1.00 47.88 414 PHE C C 1
ATOM 2782 O O . PHE C 3 139 ? 7.641 14.126 79.199 1.00 49.64 414 PHE C O 1
ATOM 2790 N N . VAL C 3 140 ? 9.253 13.608 77.717 1.00 49.41 415 VAL C N 1
ATOM 2791 C CA . VAL C 3 140 ? 9.784 14.948 77.741 1.00 48.67 415 VAL C CA 1
ATOM 2792 C C . VAL C 3 140 ? 9.571 15.633 76.411 1.00 50.83 415 VAL C C 1
ATOM 2793 O O . VAL C 3 140 ? 10.008 16.761 76.228 1.00 52.37 415 VAL C O 1
ATOM 2797 N N . CYS C 3 141 ? 8.911 14.954 75.474 1.00 53.33 416 CYS C N 1
ATOM 2798 C CA . CYS C 3 141 ? 8.601 15.590 74.196 1.00 57.22 416 CYS C CA 1
ATOM 2799 C C . CYS C 3 141 ? 7.351 16.466 74.439 1.00 59.80 416 CYS C C 1
ATOM 2800 O O . CYS C 3 141 ? 6.792 16.451 75.543 1.00 59.92 416 CYS C O 1
ATOM 2803 N N . ASP C 3 142 ? 6.923 17.240 73.441 1.00 62.06 417 ASP C N 1
ATOM 2804 C CA . ASP C 3 142 ? 5.752 18.118 73.609 1.00 64.49 417 ASP C CA 1
ATOM 2805 C C . ASP C 3 142 ? 4.451 17.367 73.379 1.00 63.17 417 ASP C C 1
ATOM 2806 O O . ASP C 3 142 ? 3.848 17.457 72.304 1.00 63.44 417 ASP C O 1
ATOM 2811 N N . LEU C 3 143 ? 4.019 16.643 74.404 1.00 61.21 418 LEU C N 1
ATOM 2812 C CA . LEU C 3 143 ? 2.799 15.859 74.335 1.00 58.93 418 LEU C CA 1
ATOM 2813 C C . LEU C 3 143 ? 1.545 16.710 74.279 1.00 58.42 418 LEU C C 1
ATOM 2814 O O . LEU C 3 143 ? 0.573 16.337 73.626 1.00 58.69 418 LEU C O 1
ATOM 2819 N N . GLN C 3 144 ? 1.561 17.845 74.971 1.00 59.52 419 GLN C N 1
ATOM 2820 C CA . GLN C 3 144 ? 0.411 18.741 74.969 1.00 61.40 419 GLN C CA 1
ATOM 2821 C C . GLN C 3 144 ? 0.038 19.117 73.527 1.00 61.09 419 GLN C C 1
ATOM 2822 O O . GLN C 3 144 ? -1.131 19.045 73.149 1.00 60.69 419 GLN C O 1
ATOM 2828 N N . SER C 3 145 ? 1.031 19.486 72.718 1.00 60.94 420 SER C N 1
ATOM 2829 C CA . SER C 3 145 ? 0.782 19.847 71.318 1.00 61.59 420 SER C CA 1
ATOM 2830 C C . SER C 3 145 ? 0.275 18.650 70.524 1.00 62.86 420 SER C C 1
ATOM 2831 O O . SER C 3 145 ? -0.660 18.771 69.731 1.00 61.48 420 SER C O 1
ATOM 2834 N N . LEU C 3 146 ? 0.909 17.496 70.728 1.00 64.07 421 LEU C N 1
ATOM 2835 C CA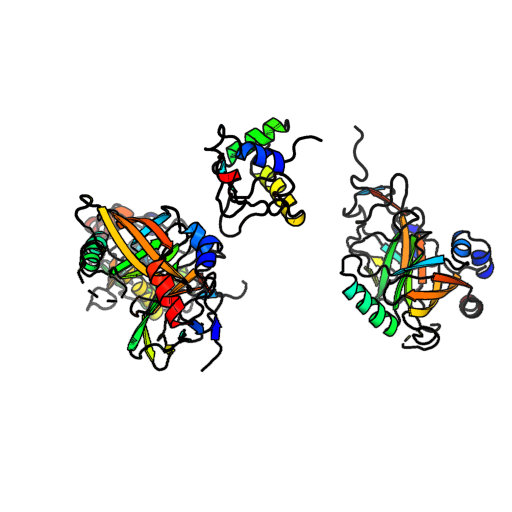 . LEU C 3 146 ? 0.528 16.274 70.024 1.00 65.13 421 LEU C CA 1
ATOM 2836 C C . LEU C 3 146 ? -0.863 15.787 70.371 1.00 64.00 421 LEU C C 1
ATOM 2837 O O . LEU C 3 146 ? -1.662 15.473 69.494 1.00 63.55 421 LEU C O 1
ATOM 2842 N N . LEU C 3 147 ? -1.133 15.708 71.666 1.00 64.19 422 LEU C N 1
ATOM 2843 C CA . LEU C 3 147 ? -2.415 15.227 72.169 1.00 64.79 422 LEU C CA 1
ATOM 2844 C C . LEU C 3 147 ? -3.512 16.283 72.144 1.00 63.70 422 LEU C C 1
ATOM 2845 O O . LEU C 3 147 ? -4.681 15.960 71.937 1.00 63.33 422 LEU C O 1
ATOM 2850 N N . GLY C 3 148 ? -3.123 17.536 72.365 1.00 62.79 423 GLY C N 1
ATOM 2851 C CA . GLY C 3 148 ? -4.081 18.622 72.386 1.00 61.23 423 GLY C CA 1
ATOM 2852 C C . GLY C 3 148 ? -4.672 18.795 73.776 1.00 61.25 423 GLY C C 1
ATOM 2853 O O . GLY C 3 148 ? -5.604 19.575 73.980 1.00 60.93 423 GLY C O 1
ATOM 2854 N N . TYR C 3 149 ? -4.129 18.061 74.741 1.00 58.21 424 TYR C N 1
ATOM 2855 C CA . TYR C 3 149 ? -4.604 18.138 76.111 1.00 56.34 424 TYR C CA 1
ATOM 2856 C C . TYR C 3 149 ? -3.431 18.315 77.054 1.00 55.21 424 TYR C C 1
ATOM 2857 O O . TYR C 3 149 ? -2.335 17.836 76.792 1.00 55.53 424 TYR C O 1
ATOM 2866 N N . THR C 3 150 ? -3.665 19.011 78.153 1.00 54.55 425 THR C N 1
ATOM 2867 C CA . THR C 3 150 ? -2.626 19.233 79.138 1.00 54.62 425 THR C CA 1
ATOM 2868 C C . THR C 3 150 ? -2.664 18.037 80.084 1.00 54.68 425 THR C C 1
ATOM 2869 O O . THR C 3 150 ? -3.657 17.309 80.126 1.00 55.19 425 THR C O 1
ATOM 2873 N N . PRO C 3 151 ? -1.579 17.806 80.841 1.00 53.63 426 PRO C N 1
ATOM 2874 C CA . PRO C 3 151 ? -1.567 16.674 81.769 1.00 53.89 426 PRO C CA 1
ATOM 2875 C C . PRO C 3 151 ? -2.710 16.734 82.781 1.00 54.61 426 PRO C C 1
ATOM 2876 O O . PRO C 3 151 ? -3.342 15.709 83.081 1.00 52.97 426 PRO C O 1
ATOM 2880 N N . GLU C 3 152 ? -2.985 17.926 83.307 1.00 55.00 427 GLU C N 1
ATOM 2881 C CA . GLU C 3 152 ? -4.076 18.058 84.267 1.00 56.43 427 GLU C CA 1
ATOM 2882 C C . GLU C 3 152 ? -5.396 17.537 83.686 1.00 54.85 427 GLU C C 1
ATOM 2883 O O . GLU C 3 152 ? -6.125 16.798 84.350 1.00 54.37 427 GLU C O 1
ATOM 2889 N N . GLU C 3 153 ? -5.685 17.913 82.445 1.00 53.93 428 GLU C N 1
ATOM 2890 C CA . GLU C 3 153 ? -6.913 17.489 81.781 1.00 56.26 428 GLU C CA 1
ATOM 2891 C C . GLU C 3 153 ? -6.942 15.994 81.530 1.00 55.90 428 GLU C C 1
ATOM 2892 O O . GLU C 3 153 ? -7.929 15.328 81.836 1.00 58.55 428 GLU C O 1
ATOM 2898 N N . LEU C 3 154 ? -5.864 15.470 80.962 1.00 54.45 429 LEU C N 1
ATOM 2899 C CA . LEU C 3 154 ? -5.782 14.049 80.669 1.00 53.56 429 LEU C CA 1
ATOM 2900 C C . LEU C 3 154 ? -5.907 13.223 81.950 1.00 52.90 429 LEU C C 1
ATOM 2901 O O . LEU C 3 154 ? -6.609 12.212 81.970 1.00 52.94 429 LEU C O 1
ATOM 2906 N N . HIS C 3 155 ? -5.236 13.645 83.020 1.00 51.85 430 HIS C N 1
ATOM 2907 C CA . HIS C 3 155 ? -5.320 12.899 84.275 1.00 54.69 430 HIS C CA 1
ATOM 2908 C C . HIS C 3 155 ? -6.778 12.854 84.753 1.00 57.04 430 HIS C C 1
ATOM 2909 O O . HIS C 3 155 ? -7.235 11.830 85.271 1.00 57.47 430 HIS C O 1
ATOM 2916 N N . ALA C 3 156 ? -7.513 13.955 84.584 1.00 57.00 431 ALA C N 1
ATOM 2917 C CA . ALA C 3 156 ? -8.915 13.968 85.005 1.00 58.39 431 ALA C CA 1
ATOM 2918 C C . ALA C 3 156 ? -9.771 13.082 84.082 1.00 58.50 431 ALA C C 1
ATOM 2919 O O . ALA C 3 156 ? -10.598 12.304 84.555 1.00 58.11 431 ALA C O 1
ATOM 2921 N N . MET C 3 157 ? -9.556 13.197 82.773 1.00 58.28 432 MET C N 1
ATOM 2922 C CA . MET C 3 157 ? -10.294 12.411 81.788 1.00 60.49 432 MET C CA 1
ATOM 2923 C C . MET C 3 157 ? -10.080 10.916 82.031 1.00 60.95 432 MET C C 1
ATOM 2924 O O . MET C 3 157 ? -10.954 10.098 81.753 1.00 61.20 432 MET C O 1
ATOM 2929 N N . LEU C 3 158 ? -8.910 10.560 82.543 1.00 62.03 433 LEU C N 1
ATOM 2930 C CA . LEU C 3 158 ? -8.604 9.162 82.811 1.00 63.55 433 LEU C CA 1
ATOM 2931 C C . LEU C 3 158 ? -8.880 8.815 84.272 1.00 65.19 433 LEU C C 1
ATOM 2932 O O . LEU C 3 158 ? -8.689 7.674 84.695 1.00 66.06 433 LEU C O 1
ATOM 2937 N N . ASP C 3 159 ? -9.342 9.802 85.033 1.00 67.04 434 ASP C N 1
ATOM 2938 C CA . ASP C 3 159 ? -9.655 9.608 86.446 1.00 69.67 434 ASP C CA 1
ATOM 2939 C C . ASP C 3 159 ? -8.470 8.952 87.156 1.00 70.66 434 ASP C C 1
ATOM 2940 O O . ASP C 3 159 ? -8.586 7.889 87.777 1.00 70.96 434 ASP C O 1
ATOM 2945 N N . VAL C 3 160 ? -7.321 9.599 87.046 1.00 71.05 435 VAL C N 1
ATOM 2946 C CA . VAL C 3 160 ? -6.122 9.099 87.673 1.00 72.32 435 VAL C CA 1
ATOM 2947 C C . VAL C 3 160 ? -6.155 9.503 89.136 1.00 75.10 435 VAL C C 1
ATOM 2948 O O . VAL C 3 160 ? -6.091 10.686 89.468 1.00 75.22 435 VAL C O 1
ATOM 2952 N N . LYS C 3 161 ? -6.275 8.509 90.008 1.00 78.11 436 LYS C N 1
ATOM 2953 C CA . LYS C 3 161 ? -6.326 8.747 91.444 1.00 80.77 436 LYS C CA 1
ATOM 2954 C C . LYS C 3 161 ? -4.941 8.534 92.051 1.00 81.73 436 LYS C C 1
ATOM 2955 O O . LYS C 3 161 ? -4.757 7.526 92.771 1.00 82.79 436 LYS C O 1
ATOM 2961 N N . GLY D 1 2 ? 3.391 -26.107 6.635 1.00 73.65 60 GLY F N 1
ATOM 2962 C CA . GLY D 1 2 ? 3.422 -26.704 8.013 1.00 72.36 60 GLY F CA 1
ATOM 2963 C C . GLY D 1 2 ? 4.285 -25.909 8.978 1.00 70.59 60 GLY F C 1
ATOM 2964 O O . GLY D 1 2 ? 4.741 -24.816 8.650 1.00 70.51 60 GLY F O 1
ATOM 2965 N N . GLU D 1 3 ? 4.506 -26.458 10.169 1.00 69.50 61 GLU F N 1
ATOM 2966 C CA . GLU D 1 3 ? 5.322 -25.803 11.187 1.00 68.59 61 GLU F CA 1
ATOM 2967 C C . GLU D 1 3 ? 6.752 -26.352 11.123 1.00 66.71 61 GLU F C 1
ATOM 2968 O O . GLU D 1 3 ? 7.702 -25.692 11.545 1.00 66.51 61 GLU F O 1
ATOM 2974 N N . LEU D 1 4 ? 6.888 -27.568 10.599 1.00 63.32 62 LEU F N 1
ATOM 2975 C CA . LEU D 1 4 ? 8.184 -28.215 10.456 1.00 60.75 62 LEU F CA 1
ATOM 2976 C C . LEU D 1 4 ? 8.532 -28.392 8.990 1.00 60.19 62 LEU F C 1
ATOM 2977 O O . LEU D 1 4 ? 7.687 -28.745 8.170 1.00 61.06 62 LEU F O 1
ATOM 2982 N N . VAL D 1 5 ? 9.791 -28.158 8.662 1.00 58.95 63 VAL F N 1
ATOM 2983 C CA . VAL D 1 5 ? 10.239 -28.310 7.295 1.00 57.70 63 VAL F CA 1
ATOM 2984 C C . VAL D 1 5 ? 11.391 -29.308 7.260 1.00 58.16 63 VAL F C 1
ATOM 2985 O O . VAL D 1 5 ? 11.969 -29.656 8.292 1.00 57.38 63 VAL F O 1
ATOM 2989 N N . ARG D 1 6 ? 11.718 -29.770 6.063 1.00 59.49 64 ARG F N 1
ATOM 2990 C CA . ARG D 1 6 ? 12.804 -30.716 5.889 1.00 61.32 64 ARG F CA 1
ATOM 2991 C C . ARG D 1 6 ? 14.097 -29.920 5.697 1.00 59.30 64 ARG F C 1
ATOM 2992 O O . ARG D 1 6 ? 14.090 -28.857 5.076 1.00 57.00 64 ARG F O 1
ATOM 3000 N N . THR D 1 7 ? 15.194 -30.415 6.258 1.00 56.89 65 THR F N 1
ATOM 3001 C CA . THR D 1 7 ? 16.477 -29.759 6.070 1.00 56.63 65 THR F CA 1
ATOM 3002 C C . THR D 1 7 ? 17.064 -30.454 4.848 1.00 57.34 65 THR F C 1
ATOM 3003 O O . THR D 1 7 ? 16.403 -31.292 4.233 1.00 55.37 65 THR F O 1
ATOM 3007 N N . ASP D 1 8 ? 18.301 -30.117 4.495 1.00 59.53 66 ASP F N 1
ATOM 3008 C CA . ASP D 1 8 ? 18.945 -30.742 3.345 1.00 59.70 66 ASP F CA 1
ATOM 3009 C C . ASP D 1 8 ? 19.474 -32.123 3.735 1.00 59.97 66 ASP F C 1
ATOM 3010 O O . ASP D 1 8 ? 20.065 -32.829 2.917 1.00 60.59 66 ASP F O 1
ATOM 3015 N N . SER D 1 9 ? 19.259 -32.495 4.995 1.00 59.38 67 SER F N 1
ATOM 3016 C CA . SER D 1 9 ? 19.676 -33.795 5.498 1.00 58.52 67 SER F CA 1
ATOM 3017 C C . SER D 1 9 ? 18.455 -34.688 5.618 1.00 60.04 67 SER F C 1
ATOM 3018 O O . SER D 1 9 ? 17.390 -34.249 6.072 1.00 60.46 67 SER F O 1
ATOM 3021 N N . PRO D 1 10 ? 18.600 -35.963 5.237 1.00 59.35 68 PRO F N 1
ATOM 3022 C CA . PRO D 1 10 ? 17.510 -36.937 5.294 1.00 59.61 68 PRO F CA 1
ATOM 3023 C C . PRO D 1 10 ? 17.197 -37.418 6.703 1.00 59.55 68 PRO F C 1
ATOM 3024 O O . PRO D 1 10 ? 16.273 -38.207 6.910 1.00 61.13 68 PRO F O 1
ATOM 3028 N N . ASN D 1 11 ? 17.954 -36.952 7.683 1.00 58.74 69 ASN F N 1
ATOM 3029 C CA . ASN D 1 11 ? 17.717 -37.418 9.037 1.00 58.56 69 ASN F CA 1
ATOM 3030 C C . ASN D 1 11 ? 17.228 -36.338 9.991 1.00 55.98 69 ASN F C 1
ATOM 3031 O O . ASN D 1 11 ? 17.025 -36.601 11.177 1.00 55.24 69 ASN F O 1
ATOM 3036 N N . PHE D 1 12 ? 17.021 -35.129 9.476 1.00 53.82 70 PHE F N 1
ATOM 3037 C CA . PHE D 1 12 ? 16.581 -34.033 10.328 1.00 50.92 70 PHE F CA 1
ATOM 3038 C C . PHE D 1 12 ? 15.555 -33.094 9.715 1.00 50.21 70 PHE F C 1
ATOM 3039 O O . PHE D 1 12 ? 15.483 -32.931 8.505 1.00 51.02 70 PHE F O 1
ATOM 3047 N N . LEU D 1 13 ? 14.749 -32.490 10.576 1.00 50.49 71 LEU F N 1
ATOM 3048 C CA . LEU D 1 13 ? 13.751 -31.512 10.168 1.00 49.48 71 LEU F CA 1
ATOM 3049 C C . LEU D 1 13 ? 13.869 -30.362 11.156 1.00 47.23 71 LEU F C 1
ATOM 3050 O O . LEU D 1 13 ? 14.412 -30.530 12.250 1.00 43.59 71 LEU F O 1
ATOM 3055 N N . CYS D 1 14 ? 13.382 -29.190 10.778 1.00 45.87 72 CYS F N 1
ATOM 3056 C CA . CYS D 1 14 ? 13.448 -28.068 11.690 1.00 45.74 72 CYS F CA 1
ATOM 3057 C C . CYS D 1 14 ? 12.281 -27.118 11.490 1.00 45.31 72 CYS F C 1
ATOM 3058 O O . CYS D 1 14 ? 11.565 -27.189 10.497 1.00 44.55 72 CYS F O 1
ATOM 3061 N N . SER D 1 15 ? 12.095 -26.231 12.455 1.00 46.31 73 SER F N 1
ATOM 3062 C CA . SER D 1 15 ? 11.021 -25.264 12.400 1.00 46.53 73 SER F CA 1
ATOM 3063 C C . SER D 1 15 ? 11.140 -24.413 11.153 1.00 46.94 73 SER F C 1
ATOM 3064 O O . SER D 1 15 ? 12.235 -24.213 10.624 1.00 46.46 73 SER F O 1
ATOM 3067 N N . VAL D 1 16 ? 10.000 -23.931 10.678 1.00 47.58 74 VAL F N 1
ATOM 3068 C CA . VAL D 1 16 ? 9.971 -23.062 9.523 1.00 47.56 74 VAL F CA 1
ATOM 3069 C C . VAL D 1 16 ? 10.217 -21.672 10.091 1.00 47.85 74 VAL F C 1
ATOM 3070 O O . VAL D 1 16 ? 9.590 -21.271 11.077 1.00 49.13 74 VAL F O 1
ATOM 3074 N N . LEU D 1 17 ? 11.146 -20.952 9.477 1.00 47.12 75 LEU F N 1
ATOM 3075 C CA . LEU D 1 17 ? 11.492 -19.614 9.921 1.00 47.39 75 LEU F CA 1
ATOM 3076 C C . LEU D 1 17 ? 10.816 -18.585 9.045 1.00 47.57 75 LEU F C 1
ATOM 3077 O O . LEU D 1 17 ? 10.529 -18.856 7.878 1.00 49.36 75 LEU F O 1
ATOM 3082 N N . PRO D 1 18 ? 10.526 -17.395 9.599 1.00 47.26 76 PRO F N 1
ATOM 3083 C CA . PRO D 1 18 ? 9.889 -16.365 8.774 1.00 46.37 76 PRO F CA 1
ATOM 3084 C C . PRO D 1 18 ? 10.916 -15.993 7.701 1.00 47.90 76 PRO F C 1
ATOM 3085 O O . PRO D 1 18 ? 12.122 -16.046 7.962 1.00 49.33 76 PRO F O 1
ATOM 3089 N N . THR D 1 19 ? 10.458 -15.632 6.505 1.00 48.22 77 THR F N 1
ATOM 3090 C CA . THR D 1 19 ? 11.372 -15.286 5.417 1.00 48.79 77 THR F CA 1
ATOM 3091 C C . THR D 1 19 ? 12.137 -13.998 5.697 1.00 48.30 77 THR F C 1
ATOM 3092 O O . THR D 1 19 ? 13.286 -13.851 5.291 1.00 49.26 77 THR F O 1
ATOM 3096 N N . HIS D 1 20 ? 11.498 -13.062 6.387 1.00 46.67 78 HIS F N 1
ATOM 3097 C CA . HIS D 1 20 ? 12.139 -11.795 6.701 1.00 46.36 78 HIS F CA 1
ATOM 3098 C C . HIS D 1 20 ? 11.954 -11.507 8.198 1.00 46.36 78 HIS F C 1
ATOM 3099 O O . HIS D 1 20 ? 10.851 -11.659 8.724 1.00 46.68 78 HIS F O 1
ATOM 3106 N N . TRP D 1 21 ? 13.025 -11.110 8.886 1.00 44.28 79 TRP F N 1
ATOM 3107 C CA . TRP D 1 21 ? 12.916 -10.816 10.308 1.00 44.11 79 TRP F CA 1
ATOM 3108 C C . TRP D 1 21 ? 13.899 -9.737 10.735 1.00 44.25 79 TRP F C 1
ATOM 3109 O O . TRP D 1 21 ? 14.910 -9.510 10.071 1.00 43.65 79 TRP F O 1
ATOM 3120 N N . ARG D 1 22 ? 13.586 -9.066 11.842 1.00 44.38 80 ARG F N 1
ATOM 3121 C CA . ARG D 1 22 ? 14.426 -7.982 12.359 1.00 45.65 80 ARG F CA 1
ATOM 3122 C C . ARG D 1 22 ? 15.663 -8.494 13.120 1.00 45.28 80 ARG F C 1
ATOM 3123 O O . ARG D 1 22 ? 15.586 -9.465 13.860 1.00 44.91 80 ARG F O 1
ATOM 3131 N N . CYS D 1 23 ? 16.807 -7.846 12.955 1.00 45.99 81 CYS F N 1
ATOM 3132 C CA . CYS D 1 23 ? 17.949 -8.342 13.676 1.00 48.74 81 CYS F CA 1
ATOM 3133 C C . CYS D 1 23 ? 17.856 -8.089 15.168 1.00 48.14 81 CYS F C 1
ATOM 3134 O O . CYS D 1 23 ? 17.311 -7.081 15.637 1.00 46.99 81 CYS F O 1
ATOM 3137 N N . ASN D 1 24 ? 18.368 -9.070 15.901 1.00 45.85 82 ASN F N 1
ATOM 3138 C CA . ASN D 1 24 ? 18.391 -9.077 17.350 1.00 45.11 82 ASN F CA 1
ATOM 3139 C C . ASN D 1 24 ? 17.004 -9.180 17.996 1.00 43.42 82 ASN F C 1
ATOM 3140 O O . ASN D 1 24 ? 16.854 -8.971 19.204 1.00 41.28 82 ASN F O 1
ATOM 3145 N N . LYS D 1 25 ? 16.004 -9.529 17.191 1.00 42.01 83 LYS F N 1
ATOM 3146 C CA . LYS D 1 25 ? 14.634 -9.658 17.683 1.00 41.87 83 LYS F CA 1
ATOM 3147 C C . LYS D 1 25 ? 14.209 -11.104 17.875 1.00 42.35 83 LYS F C 1
ATOM 3148 O O . LYS D 1 25 ? 14.517 -11.972 17.052 1.00 40.21 83 LYS F O 1
ATOM 3154 N N . THR D 1 26 ? 13.509 -11.364 18.973 1.00 43.60 84 THR F N 1
ATOM 3155 C CA . THR D 1 26 ? 13.010 -12.708 19.250 1.00 44.66 84 THR F CA 1
ATOM 3156 C C . THR D 1 26 ? 12.083 -13.190 18.122 1.00 45.24 84 THR F C 1
ATOM 3157 O O . THR D 1 26 ? 11.210 -12.456 17.670 1.00 46.99 84 THR F O 1
ATOM 3161 N N . LEU D 1 27 ? 12.308 -14.417 17.660 1.00 46.66 85 LEU F N 1
ATOM 3162 C CA . LEU D 1 27 ? 11.537 -15.046 16.579 1.00 46.03 85 LEU F CA 1
ATOM 3163 C C . LEU D 1 27 ? 10.084 -15.307 16.996 1.00 47.96 85 LEU F C 1
ATOM 3164 O O . LEU D 1 27 ? 9.795 -15.428 18.184 1.00 48.81 85 LEU F O 1
ATOM 3169 N N . PRO D 1 28 ? 9.154 -15.406 16.022 1.00 49.70 86 PRO F N 1
ATOM 3170 C CA . PRO D 1 28 ? 7.738 -15.663 16.326 1.00 50.36 86 PRO F CA 1
ATOM 3171 C C . PRO D 1 28 ? 7.506 -17.089 16.833 1.00 52.73 86 PRO F C 1
ATOM 3172 O O . PRO D 1 28 ? 6.448 -17.408 17.366 1.00 55.38 86 PRO F O 1
ATOM 3176 N N . ILE D 1 29 ? 8.484 -17.961 16.666 1.00 52.51 87 ILE F N 1
ATOM 3177 C CA . ILE D 1 29 ? 8.311 -19.311 17.165 1.00 54.41 87 ILE F CA 1
ATOM 3178 C C . ILE D 1 29 ? 9.624 -19.810 17.734 1.00 53.72 87 ILE F C 1
ATOM 3179 O O . ILE D 1 29 ? 10.690 -19.301 17.386 1.00 56.55 87 ILE F O 1
ATOM 3184 N N . ALA D 1 30 ? 9.555 -20.782 18.629 1.00 49.66 88 ALA F N 1
ATOM 3185 C CA . ALA D 1 30 ? 10.770 -21.326 19.201 1.00 47.80 88 ALA F CA 1
ATOM 3186 C C . ALA D 1 30 ? 11.381 -22.273 18.171 1.00 47.64 88 ALA F C 1
ATOM 3187 O O . ALA D 1 30 ? 10.775 -23.288 17.808 1.00 48.02 88 ALA F O 1
ATOM 3189 N N . PHE D 1 31 ? 12.578 -21.944 17.696 1.00 45.09 89 PHE F N 1
ATOM 3190 C CA . PHE D 1 31 ? 13.244 -22.763 16.695 1.00 43.49 89 PHE F CA 1
ATOM 3191 C C . PHE D 1 31 ? 13.569 -24.146 17.249 1.00 43.82 89 PHE F C 1
ATOM 3192 O O . PHE D 1 31 ? 14.132 -24.268 18.339 1.00 42.26 89 PHE F O 1
ATOM 3200 N N . LYS D 1 32 ? 13.203 -25.189 16.505 1.00 43.90 90 LYS F N 1
ATOM 3201 C CA . LYS D 1 32 ? 13.481 -26.563 16.937 1.00 45.14 90 LYS F CA 1
ATOM 3202 C C . LYS D 1 32 ? 14.081 -27.396 15.826 1.00 43.69 90 LYS F C 1
ATOM 3203 O O . LYS D 1 32 ? 13.841 -27.145 14.644 1.00 42.88 90 LYS F O 1
ATOM 3209 N N . VAL D 1 33 ? 14.870 -28.384 16.217 1.00 41.75 91 VAL F N 1
ATOM 3210 C CA . VAL D 1 33 ? 15.449 -29.307 15.260 1.00 44.04 91 VAL F CA 1
ATOM 3211 C C . VAL D 1 33 ? 14.940 -30.672 15.713 1.00 45.55 91 VAL F C 1
ATOM 3212 O O . VAL D 1 33 ? 15.027 -31.007 16.894 1.00 46.55 91 VAL F O 1
ATOM 3216 N N . VAL D 1 34 ? 14.375 -31.439 14.787 1.00 46.96 92 VAL F N 1
ATOM 3217 C CA . VAL D 1 34 ? 13.839 -32.754 15.116 1.00 46.82 92 VAL F CA 1
ATOM 3218 C C . VAL D 1 34 ? 14.526 -33.838 14.322 1.00 47.74 92 VAL F C 1
ATOM 3219 O O . VAL D 1 34 ? 14.637 -33.739 13.101 1.00 46.72 92 VAL F O 1
ATOM 3223 N N . ALA D 1 35 ? 14.972 -34.882 15.012 1.00 50.54 93 ALA F N 1
ATOM 3224 C CA . ALA D 1 35 ? 15.654 -35.989 14.347 1.00 54.42 93 ALA F CA 1
ATOM 3225 C C . ALA D 1 35 ? 14.688 -37.119 14.004 1.00 57.18 93 ALA F C 1
ATOM 3226 O O . ALA D 1 35 ? 13.904 -37.536 14.848 1.00 59.32 93 ALA F O 1
ATOM 3228 N N . LYS D 1 36 ? 14.744 -37.608 12.766 1.00 60.39 94 LYS F N 1
ATOM 3229 C CA . LYS D 1 36 ? 13.869 -38.701 12.331 1.00 63.02 94 LYS F CA 1
ATOM 3230 C C . LYS D 1 36 ? 14.299 -40.030 12.948 1.00 64.08 94 LYS F C 1
ATOM 3231 O O . LYS D 1 36 ? 13.537 -40.997 12.978 1.00 64.35 94 LYS F O 1
ATOM 3237 N N . GLY D 1 37 ? 15.528 -40.075 13.441 1.00 65.21 95 GLY F N 1
ATOM 3238 C CA . GLY D 1 37 ? 16.020 -41.298 14.037 1.00 64.29 95 GLY F CA 1
ATOM 3239 C C . GLY D 1 37 ? 16.400 -41.102 15.484 1.00 63.58 95 GLY F C 1
ATOM 3240 O O . GLY D 1 37 ? 16.263 -40.009 16.038 1.00 64.49 95 GLY F O 1
ATOM 3241 N N . ASP D 1 38 ? 16.881 -42.177 16.093 1.00 63.38 96 ASP F N 1
ATOM 3242 C CA . ASP D 1 38 ? 17.296 -42.174 17.483 1.00 64.14 96 ASP F CA 1
ATOM 3243 C C . ASP D 1 38 ? 18.640 -41.472 17.668 1.00 62.21 96 ASP F C 1
ATOM 3244 O O . ASP D 1 38 ? 19.657 -41.897 17.127 1.00 62.81 96 ASP F O 1
ATOM 3249 N N . VAL D 1 39 ? 18.620 -40.380 18.423 1.00 59.72 97 VAL F N 1
ATOM 3250 C CA . VAL D 1 39 ? 19.808 -39.594 18.723 1.00 54.78 97 VAL F CA 1
ATOM 3251 C C . VAL D 1 39 ? 19.847 -39.534 20.241 1.00 53.99 97 VAL F C 1
ATOM 3252 O O . VAL D 1 39 ? 18.849 -39.198 20.878 1.00 56.23 97 VAL F O 1
ATOM 3256 N N . PRO D 1 40 ? 21.000 -39.858 20.846 1.00 52.99 98 PRO F N 1
ATOM 3257 C CA . PRO D 1 40 ? 21.134 -39.843 22.308 1.00 52.50 98 PRO F CA 1
ATOM 3258 C C . PRO D 1 40 ? 20.725 -38.526 22.927 1.00 53.92 98 PRO F C 1
ATOM 3259 O O . PRO D 1 40 ? 21.035 -37.469 22.384 1.00 55.01 98 PRO F O 1
ATOM 3263 N N . ASP D 1 41 ? 20.016 -38.590 24.052 1.00 54.57 99 ASP F N 1
ATOM 3264 C CA . ASP D 1 41 ? 19.606 -37.384 24.765 1.00 53.86 99 ASP F CA 1
ATOM 3265 C C . ASP D 1 41 ? 20.863 -36.698 25.290 1.00 54.28 99 ASP F C 1
ATOM 3266 O O . ASP D 1 41 ? 21.843 -37.362 25.635 1.00 53.72 99 ASP F O 1
ATOM 3271 N N . GLY D 1 42 ? 20.840 -35.372 25.349 1.00 53.98 100 GLY F N 1
ATOM 3272 C CA . GLY D 1 42 ? 22.002 -34.642 25.817 1.00 52.63 100 GLY F CA 1
ATOM 3273 C C . GLY D 1 42 ? 22.906 -34.234 24.667 1.00 51.24 100 GLY F C 1
ATOM 3274 O O . GLY D 1 42 ? 23.778 -33.376 24.820 1.00 52.82 100 GLY F O 1
ATOM 3275 N N . THR D 1 43 ? 22.702 -34.844 23.507 1.00 48.87 101 THR F N 1
ATOM 3276 C CA . THR D 1 43 ? 23.505 -34.514 22.343 1.00 49.32 101 THR F CA 1
ATOM 3277 C C . THR D 1 43 ? 23.349 -33.028 21.974 1.00 50.62 101 THR F C 1
ATOM 3278 O O . THR D 1 43 ? 22.238 -32.554 21.726 1.00 50.08 101 THR F O 1
ATOM 3282 N N . LEU D 1 44 ? 24.462 -32.297 21.946 1.00 50.52 102 LEU F N 1
ATOM 3283 C CA . LEU D 1 44 ? 24.420 -30.876 21.630 1.00 49.39 102 LEU F CA 1
ATOM 3284 C C . LEU D 1 44 ? 24.058 -30.586 20.184 1.00 47.66 102 LEU F C 1
ATOM 3285 O O . LEU D 1 44 ? 24.387 -31.351 19.275 1.00 47.03 102 LEU F O 1
ATOM 3290 N N . VAL D 1 45 ? 23.380 -29.460 19.977 1.00 44.47 103 VAL F N 1
ATOM 3291 C CA . VAL D 1 45 ? 22.978 -29.050 18.642 1.00 41.96 103 VAL F CA 1
ATOM 3292 C C . VAL D 1 45 ? 23.236 -27.556 18.513 1.00 40.65 103 VAL F C 1
ATOM 3293 O O . VAL D 1 45 ? 22.876 -26.789 19.396 1.00 42.48 103 VAL F O 1
ATOM 3297 N N . THR D 1 46 ? 23.866 -27.138 17.429 1.00 38.73 104 THR F N 1
ATOM 3298 C CA . THR D 1 46 ? 24.105 -25.711 17.255 1.00 40.50 104 THR F CA 1
ATOM 3299 C C . THR D 1 46 ? 23.618 -25.244 15.902 1.00 40.95 104 THR F C 1
ATOM 3300 O O . THR D 1 46 ? 23.425 -26.046 14.971 1.00 40.06 104 THR F O 1
ATOM 3304 N N . VAL D 1 47 ? 23.441 -23.934 15.795 1.00 40.89 105 VAL F N 1
ATOM 3305 C CA . VAL D 1 47 ? 23.010 -23.324 14.547 1.00 40.50 105 VAL F CA 1
ATOM 3306 C C . VAL D 1 47 ? 24.017 -22.267 14.143 1.00 39.77 105 VAL F C 1
ATOM 3307 O O . VAL D 1 47 ? 24.461 -21.486 14.966 1.00 40.45 105 VAL F O 1
ATOM 3311 N N . MET D 1 48 ? 24.383 -22.246 12.873 1.00 42.43 106 MET F N 1
ATOM 3312 C CA . MET D 1 48 ? 25.293 -21.224 12.369 1.00 44.54 106 MET F CA 1
ATOM 3313 C C . MET D 1 48 ? 24.660 -20.713 11.088 1.00 43.30 106 MET F C 1
ATOM 3314 O O . MET D 1 48 ? 23.812 -21.384 10.515 1.00 43.66 106 MET F O 1
ATOM 3319 N N . ALA D 1 49 ? 25.057 -19.531 10.644 1.00 43.87 107 ALA F N 1
ATOM 3320 C CA . ALA D 1 49 ? 24.485 -18.976 9.432 1.00 45.52 107 ALA F CA 1
ATOM 3321 C C . ALA D 1 49 ? 25.459 -18.063 8.694 1.00 46.76 107 ALA F C 1
ATOM 3322 O O . ALA D 1 49 ? 26.379 -17.485 9.287 1.00 47.83 107 ALA F O 1
ATOM 3324 N N . GLY D 1 50 ? 25.239 -17.939 7.392 1.00 46.58 108 GLY F N 1
ATOM 3325 C CA . GLY D 1 50 ? 26.061 -17.075 6.570 1.00 48.53 108 GLY F CA 1
ATOM 3326 C C . GLY D 1 50 ? 25.631 -17.156 5.121 1.00 49.84 108 GLY F C 1
ATOM 3327 O O . GLY D 1 50 ? 24.740 -17.930 4.780 1.00 50.73 108 GLY F O 1
ATOM 3328 N N . ASN D 1 51 ? 26.237 -16.329 4.276 1.00 53.07 109 ASN F N 1
ATOM 3329 C CA . ASN D 1 51 ? 25.965 -16.348 2.842 1.00 53.93 109 ASN F CA 1
ATOM 3330 C C . ASN D 1 51 ? 27.108 -15.659 2.111 1.00 56.32 109 ASN F C 1
ATOM 3331 O O . ASN D 1 51 ? 28.148 -15.377 2.716 1.00 57.40 109 ASN F O 1
ATOM 3336 N N . ASP D 1 52 ? 26.926 -15.401 0.818 1.00 59.37 110 ASP F N 1
ATOM 3337 C CA . ASP D 1 52 ? 27.968 -14.780 -0.005 1.00 61.19 110 ASP F CA 1
ATOM 3338 C C . ASP D 1 52 ? 28.175 -13.294 0.272 1.00 61.74 110 ASP F C 1
ATOM 3339 O O . ASP D 1 52 ? 28.847 -12.606 -0.495 1.00 63.96 110 ASP F O 1
ATOM 3344 N N . GLU D 1 53 ? 27.595 -12.794 1.356 1.00 61.16 111 GLU F N 1
ATOM 3345 C CA . GLU D 1 53 ? 27.754 -11.388 1.706 1.00 60.12 111 GLU F CA 1
ATOM 3346 C C . GLU D 1 53 ? 28.296 -11.241 3.117 1.00 58.36 111 GLU F C 1
ATOM 3347 O O . GLU D 1 53 ? 29.195 -10.449 3.355 1.00 60.67 111 GLU F O 1
ATOM 3353 N N . ASN D 1 54 ? 27.742 -12.013 4.044 1.00 56.62 112 ASN F N 1
ATOM 3354 C CA . ASN D 1 54 ? 28.158 -12.026 5.446 1.00 54.71 112 ASN F CA 1
ATOM 3355 C C . ASN D 1 54 ? 28.548 -13.486 5.666 1.00 55.75 112 ASN F C 1
ATOM 3356 O O . ASN D 1 54 ? 27.689 -14.335 5.936 1.00 54.92 112 ASN F O 1
ATOM 3361 N N . TYR D 1 55 ? 29.839 -13.782 5.542 1.00 55.87 113 TYR F N 1
ATOM 3362 C CA . TYR D 1 55 ? 30.300 -15.163 5.666 1.00 56.88 113 TYR F CA 1
ATOM 3363 C C . TYR D 1 55 ? 29.921 -15.863 6.964 1.00 55.33 113 TYR F C 1
ATOM 3364 O O . TYR D 1 55 ? 29.868 -17.089 7.014 1.00 56.20 113 TYR F O 1
ATOM 3373 N N . SER D 1 56 ? 29.656 -15.102 8.013 1.00 52.60 114 SER F N 1
ATOM 3374 C CA . SER D 1 56 ? 29.279 -15.722 9.266 1.00 52.52 114 SER F CA 1
ATOM 3375 C C . SER D 1 56 ? 28.502 -14.743 10.116 1.00 52.77 114 SER F C 1
ATOM 3376 O O . SER D 1 56 ? 29.071 -13.823 10.697 1.00 54.50 114 SER F O 1
ATOM 3379 N N . ALA D 1 57 ? 27.194 -14.947 10.191 1.00 53.10 115 ALA F N 1
ATOM 3380 C CA . ALA D 1 57 ? 26.337 -14.066 10.965 1.00 50.97 115 ALA F CA 1
ATOM 3381 C C . ALA D 1 57 ? 26.490 -14.240 12.458 1.00 50.74 115 ALA F C 1
ATOM 3382 O O . ALA D 1 57 ? 26.656 -15.349 12.969 1.00 50.12 115 ALA F O 1
ATOM 3384 N N . GLU D 1 58 ? 26.430 -13.121 13.159 1.00 50.54 116 GLU F N 1
ATOM 3385 C CA . GLU D 1 58 ? 26.499 -13.137 14.600 1.00 49.60 116 GLU F CA 1
ATOM 3386 C C . GLU D 1 58 ? 25.109 -13.602 15.067 1.00 48.91 116 GLU F C 1
ATOM 3387 O O . GLU D 1 58 ? 24.089 -13.059 14.632 1.00 46.61 116 GLU F O 1
ATOM 3393 N N . LEU D 1 59 ? 25.068 -14.615 15.929 1.00 47.18 117 LEU F N 1
ATOM 3394 C CA . LEU D 1 59 ? 23.799 -15.131 16.459 1.00 45.87 117 LEU F CA 1
ATOM 3395 C C . LEU D 1 59 ? 23.821 -15.101 17.986 1.00 46.21 117 LEU F C 1
ATOM 3396 O O . LEU D 1 59 ? 24.869 -14.892 18.601 1.00 46.38 117 LEU F O 1
ATOM 3401 N N . ARG D 1 60 ? 22.660 -15.332 18.585 1.00 44.63 118 ARG F N 1
ATOM 3402 C CA . ARG D 1 60 ? 22.526 -15.398 20.031 1.00 43.34 118 ARG F CA 1
ATOM 3403 C C . ARG D 1 60 ? 21.742 -16.656 20.384 1.00 44.11 118 ARG F C 1
ATOM 3404 O O . ARG D 1 60 ? 20.781 -17.017 19.695 1.00 43.99 118 ARG F O 1
ATOM 3412 N N . ASN D 1 61 ? 22.165 -17.324 21.451 1.00 44.06 119 ASN F N 1
ATOM 3413 C CA . ASN D 1 61 ? 21.499 -18.526 21.921 1.00 43.64 119 ASN F CA 1
ATOM 3414 C C . ASN D 1 61 ? 21.390 -19.574 20.817 1.00 43.20 119 ASN F C 1
ATOM 3415 O O . ASN D 1 61 ? 20.336 -20.197 20.634 1.00 43.11 119 ASN F O 1
ATOM 3420 N N . ALA D 1 62 ? 22.497 -19.781 20.108 1.00 39.93 120 ALA F N 1
ATOM 3421 C CA . ALA D 1 62 ? 22.539 -20.721 19.000 1.00 38.08 120 ALA F CA 1
ATOM 3422 C C . ALA D 1 62 ? 22.916 -22.151 19.342 1.00 37.33 120 ALA F C 1
ATOM 3423 O O . ALA D 1 62 ? 23.328 -22.916 18.464 1.00 39.58 120 ALA F O 1
ATOM 3425 N N . THR D 1 63 ? 22.744 -22.531 20.600 1.00 39.43 121 THR F N 1
ATOM 3426 C CA . THR D 1 63 ? 23.066 -23.890 21.045 1.00 42.00 121 THR F CA 1
ATOM 3427 C C . THR D 1 63 ? 21.889 -24.492 21.798 1.00 41.99 121 THR F C 1
ATOM 3428 O O . THR D 1 63 ? 21.146 -23.773 22.455 1.00 40.22 121 THR F O 1
ATOM 3432 N N . ALA D 1 64 ? 21.721 -25.812 21.693 1.00 43.92 122 ALA F N 1
ATOM 3433 C CA . ALA D 1 64 ? 20.630 -26.525 22.381 1.00 44.08 122 ALA F CA 1
ATOM 3434 C C . ALA D 1 64 ? 21.008 -27.998 22.559 1.00 45.53 122 ALA F C 1
ATOM 3435 O O . ALA D 1 64 ? 22.021 -28.454 22.036 1.00 45.79 122 ALA F O 1
ATOM 3437 N N . ALA D 1 65 ? 20.190 -28.745 23.288 1.00 46.74 123 ALA F N 1
ATOM 3438 C CA . ALA D 1 65 ? 20.475 -30.163 23.499 1.00 48.12 123 ALA F CA 1
ATOM 3439 C C . ALA D 1 65 ? 19.277 -31.034 23.095 1.00 47.19 123 ALA F C 1
ATOM 3440 O O . ALA D 1 65 ? 18.130 -30.623 23.223 1.00 46.24 123 ALA F O 1
ATOM 3442 N N . MET D 1 66 ? 19.553 -32.239 22.621 1.00 47.81 124 MET F N 1
ATOM 3443 C CA . MET D 1 66 ? 18.506 -33.157 22.204 1.00 49.52 124 MET F CA 1
ATOM 3444 C C . MET D 1 66 ? 17.809 -33.832 23.394 1.00 50.73 124 MET F C 1
ATOM 3445 O O . MET D 1 66 ? 18.450 -34.183 24.391 1.00 51.94 124 MET F O 1
ATOM 3450 N N . LYS D 1 67 ? 16.490 -33.986 23.282 1.00 51.61 125 LYS F N 1
ATOM 3451 C CA . LYS D 1 67 ? 15.654 -34.642 24.296 1.00 51.94 125 LYS F CA 1
ATOM 3452 C C . LYS D 1 67 ? 14.530 -35.301 23.503 1.00 51.43 125 LYS F C 1
ATOM 3453 O O . LYS D 1 67 ? 13.711 -34.612 22.896 1.00 51.58 125 LYS F O 1
ATOM 3459 N N . ASN D 1 68 ? 14.497 -36.631 23.501 1.00 51.52 126 ASN F N 1
ATOM 3460 C CA . ASN D 1 68 ? 13.494 -37.388 22.735 1.00 52.41 126 ASN F CA 1
ATOM 3461 C C . ASN D 1 68 ? 13.541 -36.974 21.269 1.00 52.07 126 ASN F C 1
ATOM 3462 O O . ASN D 1 68 ? 12.504 -36.737 20.634 1.00 52.24 126 ASN F O 1
ATOM 3467 N N . GLN D 1 69 ? 14.760 -36.869 20.752 1.00 50.61 127 GLN F N 1
ATOM 3468 C CA . GLN D 1 69 ? 15.008 -36.511 19.366 1.00 49.57 127 GLN F CA 1
ATOM 3469 C C . GLN D 1 69 ? 14.612 -35.087 18.987 1.00 48.45 127 GLN F C 1
ATOM 3470 O O . GLN D 1 69 ? 14.479 -34.764 17.807 1.00 49.16 127 GLN F O 1
ATOM 3476 N N . VAL D 1 70 ? 14.452 -34.220 19.975 1.00 45.80 128 VAL F N 1
ATOM 3477 C CA . VAL D 1 70 ? 14.089 -32.848 19.665 1.00 45.22 128 VAL F CA 1
ATOM 3478 C C . VAL D 1 70 ? 14.970 -31.832 20.378 1.00 44.57 128 VAL F C 1
ATOM 3479 O O . VAL D 1 70 ? 15.148 -31.889 21.596 1.00 43.58 128 VAL F O 1
ATOM 3483 N N . ALA D 1 71 ? 15.525 -30.901 19.615 1.00 43.55 129 ALA F N 1
ATOM 3484 C CA . ALA D 1 71 ? 16.369 -29.873 20.202 1.00 44.58 129 ALA F CA 1
ATOM 3485 C C . ALA D 1 71 ? 15.603 -28.564 20.098 1.00 43.27 129 ALA F C 1
ATOM 3486 O O . ALA D 1 71 ? 15.368 -28.051 19.009 1.00 44.27 129 ALA F O 1
ATOM 3488 N N . ARG D 1 72 ? 15.198 -28.046 21.246 1.00 44.40 130 ARG F N 1
ATOM 3489 C CA . ARG D 1 72 ? 14.433 -26.819 21.302 1.00 47.54 130 ARG F CA 1
ATOM 3490 C C . ARG D 1 72 ? 15.306 -25.625 21.691 1.00 47.55 130 ARG F C 1
ATOM 3491 O O . ARG D 1 72 ? 15.780 -25.522 22.821 1.00 47.10 130 ARG F O 1
ATOM 3499 N N . PHE D 1 73 ? 15.527 -24.725 20.745 1.00 48.36 131 PHE F N 1
ATOM 3500 C CA . PHE D 1 73 ? 16.341 -23.559 21.027 1.00 47.97 131 PHE F CA 1
ATOM 3501 C C . PHE D 1 73 ? 15.506 -22.541 21.753 1.00 49.25 131 PHE F C 1
ATOM 3502 O O . PHE D 1 73 ? 14.391 -22.235 21.349 1.00 49.18 131 PHE F O 1
ATOM 3510 N N . ASN D 1 74 ? 16.051 -22.018 22.836 1.00 51.44 132 ASN F N 1
ATOM 3511 C CA . ASN D 1 74 ? 15.340 -21.024 23.606 1.00 54.53 132 ASN F CA 1
ATOM 3512 C C . ASN D 1 74 ? 15.805 -19.607 23.241 1.00 54.06 132 ASN F C 1
ATOM 3513 O O . ASN D 1 74 ? 16.872 -19.160 23.656 1.00 57.40 132 ASN F O 1
ATOM 3518 N N . ASP D 1 75 ? 15.003 -18.907 22.457 1.00 50.60 133 ASP F N 1
ATOM 3519 C CA . ASP D 1 75 ? 15.317 -17.544 22.054 1.00 47.35 133 ASP F CA 1
ATOM 3520 C C . ASP D 1 75 ? 16.511 -17.355 21.117 1.00 45.55 133 ASP F C 1
ATOM 3521 O O . ASP D 1 75 ? 17.339 -16.472 21.324 1.00 45.14 133 ASP F O 1
ATOM 3526 N N . LEU D 1 76 ? 16.581 -18.173 20.075 1.00 42.02 134 LEU F N 1
ATOM 3527 C CA . LEU D 1 76 ? 17.625 -18.058 19.073 1.00 41.22 134 LEU F CA 1
ATOM 3528 C C . LEU D 1 76 ? 17.359 -16.738 18.350 1.00 42.19 134 LEU F C 1
ATOM 3529 O O . LEU D 1 76 ? 16.209 -16.452 18.029 1.00 42.09 134 LEU F O 1
ATOM 3534 N N . ARG D 1 77 ? 18.393 -15.930 18.114 1.00 43.14 135 ARG F N 1
ATOM 3535 C CA . ARG D 1 77 ? 18.221 -14.662 17.396 1.00 41.85 135 ARG F CA 1
ATOM 3536 C C . ARG D 1 77 ? 19.358 -14.443 16.409 1.00 42.39 135 ARG F C 1
ATOM 3537 O O . ARG D 1 77 ? 20.486 -14.899 16.615 1.00 41.22 135 ARG F O 1
ATOM 3545 N N . PHE D 1 78 ? 19.045 -13.721 15.342 1.00 41.14 136 PHE F N 1
ATOM 3546 C CA . PHE D 1 78 ? 20.003 -13.392 14.309 1.00 41.22 136 PHE F CA 1
ATOM 3547 C C . PHE D 1 78 ? 20.395 -11.930 14.504 1.00 43.77 136 PHE F C 1
ATOM 3548 O O . PHE D 1 78 ? 19.548 -11.046 14.356 1.00 45.47 136 PHE F O 1
ATOM 3556 N N . VAL D 1 79 ? 21.654 -11.666 14.858 1.00 44.34 137 VAL F N 1
ATOM 3557 C CA . VAL D 1 79 ? 22.108 -10.286 15.051 1.00 45.90 137 VAL F CA 1
ATOM 3558 C C . VAL D 1 79 ? 22.662 -9.743 13.729 1.00 46.90 137 VAL F C 1
ATOM 3559 O O . VAL D 1 79 ? 22.334 -8.625 13.320 1.00 48.74 137 VAL F O 1
ATOM 3563 N N . GLY D 1 80 ? 23.480 -10.546 13.049 1.00 48.82 138 GLY F N 1
ATOM 3564 C CA . GLY D 1 80 ? 24.056 -10.141 11.766 1.00 48.91 138 GLY F CA 1
ATOM 3565 C C . GLY D 1 80 ? 23.044 -9.993 10.632 1.00 50.66 138 GLY F C 1
ATOM 3566 O O . GLY D 1 80 ? 22.047 -10.714 10.597 1.00 48.64 138 GLY F O 1
ATOM 3567 N N . ARG D 1 81 ? 23.290 -9.061 9.705 1.00 51.61 139 ARG F N 1
ATOM 3568 C CA . ARG D 1 81 ? 22.374 -8.855 8.581 1.00 53.03 139 ARG F CA 1
ATOM 3569 C C . ARG D 1 81 ? 22.787 -9.688 7.380 1.00 51.12 139 ARG F C 1
ATOM 3570 O O . ARG D 1 81 ? 23.970 -9.913 7.149 1.00 50.02 139 ARG F O 1
ATOM 3578 N N . SER D 1 82 ? 21.794 -10.114 6.607 1.00 50.08 140 SER F N 1
ATOM 3579 C CA . SER D 1 82 ? 22.016 -10.944 5.432 1.00 49.66 140 SER F CA 1
ATOM 3580 C C . SER D 1 82 ? 22.274 -10.179 4.134 1.00 50.23 140 SER F C 1
ATOM 3581 O O . SER D 1 82 ? 22.766 -10.750 3.158 1.00 49.64 140 SER F O 1
ATOM 3584 N N . GLY D 1 83 ? 21.943 -8.895 4.114 1.00 49.80 141 GLY F N 1
ATOM 3585 C CA . GLY D 1 83 ? 22.158 -8.114 2.908 1.00 49.96 141 GLY F CA 1
ATOM 3586 C C . GLY D 1 83 ? 20.885 -7.889 2.121 1.00 50.46 141 GLY F C 1
ATOM 3587 O O . GLY D 1 83 ? 20.011 -8.751 2.082 1.00 51.03 141 GLY F O 1
ATOM 3588 N N . ARG D 1 84 ? 20.776 -6.728 1.488 1.00 52.06 142 ARG F N 1
ATOM 3589 C CA . ARG D 1 84 ? 19.592 -6.400 0.696 1.00 52.87 142 ARG F CA 1
ATOM 3590 C C . ARG D 1 84 ? 19.191 -7.553 -0.250 1.00 52.60 142 ARG F C 1
ATOM 3591 O O . ARG D 1 84 ? 20.000 -8.038 -1.049 1.00 51.87 142 ARG F O 1
ATOM 3599 N N . GLY D 1 85 ? 17.940 -7.990 -0.133 1.00 52.48 143 GLY F N 1
ATOM 3600 C CA . GLY D 1 85 ? 17.431 -9.066 -0.967 1.00 52.58 143 GLY F CA 1
ATOM 3601 C C . GLY D 1 85 ? 18.093 -10.429 -0.806 1.00 54.15 143 GLY F C 1
ATOM 3602 O O . GLY D 1 85 ? 17.808 -11.338 -1.577 1.00 54.85 143 GLY F O 1
ATOM 3603 N N . LYS D 1 86 ? 18.966 -10.590 0.183 1.00 53.43 144 LYS F N 1
ATOM 3604 C CA . LYS D 1 86 ? 19.639 -11.869 0.390 1.00 53.89 144 LYS F CA 1
ATOM 3605 C C . LYS D 1 86 ? 19.224 -12.526 1.714 1.00 53.53 144 LYS F C 1
ATOM 3606 O O . LYS D 1 86 ? 18.966 -11.845 2.710 1.00 53.25 144 LYS F O 1
ATOM 3612 N N . SER D 1 87 ? 19.179 -13.854 1.726 1.00 51.33 145 SER F N 1
ATOM 3613 C CA . SER D 1 87 ? 18.801 -14.580 2.928 1.00 49.83 145 SER F CA 1
ATOM 3614 C C . SER D 1 87 ? 19.949 -15.460 3.396 1.00 49.53 145 SER F C 1
ATOM 3615 O O . SER D 1 87 ? 20.848 -15.790 2.621 1.00 51.29 145 SER F O 1
ATOM 3618 N N . PHE D 1 88 ? 19.923 -15.838 4.667 1.00 47.67 146 PHE F N 1
ATOM 3619 C CA . PHE D 1 88 ? 20.980 -16.675 5.225 1.00 47.94 146 PHE F CA 1
ATOM 3620 C C . PHE D 1 88 ? 20.739 -18.140 4.909 1.00 49.40 146 PHE F C 1
ATOM 3621 O O . PHE D 1 88 ? 19.615 -18.568 4.629 1.00 49.37 146 PHE F O 1
ATOM 3629 N N . THR D 1 89 ? 21.814 -18.908 4.935 1.00 50.05 147 THR F N 1
ATOM 3630 C CA . THR D 1 89 ? 21.705 -20.341 4.744 1.00 49.95 147 THR F CA 1
ATOM 3631 C C . THR D 1 89 ? 22.155 -20.878 6.098 1.00 48.59 147 THR F C 1
ATOM 3632 O O . THR D 1 89 ? 23.234 -20.540 6.582 1.00 47.23 147 THR F O 1
ATOM 3636 N N . LEU D 1 90 ? 21.319 -21.685 6.730 1.00 47.20 148 LEU F N 1
ATOM 3637 C CA . LEU D 1 90 ? 21.687 -22.185 8.033 1.00 48.37 148 LEU F CA 1
ATOM 3638 C C . LEU D 1 90 ? 22.508 -23.459 7.978 1.00 49.45 148 LEU F C 1
ATOM 3639 O O . LEU D 1 90 ? 22.426 -24.240 7.033 1.00 50.00 148 LEU F O 1
ATOM 3644 N N . THR D 1 91 ? 23.324 -23.644 9.001 1.00 48.22 149 THR F N 1
ATOM 3645 C CA . THR D 1 91 ? 24.103 -24.844 9.117 1.00 49.60 149 THR F CA 1
ATOM 3646 C C . THR D 1 91 ? 23.696 -25.388 10.482 1.00 48.08 149 THR F C 1
ATOM 3647 O O . THR D 1 91 ? 23.885 -24.704 11.483 1.00 49.10 149 THR F O 1
ATOM 3651 N N . ILE D 1 92 ? 23.100 -26.582 10.510 1.00 43.60 150 ILE F N 1
ATOM 3652 C CA . ILE D 1 92 ? 22.663 -27.222 11.748 1.00 41.47 150 ILE F CA 1
ATOM 3653 C C . ILE D 1 92 ? 23.623 -28.377 12.021 1.00 41.11 150 ILE F C 1
ATOM 3654 O O . ILE D 1 92 ? 23.895 -29.211 11.151 1.00 40.30 150 ILE F O 1
ATOM 3659 N N . THR D 1 93 ? 24.156 -28.426 13.227 1.00 41.51 151 THR F N 1
ATOM 3660 C CA . THR D 1 93 ? 25.104 -29.482 13.547 1.00 42.86 151 THR F CA 1
ATOM 3661 C C . THR D 1 93 ? 24.642 -30.259 14.768 1.00 41.03 151 THR F C 1
ATOM 3662 O O . THR D 1 93 ? 24.360 -29.669 15.796 1.00 42.30 151 THR F O 1
ATOM 3666 N N . VAL D 1 94 ? 24.552 -31.576 14.623 1.00 41.38 152 VAL F N 1
ATOM 3667 C CA . VAL D 1 94 ? 24.150 -32.465 15.704 1.00 43.15 152 VAL F CA 1
ATOM 3668 C C . VAL D 1 94 ? 25.413 -33.229 16.078 1.00 45.77 152 VAL F C 1
ATOM 3669 O O . VAL D 1 94 ? 2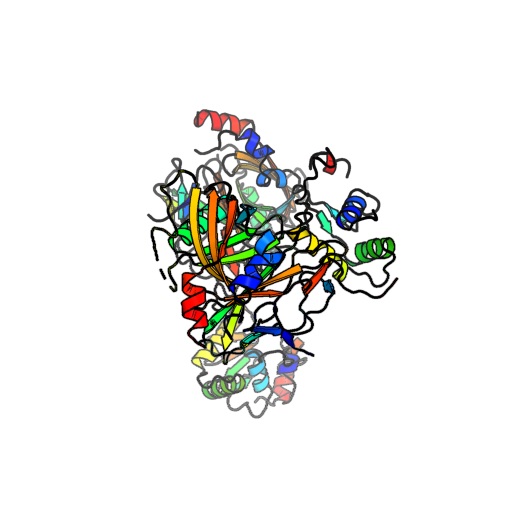5.849 -34.124 15.348 1.00 45.85 152 VAL F O 1
ATOM 3673 N N . PHE D 1 95 ? 25.985 -32.870 17.225 1.00 47.36 153 PHE F N 1
ATOM 3674 C CA . PHE D 1 95 ? 27.230 -33.456 17.685 1.00 49.07 153 PHE F CA 1
ATOM 3675 C C . PHE D 1 95 ? 27.218 -34.906 18.143 1.00 50.39 153 PHE F C 1
ATOM 3676 O O . PHE D 1 95 ? 27.389 -35.223 19.319 1.00 48.04 153 PHE F O 1
ATOM 3684 N N . THR D 1 96 ? 26.993 -35.785 17.178 1.00 53.16 154 THR F N 1
ATOM 3685 C CA . THR D 1 96 ? 27.025 -37.209 17.419 1.00 57.25 154 THR F CA 1
ATOM 3686 C C . THR D 1 96 ? 28.454 -37.580 17.006 1.00 60.32 154 THR F C 1
ATOM 3687 O O . THR D 1 96 ? 29.282 -36.695 16.737 1.00 60.50 154 THR F O 1
ATOM 3691 N N . ASN D 1 97 ? 28.741 -38.875 16.936 1.00 63.00 155 ASN F N 1
ATOM 3692 C CA . ASN D 1 97 ? 30.071 -39.325 16.568 1.00 64.76 155 ASN F CA 1
ATOM 3693 C C . ASN D 1 97 ? 30.045 -40.263 15.365 1.00 63.27 155 ASN F C 1
ATOM 3694 O O . ASN D 1 97 ? 29.692 -41.432 15.493 1.00 65.20 155 ASN F O 1
ATOM 3699 N N . PRO D 1 98 ? 30.379 -39.746 14.172 1.00 61.17 156 PRO F N 1
ATOM 3700 C CA . PRO D 1 98 ? 30.819 -38.369 13.926 1.00 60.54 156 PRO F CA 1
ATOM 3701 C C . PRO D 1 98 ? 29.627 -37.401 13.887 1.00 59.59 156 PRO F C 1
ATOM 3702 O O . PRO D 1 98 ? 28.476 -37.813 13.946 1.00 60.75 156 PRO F O 1
ATOM 3706 N N . PRO D 1 99 ? 29.900 -36.098 13.779 1.00 59.21 157 PRO F N 1
ATOM 3707 C CA . PRO D 1 99 ? 28.839 -35.085 13.740 1.00 57.70 157 PRO F CA 1
ATOM 3708 C C . PRO D 1 99 ? 27.976 -35.106 12.478 1.00 56.18 157 PRO F C 1
ATOM 3709 O O . PRO D 1 99 ? 28.481 -35.329 11.381 1.00 56.89 157 PRO F O 1
ATOM 3713 N N . GLN D 1 100 ? 26.675 -34.883 12.626 1.00 53.84 158 GLN F N 1
ATOM 3714 C CA . GLN D 1 100 ? 25.810 -34.826 11.448 1.00 53.37 158 GLN F CA 1
ATOM 3715 C C . GLN D 1 100 ? 25.476 -33.353 11.219 1.00 52.31 158 GLN F C 1
ATOM 3716 O O . GLN D 1 100 ? 25.136 -32.631 12.161 1.00 50.90 158 GLN F O 1
ATOM 3722 N N . VAL D 1 101 ? 25.597 -32.917 9.968 1.00 53.23 159 VAL F N 1
ATOM 3723 C CA . VAL D 1 101 ? 25.341 -31.531 9.587 1.00 53.88 159 VAL F CA 1
ATOM 3724 C C . VAL D 1 101 ? 24.197 -31.446 8.589 1.00 54.62 159 VAL F C 1
ATOM 3725 O O . VAL D 1 101 ? 24.098 -32.265 7.669 1.00 55.29 159 VAL F O 1
ATOM 3729 N N . ALA D 1 102 ? 23.334 -30.453 8.781 1.00 53.60 160 ALA F N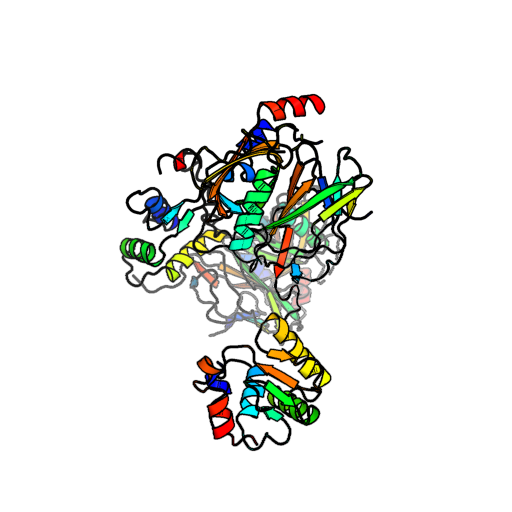 1
ATOM 3730 C CA . ALA D 1 102 ? 22.195 -30.255 7.905 1.00 52.85 160 ALA F CA 1
ATOM 3731 C C . ALA D 1 102 ? 22.097 -28.795 7.545 1.00 53.38 160 ALA F C 1
ATOM 3732 O O . ALA D 1 102 ? 22.101 -27.923 8.412 1.00 54.44 160 ALA F O 1
ATOM 3734 N N . THR D 1 103 ? 22.016 -28.535 6.251 1.00 54.17 161 THR F N 1
ATOM 3735 C CA . THR D 1 103 ? 21.913 -27.183 5.750 1.00 54.61 161 THR F CA 1
ATOM 3736 C C . THR D 1 103 ? 20.454 -26.820 5.499 1.00 54.57 161 THR F C 1
ATOM 3737 O O . THR D 1 103 ? 19.618 -27.693 5.277 1.00 53.00 161 THR F O 1
ATOM 3741 N N . TYR D 1 104 ? 20.170 -25.522 5.555 1.00 54.41 162 TYR F N 1
ATOM 3742 C CA . TYR D 1 104 ? 18.843 -24.963 5.337 1.00 54.73 162 TYR F CA 1
ATOM 3743 C C . TYR D 1 104 ? 19.058 -23.706 4.491 1.00 56.17 162 TYR F C 1
ATOM 3744 O O . TYR D 1 104 ? 19.328 -22.619 5.029 1.00 55.36 162 TYR F O 1
ATOM 3753 N N . HIS D 1 105 ? 18.957 -23.867 3.170 1.00 57.51 163 HIS F N 1
ATOM 3754 C CA . HIS D 1 105 ? 19.153 -22.768 2.215 1.00 58.65 163 HIS F CA 1
ATOM 3755 C C . HIS D 1 105 ? 18.003 -21.777 2.162 1.00 58.54 163 HIS F C 1
ATOM 3756 O O . HIS D 1 105 ? 16.841 -22.151 2.324 1.00 57.39 163 HIS F O 1
ATOM 3763 N N . ARG D 1 106 ? 18.335 -20.507 1.925 1.00 59.98 164 ARG F N 1
ATOM 3764 C CA . ARG D 1 106 ? 17.326 -19.458 1.844 1.00 60.08 164 ARG F CA 1
ATOM 3765 C C . ARG D 1 106 ? 16.425 -19.577 3.059 1.00 57.51 164 ARG F C 1
ATOM 3766 O O . ARG D 1 106 ? 15.207 -19.603 2.932 1.00 57.57 164 ARG F O 1
ATOM 3774 N N . ALA D 1 107 ? 17.022 -19.650 4.242 1.00 53.51 165 ALA F N 1
ATOM 3775 C CA . ALA D 1 107 ? 16.216 -19.801 5.443 1.00 50.69 165 ALA F CA 1
ATOM 3776 C C . ALA D 1 107 ? 15.589 -18.523 5.948 1.00 48.77 165 ALA F C 1
ATOM 3777 O O . ALA D 1 107 ? 14.433 -18.512 6.355 1.00 50.66 165 ALA F O 1
ATOM 3779 N N . ILE D 1 108 ? 16.326 -17.429 5.914 1.00 46.22 166 ILE F N 1
ATOM 3780 C CA . ILE D 1 108 ? 15.757 -16.223 6.474 1.00 45.26 166 ILE F CA 1
ATOM 3781 C C . ILE D 1 108 ? 16.545 -14.979 6.108 1.00 45.35 166 ILE F C 1
ATOM 3782 O O . ILE D 1 108 ? 17.770 -15.014 5.997 1.00 46.12 166 ILE F O 1
ATOM 3787 N N . LYS D 1 109 ? 15.828 -13.882 5.912 1.00 45.04 167 LYS F N 1
ATOM 3788 C CA . LYS D 1 109 ? 16.468 -12.620 5.605 1.00 47.71 167 LYS F CA 1
ATOM 3789 C C . LYS D 1 109 ? 16.444 -11.756 6.873 1.00 47.39 167 LYS F C 1
ATOM 3790 O O . LYS D 1 109 ? 15.396 -11.612 7.519 1.00 44.44 167 LYS F O 1
ATOM 3796 N N . ILE D 1 110 ? 17.606 -11.218 7.240 1.00 45.38 168 ILE F N 1
ATOM 3797 C CA . ILE D 1 110 ? 17.709 -10.371 8.421 1.00 45.88 168 ILE F CA 1
ATOM 3798 C C . ILE D 1 110 ? 18.114 -8.947 8.043 1.00 46.27 168 ILE F C 1
ATOM 3799 O O . ILE D 1 110 ? 19.134 -8.734 7.392 1.00 44.36 168 ILE F O 1
ATOM 3804 N N . THR D 1 111 ? 17.295 -7.979 8.445 1.00 47.03 169 THR F N 1
ATOM 3805 C CA . THR D 1 111 ? 17.571 -6.569 8.169 1.00 47.95 169 THR F CA 1
ATOM 3806 C C . THR D 1 111 ? 17.393 -5.753 9.456 1.00 49.06 169 THR F C 1
ATOM 3807 O O . THR D 1 111 ? 16.838 -6.235 10.451 1.00 48.47 169 THR F O 1
ATOM 3811 N N . VAL D 1 112 ? 17.868 -4.516 9.435 1.00 49.43 170 VAL F N 1
ATOM 3812 C CA . VAL D 1 112 ? 17.766 -3.663 10.602 1.00 50.56 170 VAL F CA 1
ATOM 3813 C C . VAL D 1 112 ? 16.306 -3.395 10.999 1.00 52.35 170 VAL F C 1
ATOM 3814 O O . VAL D 1 112 ? 15.981 -3.384 12.191 1.00 53.51 170 VAL F O 1
ATOM 3818 N N . ASP D 1 113 ? 15.421 -3.202 10.021 1.00 52.58 171 ASP F N 1
ATOM 3819 C CA . ASP D 1 113 ? 14.009 -2.957 10.332 1.00 53.25 171 ASP F CA 1
ATOM 3820 C C . ASP D 1 113 ? 13.192 -4.244 10.410 1.00 54.81 171 ASP F C 1
ATOM 3821 O O . ASP D 1 113 ? 12.294 -4.376 11.244 1.00 53.00 171 ASP F O 1
ATOM 3826 N N . GLY D 1 114 ? 13.504 -5.191 9.536 1.00 55.53 172 GLY F N 1
ATOM 3827 C CA . GLY D 1 114 ? 12.729 -6.411 9.493 1.00 56.56 172 GLY F CA 1
ATOM 3828 C C . GLY D 1 114 ? 11.417 -5.999 8.837 1.00 58.25 172 GLY F C 1
ATOM 3829 O O . GLY D 1 114 ? 11.316 -4.871 8.349 1.00 56.31 172 GLY F O 1
ATOM 3830 N N . PRO D 1 115 ? 10.401 -6.878 8.796 1.00 59.63 173 PRO F N 1
ATOM 3831 C CA . PRO D 1 115 ? 9.100 -6.578 8.193 1.00 62.57 173 PRO F CA 1
ATOM 3832 C C . PRO D 1 115 ? 8.392 -5.429 8.910 1.00 66.64 173 PRO F C 1
ATOM 3833 O O . PRO D 1 115 ? 8.256 -5.445 10.135 1.00 67.86 173 PRO F O 1
ATOM 3837 N N . ARG D 1 116 ? 7.935 -4.436 8.155 1.00 70.38 174 ARG F N 1
ATOM 3838 C CA . ARG D 1 116 ? 7.229 -3.304 8.754 1.00 75.16 174 ARG F CA 1
ATOM 3839 C C . ARG D 1 116 ? 6.131 -2.793 7.827 1.00 79.77 174 ARG F C 1
ATOM 3840 O O . ARG D 1 116 ? 6.214 -2.945 6.606 1.00 80.53 174 ARG F O 1
ATOM 3848 N N . GLU D 1 117 ? 5.102 -2.190 8.417 1.00 84.86 175 GLU F N 1
ATOM 3849 C CA . GLU D 1 117 ? 3.971 -1.657 7.658 1.00 89.45 175 GLU F CA 1
ATOM 3850 C C . GLU D 1 117 ? 4.413 -0.692 6.568 1.00 90.30 175 GLU F C 1
ATOM 3851 O O . GLU D 1 117 ? 5.289 0.143 6.792 1.00 91.01 175 GLU F O 1
ATOM 3857 N N . PRO D 1 118 ? 3.808 -0.794 5.370 1.00 91.49 176 PRO F N 1
ATOM 3858 C CA . PRO D 1 118 ? 4.139 0.076 4.232 1.00 92.12 176 PRO F CA 1
ATOM 3859 C C . PRO D 1 118 ? 4.037 1.562 4.576 1.00 92.49 176 PRO F C 1
ATOM 3860 O O . PRO D 1 118 ? 3.390 1.947 5.554 1.00 91.83 176 PRO F O 1
ATOM 3864 N N . ARG D 1 119 ? 4.676 2.397 3.767 1.00 92.59 177 ARG F N 1
ATOM 3865 C CA . ARG D 1 119 ? 4.661 3.832 4.012 1.00 93.04 177 ARG F CA 1
ATOM 3866 C C . ARG D 1 119 ? 4.274 4.609 2.757 1.00 94.54 177 ARG F C 1
ATOM 3867 O O . ARG D 1 119 ? 3.376 5.477 2.864 1.00 95.53 177 ARG F O 1
ATOM 3875 N N . PRO E 2 2 ? 16.921 -41.713 8.440 1.00 76.55 2 PRO G N 1
ATOM 3876 C CA . PRO E 2 2 ? 18.075 -42.224 7.652 1.00 75.43 2 PRO G CA 1
ATOM 3877 C C . PRO E 2 2 ? 19.258 -41.264 7.752 1.00 75.27 2 PRO G C 1
ATOM 3878 O O . PRO E 2 2 ? 19.187 -40.128 7.283 1.00 74.62 2 PRO G O 1
ATOM 3882 N N . ARG E 2 3 ? 20.346 -41.727 8.359 1.00 75.01 3 ARG G N 1
ATOM 3883 C CA . ARG E 2 3 ? 21.537 -40.901 8.531 1.00 73.38 3 ARG G CA 1
ATOM 3884 C C . ARG E 2 3 ? 22.144 -40.452 7.209 1.00 72.27 3 ARG G C 1
ATOM 3885 O O . ARG E 2 3 ? 22.757 -39.386 7.140 1.00 72.55 3 ARG G O 1
ATOM 3893 N N . VAL E 2 4 ? 21.980 -41.264 6.168 1.00 72.18 4 VAL G N 1
ATOM 3894 C CA . VAL E 2 4 ? 22.514 -40.941 4.841 1.00 72.41 4 VAL G CA 1
ATOM 3895 C C . VAL E 2 4 ? 21.507 -41.223 3.738 1.00 74.23 4 VAL G C 1
ATOM 3896 O O . VAL E 2 4 ? 20.502 -41.893 3.963 1.00 75.07 4 VAL G O 1
ATOM 3900 N N . VAL E 2 5 ? 21.783 -40.707 2.546 1.00 77.18 5 VAL G N 1
ATOM 3901 C CA . VAL E 2 5 ? 20.907 -40.912 1.396 1.00 80.38 5 VAL G CA 1
ATOM 3902 C C . VAL E 2 5 ? 21.311 -42.161 0.604 1.00 83.71 5 VAL G C 1
ATOM 3903 O O . VAL E 2 5 ? 22.461 -42.605 0.669 1.00 84.60 5 VAL G O 1
ATOM 3907 N N . PRO E 2 6 ? 20.365 -42.746 -0.150 1.00 86.19 6 PRO G N 1
ATOM 3908 C CA . PRO E 2 6 ? 20.624 -43.945 -0.960 1.00 87.88 6 PRO G CA 1
ATOM 3909 C C . PRO E 2 6 ? 21.822 -43.786 -1.901 1.00 89.05 6 PRO G C 1
ATOM 3910 O O . PRO E 2 6 ? 22.771 -44.568 -1.856 1.00 88.91 6 PRO G O 1
ATOM 3914 N N . ASP E 2 7 ? 21.763 -42.768 -2.752 1.00 90.83 7 ASP G N 1
ATOM 3915 C CA . ASP E 2 7 ? 22.830 -42.481 -3.707 1.00 93.07 7 ASP G CA 1
ATOM 3916 C C . ASP E 2 7 ? 23.804 -41.462 -3.124 1.00 92.47 7 ASP G C 1
ATOM 3917 O O . ASP E 2 7 ? 23.854 -40.305 -3.552 1.00 93.03 7 ASP G O 1
ATOM 3922 N N . GLN E 2 8 ? 24.588 -41.909 -2.151 1.00 91.87 8 GLN G N 1
ATOM 3923 C CA . GLN E 2 8 ? 25.554 -41.053 -1.466 1.00 91.21 8 GLN G CA 1
ATOM 3924 C C . GLN E 2 8 ? 26.639 -40.463 -2.370 1.00 91.08 8 GLN G C 1
ATOM 3925 O O . GLN E 2 8 ? 26.975 -39.284 -2.266 1.00 90.85 8 GLN G O 1
ATOM 3931 N N . ARG E 2 9 ? 27.189 -41.292 -3.248 1.00 92.09 9 ARG G N 1
ATOM 3932 C CA . ARG E 2 9 ? 28.241 -40.866 -4.168 1.00 92.39 9 ARG G CA 1
ATOM 3933 C C . ARG E 2 9 ? 27.700 -39.897 -5.221 1.00 91.34 9 ARG G C 1
ATOM 3934 O O . ARG E 2 9 ? 28.352 -38.915 -5.576 1.00 90.10 9 ARG G O 1
ATOM 3942 N N . SER E 2 10 ? 26.497 -40.181 -5.706 1.00 90.83 10 SER G N 1
ATOM 3943 C CA . SER E 2 10 ? 25.860 -39.358 -6.722 1.00 90.50 10 SER G CA 1
ATOM 3944 C C . SER E 2 10 ? 25.650 -37.923 -6.259 1.00 90.66 10 SER G C 1
ATOM 3945 O O . SER E 2 10 ? 26.050 -36.971 -6.939 1.00 90.15 10 SER G O 1
ATOM 3948 N N . LYS E 2 11 ? 25.022 -37.766 -5.097 1.00 89.67 11 LYS G N 1
ATOM 3949 C CA . LYS E 2 11 ? 24.745 -36.435 -4.567 1.00 88.60 11 LYS G CA 1
ATOM 3950 C C . LYS E 2 11 ? 25.983 -35.550 -4.467 1.00 87.58 11 LYS G C 1
ATOM 3951 O O . LYS E 2 11 ? 25.927 -34.362 -4.783 1.00 86.54 11 LYS G O 1
ATOM 3957 N N . PHE E 2 12 ? 27.098 -36.123 -4.033 1.00 87.21 12 PHE G N 1
ATOM 3958 C CA . PHE E 2 12 ? 28.324 -35.346 -3.897 1.00 88.09 12 PHE G CA 1
ATOM 3959 C C . PHE E 2 12 ? 28.890 -34.938 -5.249 1.00 89.62 12 PHE G C 1
ATOM 3960 O O . PHE E 2 12 ? 29.505 -33.876 -5.381 1.00 89.82 12 PHE G O 1
ATOM 3968 N N . GLU E 2 13 ? 28.669 -35.781 -6.254 1.00 91.73 13 GLU G N 1
ATOM 3969 C CA . GLU E 2 13 ? 29.169 -35.522 -7.599 1.00 93.32 13 GLU G CA 1
ATOM 3970 C C . GLU E 2 13 ? 28.116 -34.914 -8.518 1.00 93.54 13 GLU G C 1
ATOM 3971 O O . GLU E 2 13 ? 28.261 -34.958 -9.737 1.00 95.35 13 GLU G O 1
ATOM 3977 N N . ASN E 2 14 ? 27.056 -34.351 -7.946 1.00 93.24 14 ASN G N 1
ATOM 3978 C CA . ASN E 2 14 ? 26.000 -33.738 -8.755 1.00 92.12 14 ASN G CA 1
ATOM 3979 C C . ASN E 2 14 ? 25.445 -32.458 -8.140 1.00 91.80 14 ASN G C 1
ATOM 3980 O O . ASN E 2 14 ? 24.948 -31.588 -8.854 1.00 91.91 14 ASN G O 1
ATOM 3985 N N . GLU E 2 15 ? 25.537 -32.348 -6.818 1.00 90.97 15 GLU G N 1
ATOM 3986 C CA . GLU E 2 15 ? 25.022 -31.186 -6.105 1.00 90.09 15 GLU G CA 1
ATOM 3987 C C . GLU E 2 15 ? 25.972 -29.992 -6.167 1.00 88.64 15 GLU G C 1
ATOM 3988 O O . GLU E 2 15 ? 27.145 -30.098 -5.803 1.00 87.75 15 GLU G O 1
ATOM 3994 N N . GLU E 2 16 ? 25.456 -28.855 -6.623 1.00 86.70 16 GLU G N 1
ATOM 3995 C CA . GLU E 2 16 ? 26.255 -27.639 -6.723 1.00 85.52 16 GLU G CA 1
ATOM 3996 C C . GLU E 2 16 ? 26.850 -27.263 -5.359 1.00 83.48 16 GLU G C 1
ATOM 3997 O O . GLU E 2 16 ? 27.960 -26.734 -5.278 1.00 82.37 16 GLU G O 1
ATOM 4003 N N . PHE E 2 17 ? 26.106 -27.553 -4.295 1.00 80.75 17 PHE G N 1
ATOM 4004 C CA . PHE E 2 17 ? 26.532 -27.258 -2.932 1.00 78.24 17 PHE G CA 1
ATOM 4005 C C . PHE E 2 17 ? 27.849 -27.942 -2.570 1.00 78.62 17 PHE G C 1
ATOM 4006 O O . PHE E 2 17 ? 28.724 -27.335 -1.952 1.00 77.01 17 PHE G O 1
ATOM 4014 N N . PHE E 2 18 ? 27.983 -29.205 -2.962 1.00 80.10 18 PHE G N 1
ATOM 4015 C CA . PHE E 2 18 ? 29.189 -29.975 -2.676 1.00 82.68 18 PHE G CA 1
ATOM 4016 C C . PHE E 2 18 ? 30.360 -29.623 -3.604 1.00 85.34 18 PHE G C 1
ATOM 4017 O O . PHE E 2 18 ? 31.459 -29.313 -3.136 1.00 85.89 18 PHE G O 1
ATOM 4025 N N . ARG E 2 19 ? 30.130 -29.663 -4.914 1.00 87.90 19 ARG G N 1
ATOM 4026 C CA . ARG E 2 19 ? 31.189 -29.346 -5.868 1.00 90.13 19 ARG G CA 1
ATOM 4027 C C . ARG E 2 19 ? 31.722 -27.926 -5.683 1.00 89.90 19 ARG G C 1
ATOM 4028 O O . ARG E 2 19 ? 32.872 -27.642 -6.004 1.00 90.67 19 ARG G O 1
ATOM 4036 N N . LYS E 2 20 ? 30.888 -27.035 -5.161 1.00 90.19 20 LYS G N 1
ATOM 4037 C CA . LYS E 2 20 ? 31.304 -25.658 -4.940 1.00 90.88 20 LYS G CA 1
ATOM 4038 C C . LYS E 2 20 ? 32.287 -25.615 -3.770 1.00 91.35 20 LYS G C 1
ATOM 4039 O O . LYS E 2 20 ? 32.898 -24.582 -3.492 1.00 90.44 20 LYS G O 1
ATOM 4045 N N . LEU E 2 21 ? 32.437 -26.753 -3.096 1.00 92.75 21 LEU G N 1
ATOM 4046 C CA . LEU E 2 21 ? 33.329 -26.877 -1.939 1.00 94.41 21 LEU G CA 1
ATOM 4047 C C . LEU E 2 21 ? 34.324 -28.032 -2.117 1.00 95.54 21 LEU G C 1
ATOM 4048 O O . LEU E 2 21 ? 35.060 -28.384 -1.189 1.00 95.29 21 LEU G O 1
ATOM 4053 N N . SER E 2 22 ? 34.336 -28.621 -3.310 1.00 96.44 22 SER G N 1
ATOM 4054 C CA . SER E 2 22 ? 35.235 -29.728 -3.615 1.00 97.16 22 SER G CA 1
ATOM 4055 C C . SER E 2 22 ? 36.650 -29.234 -3.915 1.00 97.78 22 SER G C 1
ATOM 4056 O O . SER E 2 22 ? 37.626 -29.911 -3.594 1.00 97.99 22 SER G O 1
ATOM 4059 N N . ARG E 2 23 ? 36.755 -28.056 -4.527 1.00 98.41 23 ARG G N 1
ATOM 4060 C CA . ARG E 2 23 ? 38.052 -27.468 -4.870 1.00 98.44 23 ARG G CA 1
ATOM 4061 C C . ARG E 2 23 ? 38.575 -26.737 -3.645 1.00 97.07 23 ARG G C 1
ATOM 4062 O O . ARG E 2 23 ? 37.807 -26.413 -2.746 1.00 97.47 23 ARG G O 1
ATOM 4070 N N . GLU E 2 24 ? 39.875 -26.468 -3.610 1.00 95.95 24 GLU G N 1
ATOM 4071 C CA . GLU E 2 24 ? 40.460 -25.751 -2.484 1.00 95.27 24 GLU G CA 1
ATOM 4072 C C . GLU E 2 24 ? 39.873 -24.338 -2.439 1.00 93.67 24 GLU G C 1
ATOM 4073 O O . GLU E 2 24 ? 40.088 -23.551 -3.357 1.00 94.14 24 GLU G O 1
ATOM 4079 N N . CYS E 2 25 ? 39.131 -24.023 -1.377 1.00 92.15 25 CYS G N 1
ATOM 4080 C CA . CYS E 2 25 ? 38.506 -22.705 -1.218 1.00 89.84 25 CYS G CA 1
ATOM 4081 C C . CYS E 2 25 ? 39.132 -21.908 -0.091 1.00 88.07 25 CYS G C 1
ATOM 4082 O O . CYS E 2 25 ? 39.987 -22.406 0.639 1.00 88.38 25 CYS G O 1
ATOM 4085 N N . GLU E 2 26 ? 38.676 -20.667 0.050 1.00 85.94 26 GLU G N 1
ATOM 4086 C CA . GLU E 2 26 ? 39.146 -19.771 1.103 1.00 84.33 26 GLU G CA 1
ATOM 4087 C C . GLU E 2 26 ? 38.275 -19.939 2.351 1.00 83.11 26 GLU G C 1
ATOM 4088 O O . GLU E 2 26 ? 37.067 -19.699 2.309 1.00 84.02 26 GLU G O 1
ATOM 4094 N N . ILE E 2 27 ? 38.893 -20.347 3.455 1.00 80.35 27 ILE G N 1
ATOM 4095 C CA . ILE E 2 27 ? 38.179 -20.553 4.709 1.00 77.03 27 ILE G CA 1
ATOM 4096 C C . ILE E 2 27 ? 38.703 -19.595 5.774 1.00 76.62 27 ILE G C 1
ATOM 4097 O O . ILE E 2 27 ? 39.713 -18.925 5.571 1.00 77.42 27 ILE G O 1
ATOM 4102 N N . LYS E 2 28 ? 38.018 -19.535 6.911 1.00 74.89 28 LYS G N 1
ATOM 4103 C CA . LYS E 2 28 ? 38.427 -18.655 8.000 1.00 72.86 28 LYS G CA 1
ATOM 4104 C C . LYS E 2 28 ? 37.788 -19.090 9.325 1.00 71.44 28 LYS G C 1
ATOM 4105 O O . LYS E 2 28 ? 36.680 -19.633 9.349 1.00 71.81 28 LYS G O 1
ATOM 4111 N N . TYR E 2 29 ? 38.502 -18.847 10.419 1.00 68.51 29 TYR G N 1
ATOM 4112 C CA . TYR E 2 29 ? 38.038 -19.183 11.764 1.00 65.20 29 TYR G CA 1
ATOM 4113 C C . TYR E 2 29 ? 36.983 -18.162 12.165 1.00 64.50 29 TYR G C 1
ATOM 4114 O O . TYR E 2 29 ? 37.238 -16.963 12.135 1.00 65.01 29 TYR G O 1
ATOM 4123 N N . THR E 2 30 ? 35.808 -18.643 12.558 1.00 64.01 30 THR G N 1
ATOM 4124 C CA . THR E 2 30 ? 34.699 -17.763 12.919 1.00 62.64 30 THR G CA 1
ATOM 4125 C C . THR E 2 30 ? 34.402 -17.678 14.404 1.00 62.13 30 THR G C 1
ATOM 4126 O O . THR E 2 30 ? 33.470 -16.988 14.820 1.00 60.07 30 THR G O 1
ATOM 4130 N N . GLY E 2 31 ? 35.199 -18.372 15.203 1.00 62.93 31 GLY G N 1
ATOM 4131 C CA . GLY E 2 31 ? 34.979 -18.365 16.637 1.00 63.71 31 GLY G CA 1
ATOM 4132 C C . GLY E 2 31 ? 35.353 -17.071 17.330 1.00 65.04 31 GLY G C 1
ATOM 4133 O O . GLY E 2 31 ? 36.308 -16.393 16.936 1.00 64.45 31 GLY G O 1
ATOM 4134 N N . PHE E 2 32 ? 34.587 -16.738 18.366 1.00 65.24 32 PHE G N 1
ATOM 4135 C CA . PHE E 2 32 ? 34.807 -15.538 19.163 1.00 66.76 32 PHE G CA 1
ATOM 4136 C C . PHE E 2 32 ? 35.184 -14.325 18.303 1.00 69.74 32 PHE G C 1
ATOM 4137 O O . PHE E 2 32 ? 36.323 -13.851 18.342 1.00 71.29 32 PHE G O 1
ATOM 4145 N N . ARG E 2 33 ? 34.222 -13.830 17.527 1.00 71.37 33 ARG G N 1
ATOM 4146 C CA . ARG E 2 33 ? 34.439 -12.679 16.653 1.00 73.37 33 ARG G CA 1
ATOM 4147 C C . ARG E 2 33 ? 34.521 -11.363 17.423 1.00 74.34 33 ARG G C 1
ATOM 4148 O O . ARG E 2 33 ? 35.167 -10.426 16.977 1.00 74.85 33 ARG G O 1
ATOM 4156 N N . ASP E 2 34 ? 33.871 -11.291 18.577 1.00 75.23 34 ASP G N 1
ATOM 4157 C CA . ASP E 2 34 ? 33.876 -10.065 19.363 1.00 76.93 34 ASP G CA 1
ATOM 4158 C C . ASP E 2 34 ? 35.017 -10.043 20.369 1.00 77.11 34 ASP G C 1
ATOM 4159 O O . ASP E 2 34 ? 34.912 -9.413 21.424 1.00 77.38 34 ASP G O 1
ATOM 4164 N N . ARG E 2 35 ? 36.106 -10.729 20.045 1.00 76.92 35 ARG G N 1
ATOM 4165 C CA . ARG E 2 35 ? 37.259 -10.792 20.939 1.00 77.14 35 ARG G CA 1
ATOM 4166 C C . ARG E 2 35 ? 38.536 -10.290 20.271 1.00 76.62 35 ARG G C 1
ATOM 4167 O O . ARG E 2 35 ? 38.694 -10.403 19.055 1.00 76.55 35 ARG G O 1
ATOM 4175 N N . PRO E 2 36 ? 39.466 -9.728 21.059 1.00 76.56 36 PRO G N 1
ATOM 4176 C CA . PRO E 2 36 ? 40.721 -9.236 20.477 1.00 77.06 36 PRO G CA 1
ATOM 4177 C C . PRO E 2 36 ? 41.452 -10.354 19.738 1.00 76.89 36 PRO G C 1
ATOM 4178 O O . PRO E 2 36 ? 41.429 -11.510 20.163 1.00 76.40 36 PRO G O 1
ATOM 4182 N N . HIS E 2 37 ? 42.091 -10.003 18.629 1.00 77.14 37 HIS G N 1
ATOM 4183 C CA . HIS E 2 37 ? 42.805 -10.974 17.810 1.00 78.66 37 HIS G CA 1
ATOM 4184 C C . HIS E 2 37 ? 43.738 -11.901 18.593 1.00 79.92 37 HIS G C 1
ATOM 4185 O O . HIS E 2 37 ? 43.999 -13.029 18.167 1.00 79.75 37 HIS G O 1
ATOM 4192 N N . GLU E 2 38 ? 44.244 -11.428 19.730 1.00 80.57 38 GLU G N 1
ATOM 4193 C CA . GLU E 2 38 ? 45.155 -12.226 20.541 1.00 81.50 38 GLU G CA 1
ATOM 4194 C C . GLU E 2 38 ? 44.430 -13.398 21.203 1.00 80.52 38 GLU G C 1
ATOM 4195 O O . GLU E 2 38 ? 44.908 -14.534 21.164 1.00 79.31 38 GLU G O 1
ATOM 4201 N N . GLU E 2 39 ? 43.277 -13.118 21.807 1.00 79.36 39 GLU G N 1
ATOM 4202 C CA . GLU E 2 39 ? 42.484 -14.151 22.469 1.00 77.71 39 GLU G CA 1
ATOM 4203 C C . GLU E 2 39 ? 41.971 -15.171 21.456 1.00 75.36 39 GLU G C 1
ATOM 4204 O O . GLU E 2 39 ? 41.981 -16.370 21.719 1.00 75.63 39 GLU G O 1
ATOM 4210 N N . ARG E 2 40 ? 41.533 -14.688 20.298 1.00 72.24 40 ARG G N 1
ATOM 4211 C CA . ARG E 2 40 ? 41.025 -15.562 19.257 1.00 68.91 40 ARG G CA 1
ATOM 4212 C C . ARG E 2 40 ? 42.116 -16.508 18.804 1.00 68.99 40 ARG G C 1
ATOM 4213 O O . ARG E 2 40 ? 41.852 -17.654 18.430 1.00 69.18 40 ARG G O 1
ATOM 4221 N N . GLN E 2 41 ? 43.352 -16.028 18.818 1.00 69.25 41 GLN G N 1
ATOM 4222 C CA . GLN E 2 41 ? 44.474 -16.862 18.387 1.00 68.94 41 GLN G CA 1
ATOM 4223 C C . GLN E 2 41 ? 44.743 -18.020 19.353 1.00 67.26 41 GLN G C 1
ATOM 4224 O O . GLN E 2 41 ? 45.008 -19.141 18.920 1.00 65.07 41 GLN G O 1
ATOM 4230 N N . THR E 2 42 ? 44.672 -17.743 20.655 1.00 65.16 42 THR G N 1
ATOM 4231 C CA . THR E 2 42 ? 44.915 -18.771 21.647 1.00 65.56 42 THR G CA 1
ATOM 4232 C C . THR E 2 42 ? 43.741 -19.751 21.660 1.00 64.86 42 THR G C 1
ATOM 4233 O O . THR E 2 42 ? 43.933 -20.966 21.572 1.00 64.86 42 THR G O 1
ATOM 4237 N N . ARG E 2 43 ? 42.525 -19.225 21.754 1.00 62.25 43 ARG G N 1
ATOM 4238 C CA . ARG E 2 43 ? 41.353 -20.079 21.763 1.00 58.82 43 ARG G CA 1
ATOM 4239 C C . ARG E 2 43 ? 41.390 -21.056 20.593 1.00 58.15 43 ARG G C 1
ATOM 4240 O O . ARG E 2 43 ? 41.196 -22.258 20.779 1.00 57.24 43 ARG G O 1
ATOM 4248 N N . PHE E 2 44 ? 41.670 -20.554 19.398 1.00 57.28 44 PHE G N 1
ATOM 4249 C CA . PHE E 2 44 ? 41.714 -21.415 18.226 1.00 60.37 44 PHE G CA 1
ATOM 4250 C C . PHE E 2 44 ? 42.801 -22.492 18.266 1.00 64.27 44 PHE G C 1
ATOM 4251 O O . PHE E 2 44 ? 42.640 -23.580 17.691 1.00 64.84 44 PHE G O 1
ATOM 4259 N N . GLN E 2 45 ? 43.913 -22.198 18.923 1.00 65.69 45 GLN G N 1
ATOM 4260 C CA . GLN E 2 45 ? 44.986 -23.173 19.000 1.00 67.38 45 GLN G CA 1
ATOM 4261 C C . GLN E 2 45 ? 44.672 -24.227 20.051 1.00 66.43 45 GLN G C 1
ATOM 4262 O O . GLN E 2 45 ? 44.738 -25.419 19.771 1.00 66.83 45 GLN G O 1
ATOM 4268 N N . ASN E 2 46 ? 44.330 -23.791 21.257 1.00 66.27 46 ASN G N 1
ATOM 4269 C CA . ASN E 2 46 ? 43.998 -24.728 22.321 1.00 67.04 46 ASN G CA 1
ATOM 4270 C C . ASN E 2 46 ? 42.840 -25.634 21.877 1.00 67.85 46 ASN G C 1
ATOM 4271 O O . ASN E 2 46 ? 42.818 -26.812 22.204 1.00 68.86 46 ASN G O 1
ATOM 4276 N N . ALA E 2 47 ? 41.887 -25.077 21.131 1.00 66.99 47 ALA G N 1
ATOM 4277 C CA . ALA E 2 47 ? 40.745 -25.846 20.659 1.00 66.91 47 ALA G CA 1
ATOM 4278 C C . ALA E 2 47 ? 41.169 -26.910 19.649 1.00 65.97 47 ALA G C 1
ATOM 4279 O O . ALA E 2 47 ? 40.701 -28.049 19.697 1.00 66.30 47 ALA G O 1
ATOM 4281 N N . CYS E 2 48 ? 42.039 -26.540 18.722 1.00 64.24 48 CYS G N 1
ATOM 4282 C CA . CYS E 2 48 ? 42.501 -27.499 17.738 1.00 64.28 48 CYS G CA 1
ATOM 4283 C C . CYS E 2 48 ? 43.235 -28.622 18.455 1.00 65.63 48 CYS G C 1
ATOM 4284 O O . CYS E 2 48 ? 43.167 -29.780 18.041 1.00 65.75 48 CYS G O 1
ATOM 4287 N N . ARG E 2 49 ? 43.936 -28.276 19.531 1.00 65.51 49 ARG G N 1
ATOM 4288 C CA . ARG E 2 49 ? 44.658 -29.268 20.309 1.00 66.77 49 ARG G CA 1
ATOM 4289 C C . ARG E 2 49 ? 43.632 -30.191 20.961 1.00 65.94 49 ARG G C 1
ATOM 4290 O O . ARG E 2 49 ? 43.917 -31.354 21.211 1.00 64.90 49 ARG G O 1
ATOM 4298 N N . ASP E 2 50 ? 42.437 -29.665 21.225 1.00 65.12 50 ASP G N 1
ATOM 4299 C CA . ASP E 2 50 ? 41.372 -30.453 21.824 1.00 63.54 50 ASP G CA 1
ATOM 4300 C C . ASP E 2 50 ? 40.670 -31.257 20.749 1.00 63.14 50 ASP G C 1
ATOM 4301 O O . ASP E 2 50 ? 39.966 -32.216 21.047 1.00 63.31 50 ASP G O 1
ATOM 4306 N N . GLY E 2 51 ? 40.851 -30.854 19.497 1.00 62.20 51 GLY G N 1
ATOM 4307 C CA . GLY E 2 51 ? 40.225 -31.573 18.402 1.00 63.83 51 GLY G CA 1
ATOM 4308 C C . GLY E 2 51 ? 38.943 -30.974 17.844 1.00 64.63 51 GLY G C 1
ATOM 4309 O O . GLY E 2 51 ? 38.130 -31.696 17.262 1.00 64.83 51 GLY G O 1
ATOM 4310 N N . ARG E 2 52 ? 38.763 -29.665 17.998 1.00 64.88 52 ARG G N 1
ATOM 4311 C CA . ARG E 2 52 ? 37.564 -28.999 17.496 1.00 65.17 52 ARG G CA 1
ATOM 4312 C C . ARG E 2 52 ? 37.852 -27.580 17.024 1.00 64.30 52 ARG G C 1
ATOM 4313 O O . ARG E 2 52 ? 38.902 -27.008 17.327 1.00 64.62 52 ARG G O 1
ATOM 4321 N N . SER E 2 53 ? 36.899 -27.023 16.283 1.00 62.97 53 SER G N 1
ATOM 4322 C CA . SER E 2 53 ? 36.990 -25.662 15.775 1.00 62.63 53 SER G CA 1
ATOM 4323 C C . SER E 2 53 ? 35.758 -25.304 14.936 1.00 62.19 53 SER G C 1
ATOM 4324 O O . SER E 2 53 ? 34.879 -26.141 14.715 1.00 59.91 53 SER G O 1
ATOM 4327 N N . GLU E 2 54 ? 35.705 -24.054 14.482 1.00 62.78 54 GLU G N 1
ATOM 4328 C CA . GLU E 2 54 ? 34.607 -23.562 13.656 1.00 63.80 54 GLU G CA 1
ATOM 4329 C C . GLU E 2 54 ? 35.191 -22.817 12.471 1.00 62.89 54 GLU G C 1
ATOM 4330 O O . GLU E 2 54 ? 35.758 -21.737 12.627 1.00 61.72 54 GLU G O 1
ATOM 4336 N N . ILE E 2 55 ? 35.045 -23.391 11.288 1.00 63.72 55 ILE G N 1
ATOM 4337 C CA . ILE E 2 55 ? 35.577 -22.782 10.082 1.00 66.84 55 ILE G CA 1
ATOM 4338 C C . ILE E 2 55 ? 34.498 -22.677 9.015 1.00 69.15 55 ILE G C 1
ATOM 4339 O O . ILE E 2 55 ? 33.734 -23.617 8.803 1.00 70.62 55 ILE G O 1
ATOM 4344 N N . ALA E 2 56 ? 34.437 -21.532 8.341 1.00 70.54 56 ALA G N 1
ATOM 4345 C CA . ALA E 2 56 ? 33.443 -21.327 7.292 1.00 71.25 56 ALA G CA 1
ATOM 4346 C C . ALA E 2 56 ? 34.105 -20.987 5.968 1.00 71.57 56 ALA G C 1
ATOM 4347 O O . ALA E 2 56 ? 35.151 -20.344 5.935 1.00 72.95 56 ALA G O 1
ATOM 4349 N N . PHE E 2 57 ? 33.504 -21.427 4.872 1.00 72.13 57 PHE G N 1
ATOM 4350 C CA . PHE E 2 57 ? 34.049 -21.116 3.559 1.00 72.28 57 PHE G CA 1
ATOM 4351 C C . PHE E 2 57 ? 33.575 -19.717 3.189 1.00 71.95 57 PHE G C 1
ATOM 4352 O O . PHE E 2 57 ? 32.459 -19.543 2.708 1.00 72.69 57 PHE G O 1
ATOM 4360 N N . VAL E 2 58 ? 34.434 -18.731 3.417 1.00 71.00 58 VAL G N 1
ATOM 4361 C CA . VAL E 2 58 ? 34.121 -17.334 3.149 1.00 70.99 58 VAL G CA 1
ATOM 4362 C C . VAL E 2 58 ? 33.319 -17.043 1.879 1.00 71.20 58 VAL G C 1
ATOM 4363 O O . VAL E 2 58 ? 32.294 -16.356 1.921 1.00 71.18 58 VAL G O 1
ATOM 4367 N N . ALA E 2 59 ? 33.789 -17.559 0.752 1.00 71.12 59 ALA G N 1
ATOM 4368 C CA . ALA E 2 59 ? 33.124 -17.327 -0.522 1.00 70.82 59 ALA G CA 1
ATOM 4369 C C . ALA E 2 59 ? 31.636 -17.646 -0.499 1.00 70.05 59 ALA G C 1
ATOM 4370 O O . ALA E 2 59 ? 30.799 -16.795 -0.807 1.00 69.61 59 ALA G O 1
ATOM 4372 N N . THR E 2 60 ? 31.311 -18.877 -0.130 1.00 68.29 60 THR G N 1
ATOM 4373 C CA . THR E 2 60 ? 29.928 -19.312 -0.101 1.00 67.60 60 THR G CA 1
ATOM 4374 C C . THR E 2 60 ? 29.191 -18.918 1.176 1.00 67.04 60 THR G C 1
ATOM 4375 O O . THR E 2 60 ? 27.966 -18.766 1.180 1.00 67.66 60 THR G O 1
ATOM 4379 N N . GLY E 2 61 ? 29.937 -18.751 2.260 1.00 65.32 61 GLY G N 1
ATOM 4380 C CA . GLY E 2 61 ? 29.320 -18.390 3.522 1.00 63.21 61 GLY G CA 1
ATOM 4381 C C . GLY E 2 61 ? 28.826 -19.611 4.277 1.00 61.44 61 GLY G C 1
ATOM 4382 O O . GLY E 2 61 ? 28.017 -19.503 5.192 1.00 61.75 61 GLY G O 1
ATOM 4383 N N . THR E 2 62 ? 29.317 -20.780 3.889 1.00 60.23 62 THR G N 1
ATOM 4384 C CA . THR E 2 62 ? 28.931 -22.030 4.525 1.00 59.65 62 THR G CA 1
ATOM 4385 C C . THR E 2 62 ? 29.765 -22.259 5.775 1.00 59.93 62 THR G C 1
ATOM 4386 O O . THR E 2 62 ? 30.971 -22.483 5.679 1.00 60.88 62 THR G O 1
ATOM 4390 N N . ASN E 2 63 ? 29.128 -22.218 6.942 1.00 58.23 63 ASN G N 1
ATOM 4391 C CA . ASN E 2 63 ? 29.845 -22.424 8.190 1.00 56.84 63 ASN G CA 1
ATOM 4392 C C . ASN E 2 63 ? 29.825 -23.884 8.599 1.00 57.23 63 ASN G C 1
ATOM 4393 O O . ASN E 2 63 ? 28.924 -24.624 8.220 1.00 58.31 63 ASN G O 1
ATOM 4398 N N . LEU E 2 64 ? 30.830 -24.305 9.360 1.00 57.92 64 LEU G N 1
ATOM 4399 C CA . LEU E 2 64 ? 30.900 -25.687 9.822 1.00 57.87 64 LEU G CA 1
ATOM 4400 C C . LEU E 2 64 ? 31.564 -25.767 11.177 1.00 58.04 64 LEU G C 1
ATOM 4401 O O . LEU E 2 64 ? 32.430 -24.963 11.503 1.00 59.69 64 LEU G O 1
ATOM 4406 N N . SER E 2 65 ? 31.128 -26.718 11.988 1.00 59.45 65 SER G N 1
ATOM 4407 C CA . SER E 2 65 ? 31.735 -26.901 13.294 1.00 60.07 65 SER G CA 1
ATOM 4408 C C . SER E 2 65 ? 32.432 -28.247 13.106 1.00 61.02 65 SER G C 1
ATOM 4409 O O . SER E 2 65 ? 31.793 -29.244 12.775 1.00 61.83 65 SER G O 1
ATOM 4412 N N . LEU E 2 66 ? 33.745 -28.269 13.295 1.00 61.05 66 LEU G N 1
ATOM 4413 C CA . LEU E 2 66 ? 34.520 -29.478 13.062 1.00 60.99 66 LEU G CA 1
ATOM 4414 C C . LEU E 2 66 ? 34.997 -30.244 14.295 1.00 61.56 66 LEU G C 1
ATOM 4415 O O . LEU E 2 66 ? 35.166 -29.682 15.377 1.00 63.18 66 LEU G O 1
ATOM 4420 N N . GLN E 2 67 ? 35.193 -31.545 14.121 1.00 61.49 67 GLN G N 1
ATOM 4421 C CA . GLN E 2 67 ? 35.711 -32.401 15.181 1.00 61.99 67 GLN G CA 1
ATOM 4422 C C . GLN E 2 67 ? 36.745 -33.283 14.503 1.00 62.08 67 GLN G C 1
ATOM 4423 O O . GLN E 2 67 ? 36.413 -34.114 13.659 1.00 62.88 67 GLN G O 1
ATOM 4429 N N . PHE E 2 68 ? 38.003 -33.081 14.875 1.00 62.03 68 PHE G N 1
ATOM 4430 C CA . PHE E 2 68 ? 39.116 -33.803 14.272 1.00 62.50 68 PHE G CA 1
ATOM 4431 C C . PHE E 2 68 ? 39.413 -35.144 14.937 1.00 64.44 68 PHE G C 1
ATOM 4432 O O . PHE E 2 68 ? 40.343 -35.265 15.739 1.00 64.67 68 PHE G O 1
ATOM 4440 N N . PHE E 2 69 ? 38.614 -36.148 14.592 1.00 67.25 69 PHE G N 1
ATOM 4441 C CA . PHE E 2 69 ? 38.762 -37.492 15.145 1.00 69.96 69 PHE G CA 1
ATOM 4442 C C . PHE E 2 69 ? 38.289 -38.530 14.134 1.00 72.36 69 PHE G C 1
ATOM 4443 O O . PHE E 2 69 ? 37.586 -38.207 13.173 1.00 72.15 69 PHE G O 1
ATOM 4451 N N . PRO E 2 70 ? 38.678 -39.799 14.338 1.00 74.76 70 PRO G N 1
ATOM 4452 C CA . PRO E 2 70 ? 38.284 -40.897 13.442 1.00 75.64 70 PRO G CA 1
ATOM 4453 C C . PRO E 2 70 ? 36.802 -41.245 13.639 1.00 76.19 70 PRO G C 1
ATOM 4454 O O . PRO E 2 70 ? 36.221 -40.952 14.685 1.00 73.81 70 PRO G O 1
ATOM 4458 N N . ALA E 2 71 ? 36.198 -41.879 12.639 1.00 77.75 71 ALA G N 1
ATOM 4459 C CA . ALA E 2 71 ? 34.789 -42.264 12.734 1.00 79.16 71 ALA G CA 1
ATOM 4460 C C . ALA E 2 71 ? 34.487 -42.959 14.063 1.00 78.68 71 ALA G C 1
ATOM 4461 O O . ALA E 2 71 ? 34.885 -44.105 14.285 1.00 77.64 71 ALA G O 1
ATOM 4463 N N . PRO E 2 81 ? 42.620 -35.723 21.039 1.00 103.23 81 PRO G N 1
ATOM 4464 C CA . PRO E 2 81 ? 44.003 -35.713 20.548 1.00 102.90 81 PRO G CA 1
ATOM 4465 C C . PRO E 2 81 ? 44.228 -36.736 19.434 1.00 102.50 81 PRO G C 1
ATOM 4466 O O . PRO E 2 81 ? 43.815 -37.887 19.557 1.00 102.71 81 PRO G O 1
ATOM 4470 N N . SER E 2 82 ? 44.881 -36.316 18.353 1.00 101.63 82 SER G N 1
ATOM 4471 C CA . SER E 2 82 ? 45.156 -37.212 17.228 1.00 101.08 82 SER G CA 1
ATOM 4472 C C . SER E 2 82 ? 46.507 -36.895 16.600 1.00 100.06 82 SER G C 1
ATOM 4473 O O . SER E 2 82 ? 47.354 -36.267 17.225 1.00 100.46 82 SER G O 1
ATOM 4476 N N . ARG E 2 83 ? 46.696 -37.307 15.353 1.00 99.04 83 ARG G N 1
ATOM 4477 C CA . ARG E 2 83 ? 47.960 -37.068 14.668 1.00 98.17 83 ARG G CA 1
ATOM 4478 C C . ARG E 2 83 ? 47.766 -36.660 13.210 1.00 96.61 83 ARG G C 1
ATOM 4479 O O . ARG E 2 83 ? 48.283 -35.634 12.762 1.00 95.03 83 ARG G O 1
ATOM 4487 N N . GLU E 2 84 ? 47.026 -37.487 12.476 1.00 95.36 84 GLU G N 1
ATOM 4488 C CA . GLU E 2 84 ? 46.747 -37.257 11.060 1.00 94.25 84 GLU G CA 1
ATOM 4489 C C . GLU E 2 84 ? 45.557 -36.310 10.872 1.00 93.84 84 GLU G C 1
ATOM 4490 O O . GLU E 2 84 ? 45.230 -35.938 9.743 1.00 93.21 84 GLU G O 1
ATOM 4496 N N . TYR E 2 85 ? 44.918 -35.929 11.981 1.00 93.02 85 TYR G N 1
ATOM 4497 C CA . TYR E 2 85 ? 43.754 -35.036 11.954 1.00 92.30 85 TYR G CA 1
ATOM 4498 C C . TYR E 2 85 ? 44.114 -33.619 12.374 1.00 92.41 85 TYR G C 1
ATOM 4499 O O . TYR E 2 85 ? 43.431 -32.663 12.010 1.00 92.39 85 TYR G O 1
ATOM 4508 N N . VAL E 2 86 ? 45.185 -33.486 13.146 1.00 92.66 86 VAL G N 1
ATOM 4509 C CA . VAL E 2 86 ? 45.633 -32.177 13.591 1.00 94.44 86 VAL G CA 1
ATOM 4510 C C . VAL E 2 86 ? 47.146 -32.170 13.807 1.00 96.56 86 VAL G C 1
ATOM 4511 O O . VAL E 2 86 ? 47.647 -32.458 14.897 1.00 96.40 86 VAL G O 1
ATOM 4515 N N . ASP E 2 87 ? 47.867 -31.841 12.739 1.00 98.74 87 ASP G N 1
ATOM 4516 C CA . ASP E 2 87 ? 49.324 -31.791 12.771 1.00 100.62 87 ASP G CA 1
ATOM 4517 C C . ASP E 2 87 ? 49.871 -30.369 12.672 1.00 100.72 87 ASP G C 1
ATOM 4518 O O . ASP E 2 87 ? 49.539 -29.624 11.750 1.00 99.20 87 ASP G O 1
ATOM 4523 N N . LEU E 2 88 ? 50.717 -30.005 13.628 1.00 101.71 88 LEU G N 1
ATOM 4524 C CA . LEU E 2 88 ? 51.312 -28.680 13.644 1.00 103.85 88 LEU G CA 1
ATOM 4525 C C . LEU E 2 88 ? 52.797 -28.766 13.317 1.00 105.74 88 LEU G C 1
ATOM 4526 O O . LEU E 2 88 ? 53.596 -27.997 13.847 1.00 106.55 88 LEU G O 1
ATOM 4531 N N . GLU E 2 89 ? 53.169 -29.703 12.452 1.00 107.28 89 GLU G N 1
ATOM 4532 C CA . GLU E 2 89 ? 54.567 -29.864 12.077 1.00 109.17 89 GLU G CA 1
ATOM 4533 C C . GLU E 2 89 ? 54.803 -29.747 10.579 1.00 109.23 89 GLU G C 1
ATOM 4534 O O . GLU E 2 89 ? 55.855 -29.278 10.152 1.00 110.21 89 GLU G O 1
ATOM 4540 N N . ARG E 2 90 ? 53.830 -30.169 9.782 1.00 108.95 90 ARG G N 1
ATOM 4541 C CA . ARG E 2 90 ? 53.966 -30.102 8.333 1.00 109.23 90 ARG G CA 1
ATOM 4542 C C . ARG E 2 90 ? 54.395 -28.713 7.860 1.00 109.49 90 ARG G C 1
ATOM 4543 O O . ARG E 2 90 ? 54.850 -28.549 6.728 1.00 109.90 90 ARG G O 1
ATOM 4551 N N . GLU E 2 91 ? 54.252 -27.717 8.731 1.00 109.14 91 GLU G N 1
ATOM 4552 C CA . GLU E 2 91 ? 54.633 -26.346 8.404 1.00 108.66 91 GLU G CA 1
ATOM 4553 C C . GLU E 2 91 ? 54.451 -25.448 9.621 1.00 108.22 91 GLU G C 1
ATOM 4554 O O . GLU E 2 91 ? 53.489 -25.595 10.374 1.00 108.48 91 GLU G O 1
ATOM 4560 N N . ALA E 2 92 ? 55.384 -24.525 9.817 1.00 107.48 92 ALA G N 1
ATOM 4561 C CA . ALA E 2 92 ? 55.323 -23.618 10.955 1.00 106.52 92 ALA G CA 1
ATOM 4562 C C . ALA E 2 92 ? 54.397 -22.444 10.683 1.00 105.71 92 ALA G C 1
ATOM 4563 O O . ALA E 2 92 ? 54.299 -21.962 9.550 1.00 105.54 92 ALA G O 1
ATOM 4565 N N . GLY E 2 93 ? 53.718 -21.991 11.733 1.00 104.64 93 GLY G N 1
ATOM 4566 C CA . GLY E 2 93 ? 52.803 -20.868 11.608 1.00 102.66 93 GLY G CA 1
ATOM 4567 C C . GLY E 2 93 ? 51.411 -21.252 11.140 1.00 100.76 93 GLY G C 1
ATOM 4568 O O . GLY E 2 93 ? 50.606 -20.380 10.814 1.00 100.86 93 GLY G O 1
ATOM 4569 N N . LYS E 2 94 ? 51.127 -22.553 11.111 1.00 98.46 94 LYS G N 1
ATOM 4570 C CA . LYS E 2 94 ? 49.825 -23.048 10.681 1.00 96.37 94 LYS G CA 1
ATOM 4571 C C . LYS E 2 94 ? 49.614 -24.514 11.073 1.00 94.79 94 LYS G C 1
ATOM 4572 O O . LYS E 2 94 ? 50.547 -25.186 11.518 1.00 95.05 94 LYS G O 1
ATOM 4578 N N . VAL E 2 95 ? 48.385 -25.004 10.906 1.00 92.09 95 VAL G N 1
ATOM 4579 C CA . VAL E 2 95 ? 48.052 -26.388 11.236 1.00 88.59 95 VAL G CA 1
ATOM 4580 C C . VAL E 2 95 ? 47.175 -27.023 10.173 1.00 86.49 95 VAL G C 1
ATOM 4581 O O . VAL E 2 95 ? 46.305 -26.368 9.608 1.00 87.08 95 VAL G O 1
ATOM 4585 N N . TYR E 2 96 ? 47.416 -28.300 9.897 1.00 84.72 96 TYR G N 1
ATOM 4586 C CA . TYR E 2 96 ? 46.636 -29.028 8.903 1.00 83.44 96 TYR G CA 1
ATOM 4587 C C . TYR E 2 96 ? 45.580 -29.882 9.600 1.00 80.96 96 TYR G C 1
ATOM 4588 O O . TYR E 2 96 ? 45.900 -30.824 10.330 1.00 81.11 96 TYR G O 1
ATOM 4597 N N . LEU E 2 97 ? 44.319 -29.541 9.358 1.00 77.17 97 LEU G N 1
ATOM 4598 C CA . LEU E 2 97 ? 43.197 -30.218 9.991 1.00 73.02 97 LEU G CA 1
ATOM 4599 C C . LEU E 2 97 ? 42.453 -31.202 9.102 1.00 71.21 97 LEU G C 1
ATOM 4600 O O . LEU E 2 97 ? 42.416 -31.064 7.882 1.00 70.75 97 LEU G O 1
ATOM 4605 N N . LYS E 2 98 ? 41.842 -32.190 9.744 1.00 70.26 98 LYS G N 1
ATOM 4606 C CA . LYS E 2 98 ? 41.067 -33.217 9.058 1.00 69.14 98 LYS G CA 1
ATOM 4607 C C . LYS E 2 98 ? 39.849 -33.569 9.924 1.00 67.96 98 LYS G C 1
ATOM 4608 O O . LYS E 2 98 ? 39.996 -33.957 11.087 1.00 67.42 98 LYS G O 1
ATOM 4614 N N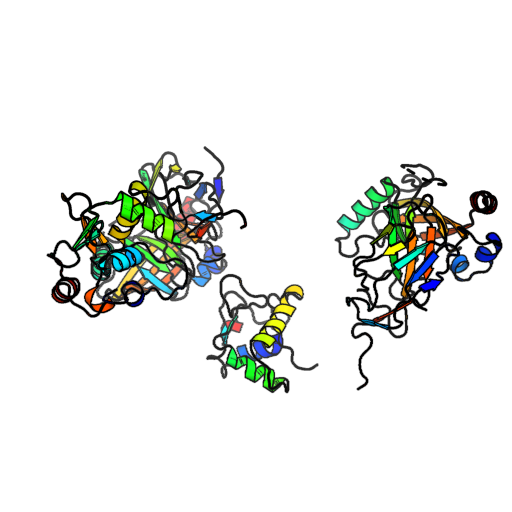 . ALA E 2 99 ? 38.649 -33.441 9.364 1.00 65.99 99 ALA G N 1
ATOM 4615 C CA . ALA E 2 99 ? 37.446 -33.753 10.128 1.00 63.07 99 ALA G CA 1
ATOM 4616 C C . ALA E 2 99 ? 36.379 -34.456 9.314 1.00 62.39 99 ALA G C 1
ATOM 4617 O O . ALA E 2 99 ? 35.846 -33.914 8.352 1.00 61.85 99 ALA G O 1
ATOM 4619 N N . PRO E 2 100 ? 36.063 -35.696 9.685 1.00 62.15 100 PRO G N 1
ATOM 4620 C CA . PRO E 2 100 ? 35.040 -36.451 8.968 1.00 62.46 100 PRO G CA 1
ATOM 4621 C C . PRO E 2 100 ? 33.652 -36.083 9.508 1.00 63.04 100 PRO G C 1
ATOM 4622 O O . PRO E 2 100 ? 33.514 -35.701 10.675 1.00 64.11 100 PRO G O 1
ATOM 4626 N N . MET E 2 101 ? 32.631 -36.199 8.662 1.00 62.55 101 MET G N 1
ATOM 4627 C CA . MET E 2 101 ? 31.264 -35.887 9.069 1.00 61.49 101 MET G CA 1
ATOM 4628 C C . MET E 2 101 ? 30.269 -36.358 8.020 1.00 60.66 101 MET G C 1
ATOM 4629 O O . MET E 2 101 ? 30.645 -36.846 6.959 1.00 60.69 101 MET G O 1
ATOM 4634 N N . ILE E 2 102 ? 28.992 -36.196 8.334 1.00 61.05 102 ILE G N 1
ATOM 4635 C CA . ILE E 2 102 ? 27.922 -36.550 7.420 1.00 60.75 102 ILE G CA 1
ATOM 4636 C C . ILE E 2 102 ? 27.203 -35.244 7.084 1.00 60.37 102 ILE G C 1
ATOM 4637 O O . ILE E 2 102 ? 26.406 -34.745 7.880 1.00 61.28 102 ILE G O 1
ATOM 4642 N N . LEU E 2 103 ? 27.511 -34.675 5.920 1.00 60.16 103 LEU G N 1
ATOM 4643 C CA . LEU E 2 103 ? 26.894 -33.420 5.489 1.00 59.81 103 LEU G CA 1
ATOM 4644 C C . LEU E 2 103 ? 25.695 -33.720 4.597 1.00 60.59 103 LEU G C 1
ATOM 4645 O O . LEU E 2 103 ? 25.849 -34.284 3.518 1.00 62.08 103 LEU G O 1
ATOM 4650 N N . ASN E 2 104 ? 24.502 -33.344 5.047 1.00 60.93 104 ASN G N 1
ATOM 4651 C CA . ASN E 2 104 ? 23.281 -33.582 4.277 1.00 61.29 104 ASN G CA 1
ATOM 4652 C C . ASN E 2 104 ? 23.179 -35.030 3.747 1.00 62.19 104 ASN G C 1
ATOM 4653 O O . ASN E 2 104 ? 22.916 -35.258 2.564 1.00 62.26 104 ASN G O 1
ATOM 4658 N N . GLY E 2 105 ? 23.398 -35.999 4.634 1.00 64.20 105 GLY G N 1
ATOM 4659 C CA . GLY E 2 105 ? 23.309 -37.409 4.268 1.00 65.51 105 GLY G CA 1
ATOM 4660 C C . GLY E 2 105 ? 24.413 -37.947 3.371 1.00 66.31 105 GLY G C 1
ATOM 4661 O O . GLY E 2 105 ? 24.232 -38.959 2.684 1.00 67.01 105 GLY G O 1
ATOM 4662 N N . VAL E 2 106 ? 25.559 -37.276 3.383 1.00 65.39 106 VAL G N 1
ATOM 4663 C CA . VAL E 2 106 ? 26.699 -37.666 2.569 1.00 63.86 106 VAL G CA 1
ATOM 4664 C C . VAL E 2 106 ? 27.967 -37.701 3.417 1.00 64.78 106 VAL G C 1
ATOM 4665 O O . VAL E 2 106 ? 28.416 -36.659 3.887 1.00 65.74 106 VAL G O 1
ATOM 4669 N N . CYS E 2 107 ? 28.537 -38.890 3.618 1.00 63.87 107 CYS G N 1
ATOM 4670 C CA . CYS E 2 107 ? 29.769 -39.021 4.395 1.00 63.59 107 CYS G CA 1
ATOM 4671 C C . CYS E 2 107 ? 30.885 -38.319 3.646 1.00 62.96 107 CYS G C 1
ATOM 4672 O O . CYS E 2 107 ? 31.215 -38.698 2.528 1.00 62.18 107 CYS G O 1
ATOM 4675 N N . VAL E 2 108 ? 31.468 -37.300 4.264 1.00 62.60 108 VAL G N 1
ATOM 4676 C CA . VAL E 2 108 ? 32.538 -36.552 3.628 1.00 64.90 108 VAL G CA 1
ATOM 4677 C C . VAL E 2 108 ? 33.659 -36.299 4.639 1.00 65.67 108 VAL G C 1
ATOM 4678 O O . VAL E 2 108 ? 33.527 -36.633 5.820 1.00 64.53 108 VAL G O 1
ATOM 4682 N N . ILE E 2 109 ? 34.772 -35.743 4.168 1.00 67.62 109 ILE G N 1
ATOM 4683 C CA . ILE E 2 109 ? 35.904 -35.433 5.036 1.00 69.93 109 ILE G CA 1
ATOM 4684 C C . ILE E 2 109 ? 36.408 -34.030 4.741 1.00 70.49 109 ILE G C 1
ATOM 4685 O O . ILE E 2 109 ? 36.733 -33.696 3.604 1.00 71.04 109 ILE G O 1
ATOM 4690 N N . TRP E 2 110 ? 36.468 -33.212 5.779 1.00 72.05 110 TRP G N 1
ATOM 4691 C CA . TRP E 2 110 ? 36.926 -31.842 5.641 1.00 73.94 110 TRP G CA 1
ATOM 4692 C C . TRP E 2 110 ? 38.432 -31.775 5.830 1.00 74.70 110 TRP G C 1
ATOM 4693 O O . TRP E 2 110 ? 38.959 -32.273 6.824 1.00 76.16 110 TRP G O 1
ATOM 4704 N N . LYS E 2 111 ? 39.120 -31.151 4.880 1.00 76.09 111 LYS G N 1
ATOM 4705 C CA . LYS E 2 111 ? 40.577 -31.007 4.948 1.00 75.74 111 LYS G CA 1
ATOM 4706 C C . LYS E 2 111 ? 40.990 -29.576 4.631 1.00 74.32 111 LYS G C 1
ATOM 4707 O O . LYS E 2 111 ? 40.475 -28.967 3.697 1.00 74.85 111 LYS G O 1
ATOM 4713 N N . GLY E 2 112 ? 41.922 -29.043 5.410 1.00 72.93 112 GLY G N 1
ATOM 4714 C CA . GLY E 2 112 ? 42.382 -27.689 5.175 1.00 72.72 112 GLY G CA 1
ATOM 4715 C C . GLY E 2 112 ? 43.422 -27.231 6.178 1.00 72.93 112 GLY G C 1
ATOM 4716 O O . GLY E 2 112 ? 43.773 -27.967 7.109 1.00 73.31 112 GLY G O 1
ATOM 4717 N N . TRP E 2 113 ? 43.925 -26.015 5.992 1.00 71.14 113 TRP G N 1
ATOM 4718 C CA . TRP E 2 113 ? 44.919 -25.472 6.902 1.00 72.50 113 TRP G CA 1
ATOM 4719 C C . TRP E 2 113 ? 44.585 -24.041 7.278 1.00 73.07 113 TRP G C 1
ATOM 4720 O O . TRP E 2 113 ? 43.976 -23.304 6.505 1.00 72.60 113 TRP G O 1
ATOM 4731 N N . ILE E 2 114 ? 44.993 -23.652 8.476 1.00 74.69 114 ILE G N 1
ATOM 4732 C CA . ILE E 2 114 ? 44.729 -22.313 8.960 1.00 77.28 114 ILE G CA 1
ATOM 4733 C C . ILE E 2 114 ? 46.006 -21.718 9.530 1.00 79.07 114 ILE G C 1
ATOM 4734 O O . ILE E 2 114 ? 46.788 -22.411 10.181 1.00 79.92 114 ILE G O 1
ATOM 4739 N N . ASP E 2 115 ? 46.212 -20.430 9.277 1.00 79.98 115 ASP G N 1
ATOM 4740 C CA . ASP E 2 115 ? 47.385 -19.722 9.766 1.00 80.51 115 ASP G CA 1
ATOM 4741 C C . ASP E 2 115 ? 47.200 -19.444 11.250 1.00 82.00 115 ASP G C 1
ATOM 4742 O O . ASP E 2 115 ? 46.280 -18.726 11.639 1.00 81.96 115 ASP G O 1
ATOM 4747 N N . LEU E 2 116 ? 48.079 -19.996 12.078 1.00 83.19 116 LEU G N 1
ATOM 4748 C CA . LEU E 2 116 ? 47.976 -19.806 13.521 1.00 85.04 116 LEU G CA 1
ATOM 4749 C C . LEU E 2 116 ? 47.999 -18.345 13.963 1.00 85.84 116 LEU G C 1
ATOM 4750 O O . LEU E 2 116 ? 47.735 -18.037 15.129 1.00 85.72 116 LEU G O 1
ATOM 4755 N N . HIS E 2 117 ? 48.298 -17.442 13.036 1.00 87.30 117 HIS G N 1
ATOM 4756 C CA . HIS E 2 117 ? 48.356 -16.024 13.371 1.00 89.13 117 HIS G CA 1
ATOM 4757 C C . HIS E 2 117 ? 47.221 -15.237 12.718 1.00 87.99 117 HIS G C 1
ATOM 4758 O O . HIS E 2 117 ? 46.568 -14.417 13.363 1.00 88.01 117 HIS G O 1
ATOM 4765 N N . ARG E 2 118 ? 46.997 -15.492 11.434 1.00 86.86 118 ARG G N 1
ATOM 4766 C CA . ARG E 2 118 ? 45.948 -14.816 10.679 1.00 86.37 118 ARG G CA 1
ATOM 4767 C C . ARG E 2 118 ? 44.571 -15.452 10.910 1.00 85.37 118 ARG G C 1
ATOM 4768 O O . ARG E 2 118 ? 43.537 -14.858 10.591 1.00 85.54 118 ARG G O 1
ATOM 4776 N N . LEU E 2 119 ? 44.571 -16.668 11.448 1.00 82.93 119 LEU G N 1
ATOM 4777 C CA . LEU E 2 119 ? 43.346 -17.410 11.716 1.00 79.10 119 LEU G CA 1
ATOM 4778 C C . LEU E 2 119 ? 42.522 -17.632 10.446 1.00 78.89 119 LEU G C 1
ATOM 4779 O O . LEU E 2 119 ? 41.295 -17.702 10.498 1.00 77.99 119 LEU G O 1
ATOM 4784 N N . ASP E 2 120 ? 43.202 -17.738 9.306 1.00 78.56 120 ASP G N 1
ATOM 4785 C CA . ASP E 2 120 ? 42.528 -17.978 8.032 1.00 77.95 120 ASP G CA 1
ATOM 4786 C C . ASP E 2 120 ? 43.356 -18.955 7.192 1.00 77.06 120 ASP G C 1
ATOM 4787 O O . ASP E 2 120 ? 44.459 -19.334 7.580 1.00 76.04 120 ASP G O 1
ATOM 4792 N N . GLY E 2 121 ? 42.825 -19.379 6.050 1.00 77.01 121 GLY G N 1
ATOM 4793 C CA . GLY E 2 121 ? 43.565 -20.319 5.226 1.00 76.64 121 GLY G CA 1
ATOM 4794 C C . GLY E 2 121 ? 42.784 -20.896 4.062 1.00 77.44 121 GLY G C 1
ATOM 4795 O O . GLY E 2 121 ? 41.956 -20.220 3.449 1.00 77.92 121 GLY G O 1
ATOM 4796 N N . MET E 2 122 ? 43.055 -22.157 3.749 1.00 77.74 122 MET G N 1
ATOM 4797 C CA . MET E 2 122 ? 42.381 -22.834 2.647 1.00 79.14 122 MET G CA 1
ATOM 4798 C C . MET E 2 122 ? 41.892 -24.202 3.112 1.00 78.69 122 MET G C 1
ATOM 4799 O O . MET E 2 122 ? 42.418 -24.760 4.077 1.00 80.04 122 MET G O 1
ATOM 4804 N N . GLY E 2 123 ? 40.894 -24.741 2.419 1.00 77.07 123 GLY G N 1
ATOM 4805 C CA . GLY E 2 123 ? 40.362 -26.042 2.777 1.00 75.06 123 GLY G CA 1
ATOM 4806 C C . GLY E 2 123 ? 39.312 -26.485 1.783 1.00 74.82 123 GLY G C 1
ATOM 4807 O O . GLY E 2 123 ? 38.948 -25.719 0.895 1.00 74.67 123 GLY G O 1
ATOM 4808 N N . CYS E 2 124 ? 38.821 -27.711 1.925 1.00 74.49 124 CYS G N 1
ATOM 4809 C CA . CYS E 2 124 ? 37.809 -28.220 1.015 1.00 76.39 124 CYS G CA 1
ATOM 4810 C C . CYS E 2 124 ? 37.184 -29.512 1.543 1.00 76.85 124 CYS G C 1
ATOM 4811 O O . CYS E 2 124 ? 37.573 -30.018 2.596 1.00 76.19 124 CYS G O 1
ATOM 4814 N N . LEU E 2 125 ? 36.228 -30.048 0.789 1.00 77.26 125 LEU G N 1
ATOM 4815 C CA . LEU E 2 125 ? 35.553 -31.284 1.162 1.00 79.14 125 LEU G CA 1
ATOM 4816 C C . LEU E 2 125 ? 36.058 -32.455 0.327 1.00 80.43 125 LEU G C 1
ATOM 4817 O O . LEU E 2 125 ? 36.608 -32.270 -0.759 1.00 80.22 125 LEU G O 1
ATOM 4822 N N . GLU E 2 126 ? 35.848 -33.664 0.833 1.00 81.88 126 GLU G N 1
ATOM 4823 C CA . GLU E 2 126 ? 36.298 -34.858 0.142 1.00 84.21 126 GLU G CA 1
ATOM 4824 C C . GLU E 2 126 ? 35.377 -36.021 0.479 1.00 85.00 126 GLU G C 1
ATOM 4825 O O . GLU E 2 126 ? 35.235 -36.385 1.645 1.00 86.15 126 GLU G O 1
ATOM 4831 N N . PHE E 2 127 ? 34.746 -36.604 -0.533 1.00 84.66 127 PHE G N 1
ATOM 4832 C CA . PHE E 2 127 ? 33.849 -37.725 -0.299 1.00 85.15 127 PHE G CA 1
ATOM 4833 C C . PHE E 2 127 ? 34.546 -38.853 0.457 1.00 86.50 127 PHE G C 1
ATOM 4834 O O . PHE E 2 127 ? 35.698 -39.175 0.179 1.00 87.04 127 PHE G O 1
ATOM 4842 N N . ASP E 2 128 ? 33.838 -39.450 1.413 1.00 88.32 128 ASP G N 1
ATOM 4843 C CA . ASP E 2 128 ? 34.377 -40.535 2.233 1.00 89.61 128 ASP G CA 1
ATOM 4844 C C . ASP E 2 128 ? 33.773 -41.882 1.802 1.00 91.24 128 ASP G C 1
ATOM 4845 O O . ASP E 2 128 ? 32.725 -42.300 2.305 1.00 90.90 128 ASP G O 1
ATOM 4850 N N . GLU E 2 129 ? 34.446 -42.553 0.870 1.00 92.94 129 GLU G N 1
ATOM 4851 C CA . GLU E 2 129 ? 33.995 -43.842 0.350 1.00 94.77 129 GLU G CA 1
ATOM 4852 C C . GLU E 2 129 ? 33.866 -44.854 1.487 1.00 95.72 129 GLU G C 1
ATOM 4853 O O . GLU E 2 129 ? 32.863 -45.562 1.596 1.00 95.22 129 GLU G O 1
ATOM 4859 N N . GLU E 2 130 ? 34.895 -44.909 2.329 1.00 97.19 130 GLU G N 1
ATOM 4860 C CA . GLU E 2 130 ? 34.937 -45.818 3.474 1.00 98.49 130 GLU G CA 1
ATOM 4861 C C . GLU E 2 130 ? 33.648 -45.825 4.305 1.00 98.67 130 GLU G C 1
ATOM 4862 O O . GLU E 2 130 ? 32.930 -46.829 4.341 1.00 97.17 130 GLU G O 1
ATOM 4868 N N . ARG E 2 131 ? 33.363 -44.706 4.971 1.00 99.41 131 ARG G N 1
ATOM 4869 C CA . ARG E 2 131 ? 32.170 -44.593 5.808 1.00 99.77 131 ARG G CA 1
ATOM 4870 C C . ARG E 2 131 ? 30.885 -44.668 4.986 1.00 99.59 131 ARG G C 1
ATOM 4871 O O . ARG E 2 131 ? 29.866 -45.182 5.459 1.00 99.39 131 ARG G O 1
ATOM 4879 N N . ALA E 2 132 ? 30.927 -44.162 3.757 1.00 98.91 132 ALA G N 1
ATOM 4880 C CA . ALA E 2 132 ? 29.752 -44.209 2.899 1.00 98.91 132 ALA G CA 1
ATOM 4881 C C . ALA E 2 132 ? 29.269 -45.656 2.825 1.00 99.88 132 ALA G C 1
ATOM 4882 O O . ALA E 2 132 ? 28.067 -45.923 2.768 1.00 99.35 132 ALA G O 1
ATOM 4884 N N . GLN E 2 133 ? 30.220 -46.587 2.845 1.00 101.18 133 GLN G N 1
ATOM 4885 C CA . GLN E 2 133 ? 29.915 -48.015 2.790 1.00 102.45 133 GLN G CA 1
ATOM 4886 C C . GLN E 2 133 ? 29.394 -48.514 4.135 1.00 102.35 133 GLN G C 1
ATOM 4887 O O . GLN E 2 133 ? 28.333 -49.136 4.209 1.00 102.10 133 GLN G O 1
ATOM 4893 N N . GLN E 2 134 ? 30.150 -48.239 5.194 1.00 102.57 134 GLN G N 1
ATOM 4894 C CA . GLN E 2 134 ? 29.775 -48.666 6.537 1.00 103.21 134 GLN G CA 1
ATOM 4895 C C . GLN E 2 134 ? 28.374 -48.181 6.876 1.00 103.51 134 GLN G C 1
ATOM 4896 O O . GLN E 2 134 ? 27.557 -48.930 7.418 1.00 102.83 134 GLN G O 1
ATOM 4902 N N . GLU E 2 135 ? 28.106 -46.921 6.548 1.00 104.34 135 GLU G N 1
ATOM 4903 C CA . GLU E 2 135 ? 26.810 -46.303 6.830 1.00 105.06 135 GLU G CA 1
ATOM 4904 C C . GLU E 2 135 ? 25.709 -46.896 5.962 1.00 106.38 135 GLU G C 1
ATOM 4905 O O . GLU E 2 135 ? 24.614 -47.202 6.442 1.00 107.01 135 GLU G O 1
ATOM 4911 N N . ASP E 2 136 ? 26.007 -47.053 4.678 1.00 107.56 136 ASP G N 1
ATOM 4912 C CA . ASP E 2 136 ? 25.046 -47.605 3.741 1.00 108.68 136 ASP G CA 1
ATOM 4913 C C . ASP E 2 136 ? 24.680 -49.029 4.150 1.00 108.91 136 ASP G C 1
ATOM 4914 O O . ASP E 2 136 ? 23.556 -49.489 3.926 1.00 108.91 136 ASP G O 1
ATOM 4919 N N . ALA E 2 137 ? 25.640 -49.717 4.758 1.00 108.98 137 ALA G N 1
ATOM 4920 C CA . ALA E 2 137 ? 25.441 -51.084 5.215 1.00 109.03 137 ALA G CA 1
ATOM 4921 C C . ALA E 2 137 ? 24.456 -51.126 6.380 1.00 109.23 137 ALA G C 1
ATOM 4922 O O . ALA E 2 137 ? 23.802 -52.143 6.610 1.00 109.44 137 ALA G O 1
ATOM 4924 N N . LEU E 2 138 ? 24.353 -50.020 7.114 1.00 109.13 138 LEU G N 1
ATOM 4925 C CA . LEU E 2 138 ? 23.444 -49.939 8.252 1.00 109.09 138 LEU G CA 1
ATOM 4926 C C . LEU E 2 138 ? 22.016 -49.686 7.779 1.00 108.97 138 LEU G C 1
ATOM 4927 O O . LEU E 2 138 ? 21.258 -48.951 8.411 1.00 108.02 138 LEU G O 1
ATOM 4932 N N . ALA E 2 139 ? 21.664 -50.310 6.660 1.00 109.58 139 ALA G N 1
ATOM 4933 C CA . ALA E 2 139 ? 20.337 -50.183 6.071 1.00 109.95 139 ALA G CA 1
ATOM 4934 C C . ALA E 2 139 ? 20.063 -51.371 5.141 1.00 109.97 139 ALA G C 1
ATOM 4935 O O . ALA E 2 139 ? 20.100 -51.178 3.905 1.00 109.76 139 ALA G O 1
ATOM 4937 N N . GLY F 3 58 ? 22.073 14.286 8.446 1.00 101.06 333 GLY H N 1
ATOM 4938 C CA . GLY F 3 58 ? 20.604 14.484 8.271 1.00 101.93 333 GLY H CA 1
ATOM 4939 C C . GLY F 3 58 ? 20.044 15.354 9.379 1.00 101.95 333 GLY H C 1
ATOM 4940 O O . GLY F 3 58 ? 20.742 16.246 9.859 1.00 101.79 333 GLY H O 1
ATOM 4941 N N . PRO F 3 59 ? 18.789 15.127 9.808 1.00 101.99 334 PRO H N 1
ATOM 4942 C CA . PRO F 3 59 ? 18.169 15.916 10.876 1.00 102.14 334 PRO H CA 1
ATOM 4943 C C . PRO F 3 59 ? 19.081 16.098 12.091 1.00 102.81 334 PRO H C 1
ATOM 4944 O O . PRO F 3 59 ? 20.104 15.419 12.233 1.00 102.44 334 PRO H O 1
ATOM 4948 N N . ILE F 3 60 ? 18.701 17.020 12.968 1.00 103.22 335 ILE H N 1
ATOM 4949 C CA . ILE F 3 60 ? 19.482 17.311 14.164 1.00 103.14 335 ILE H CA 1
ATOM 4950 C C . ILE F 3 60 ? 19.447 16.158 15.159 1.00 102.34 335 ILE H C 1
ATOM 4951 O O . ILE F 3 60 ? 18.395 15.563 15.398 1.00 102.11 335 ILE H O 1
ATOM 4956 N N . GLN F 3 61 ? 20.604 15.845 15.736 1.00 101.75 336 GLN H N 1
ATOM 4957 C CA . GLN F 3 61 ? 20.698 14.770 16.720 1.00 101.27 336 GLN H CA 1
ATOM 4958 C C . GLN F 3 61 ? 20.630 15.309 18.143 1.00 100.44 336 GLN H C 1
ATOM 4959 O O . GLN F 3 61 ? 20.933 16.473 18.385 1.00 100.47 336 GLN H O 1
ATOM 4965 N N . LEU F 3 62 ? 20.229 14.457 19.081 1.00 100.01 337 LEU H N 1
ATOM 4966 C CA . LEU F 3 62 ? 20.108 14.855 20.480 1.00 99.26 337 LEU H CA 1
ATOM 4967 C C . LEU F 3 62 ? 21.385 15.469 21.037 1.00 98.46 337 LEU H C 1
ATOM 4968 O O . LEU F 3 62 ? 21.341 16.534 21.638 1.00 98.08 337 LEU H O 1
ATOM 4973 N N . TRP F 3 63 ? 22.517 14.803 20.841 1.00 98.11 338 TRP H N 1
ATOM 4974 C CA . TRP F 3 63 ? 23.772 15.321 21.360 1.00 99.02 338 TRP H CA 1
ATOM 4975 C C . TRP F 3 63 ? 24.143 16.643 20.714 1.00 99.10 338 TRP H C 1
ATOM 4976 O O . TRP F 3 63 ? 24.902 17.428 21.280 1.00 99.02 338 TRP H O 1
ATOM 4987 N N . GLN F 3 64 ? 23.619 16.879 19.518 1.00 99.16 339 GLN H N 1
ATOM 4988 C CA . GLN F 3 64 ? 23.895 18.114 18.798 1.00 99.15 339 GLN H CA 1
ATOM 4989 C C . GLN F 3 64 ? 22.989 19.251 19.280 1.00 99.48 339 GLN H C 1
ATOM 4990 O O . GLN F 3 64 ? 23.438 20.385 19.448 1.00 99.22 339 GLN H O 1
ATOM 4996 N N . PHE F 3 65 ? 21.718 18.941 19.510 1.00 99.50 340 PHE H N 1
ATOM 4997 C CA . PHE F 3 65 ? 20.758 19.926 19.984 1.00 100.06 340 PHE H CA 1
ATOM 4998 C C . PHE F 3 65 ? 21.196 20.516 21.317 1.00 101.53 340 PHE H C 1
ATOM 4999 O O . PHE F 3 65 ? 21.162 21.730 21.510 1.00 102.35 340 PHE H O 1
ATOM 5007 N N . LEU F 3 66 ? 21.592 19.648 22.243 1.00 102.51 341 LEU H N 1
ATOM 5008 C CA . LEU F 3 66 ? 22.036 20.089 23.559 1.00 103.41 341 LEU H CA 1
ATOM 5009 C C . LEU F 3 66 ? 23.340 20.873 23.453 1.00 104.22 341 LEU H C 1
ATOM 5010 O O . LEU F 3 66 ? 23.501 21.895 24.112 1.00 105.36 341 LEU H O 1
ATOM 5015 N N . LEU F 3 67 ? 24.267 20.398 22.625 1.00 104.87 342 LEU H N 1
ATOM 5016 C CA . LEU F 3 67 ? 25.544 21.081 22.440 1.00 105.39 342 LEU H CA 1
ATOM 5017 C C . LEU F 3 67 ? 25.305 22.466 21.864 1.00 107.38 342 LEU H C 1
ATOM 5018 O O . LEU F 3 67 ? 26.089 23.390 22.087 1.00 107.78 342 LEU H O 1
ATOM 5023 N N . GLU F 3 68 ? 24.211 22.598 21.121 1.00 109.48 343 GLU H N 1
ATOM 5024 C CA . GLU F 3 68 ? 23.836 23.861 20.495 1.00 111.27 343 GLU H CA 1
ATOM 5025 C C . GLU F 3 68 ? 23.141 24.749 21.523 1.00 112.27 343 GLU H C 1
ATOM 5026 O O . GLU F 3 68 ? 23.425 25.941 21.623 1.00 112.57 343 GLU H O 1
ATOM 5032 N N . LEU F 3 69 ? 22.236 24.151 22.291 1.00 113.28 344 LEU H N 1
ATOM 5033 C CA . LEU F 3 69 ? 21.489 24.878 23.308 1.00 114.72 344 LEU H CA 1
ATOM 5034 C C . LEU F 3 69 ? 22.400 25.305 24.461 1.00 116.40 344 LEU H C 1
ATOM 5035 O O . LEU F 3 69 ? 22.038 26.169 25.260 1.00 116.68 344 LEU H O 1
ATOM 5040 N N . LEU F 3 70 ? 23.582 24.697 24.538 1.00 118.31 345 LEU H N 1
ATOM 5041 C CA . LEU F 3 70 ? 24.551 25.018 25.585 1.00 120.47 345 LEU H CA 1
ATOM 5042 C C . LEU F 3 70 ? 25.351 26.270 25.254 1.00 122.00 345 LEU H C 1
ATOM 5043 O O . LEU F 3 70 ? 25.484 27.168 26.086 1.00 122.63 345 LEU H O 1
ATOM 5048 N N . THR F 3 71 ? 25.889 26.320 24.040 1.00 123.61 346 THR H N 1
ATOM 5049 C CA . THR F 3 71 ? 26.678 27.464 23.597 1.00 125.05 346 THR H CA 1
ATOM 5050 C C . THR F 3 71 ? 25.797 28.671 23.271 1.00 126.28 346 THR H C 1
ATOM 5051 O O . THR F 3 71 ? 26.269 29.673 22.731 1.00 125.70 346 THR H O 1
ATOM 5055 N N . ASP F 3 72 ? 24.515 28.565 23.613 1.00 128.00 347 ASP H N 1
ATOM 5056 C CA . ASP F 3 72 ? 23.555 29.636 23.378 1.00 129.62 347 ASP H CA 1
ATOM 5057 C C . ASP F 3 72 ? 23.241 30.357 24.685 1.00 130.78 347 ASP H C 1
ATOM 5058 O O . ASP F 3 72 ? 22.657 29.777 25.603 1.00 130.84 347 ASP H O 1
ATOM 5063 N N . LYS F 3 73 ? 23.634 31.625 24.761 1.00 131.99 348 LYS H N 1
ATOM 5064 C CA . LYS F 3 73 ? 23.408 32.438 25.950 1.00 132.81 348 LYS H CA 1
ATOM 5065 C C . LYS F 3 73 ? 21.923 32.563 26.278 1.00 133.27 348 LYS H C 1
ATOM 5066 O O . LYS F 3 73 ? 21.545 32.624 27.446 1.00 133.01 348 LYS H O 1
ATOM 5072 N N . SER F 3 74 ? 21.085 32.604 25.245 1.00 134.01 349 SER H N 1
ATOM 5073 C CA . SER F 3 74 ? 19.642 32.728 25.433 1.00 135.11 349 SER H CA 1
ATOM 5074 C C . SER F 3 74 ? 19.073 31.698 26.407 1.00 136.61 349 SER H C 1
ATOM 5075 O O . SER F 3 74 ? 18.042 31.939 27.039 1.00 136.42 349 SER H O 1
ATOM 5078 N N . CYS F 3 75 ? 19.742 30.552 26.522 1.00 138.52 350 CYS H N 1
ATOM 5079 C CA . CYS F 3 75 ? 19.300 29.478 27.415 1.00 139.87 350 CYS H CA 1
ATOM 5080 C C . CYS F 3 75 ? 20.369 29.095 28.442 1.00 140.68 350 CYS H C 1
ATOM 5081 O O . CYS F 3 75 ? 21.008 28.048 28.324 1.00 140.62 350 CYS H O 1
ATOM 5084 N N . GLN F 3 76 ? 20.553 29.952 29.444 1.00 141.49 351 GLN H N 1
ATOM 5085 C CA . GLN F 3 76 ? 21.530 29.715 30.506 1.00 142.09 351 GLN H CA 1
ATOM 5086 C C . GLN F 3 76 ? 20.804 29.260 31.768 1.00 142.02 351 GLN H C 1
ATOM 5087 O O . GLN F 3 76 ? 21.321 28.456 32.542 1.00 141.68 351 GLN H O 1
ATOM 5093 N N . SER F 3 77 ? 19.600 29.787 31.963 1.00 142.30 352 SER H N 1
ATOM 5094 C CA . SER F 3 77 ? 18.784 29.446 33.119 1.00 142.94 352 SER H CA 1
ATOM 5095 C C . SER F 3 77 ? 18.004 28.169 32.838 1.00 143.69 352 SER H C 1
ATOM 5096 O O . SER F 3 77 ? 17.007 27.877 33.501 1.00 143.89 352 SER H O 1
ATOM 5099 N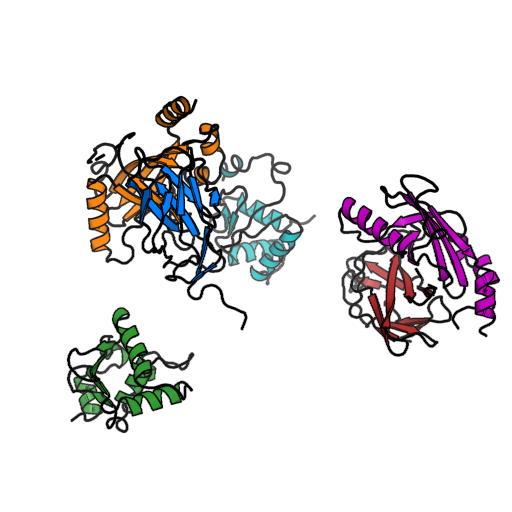 N . PHE F 3 78 ? 18.463 27.414 31.844 1.00 144.36 353 PHE H N 1
ATOM 5100 C CA . PHE F 3 78 ? 17.819 26.163 31.457 1.00 144.53 353 PHE H CA 1
ATOM 5101 C C . PHE F 3 78 ? 18.837 25.028 31.483 1.00 143.64 353 PHE H C 1
ATOM 5102 O O . PHE F 3 78 ? 18.491 23.877 31.744 1.00 143.76 353 PHE H O 1
ATOM 5110 N N . ILE F 3 79 ? 20.094 25.364 31.217 1.00 142.47 354 ILE H N 1
ATOM 5111 C CA . ILE F 3 79 ? 21.169 24.381 31.207 1.00 141.63 354 ILE H CA 1
ATOM 5112 C C . ILE F 3 79 ? 22.505 25.095 31.030 1.00 140.91 354 ILE H C 1
ATOM 5113 O O . ILE F 3 79 ? 22.638 25.977 30.184 1.00 141.01 354 ILE H O 1
ATOM 5118 N N . SER F 3 80 ? 23.492 24.715 31.835 1.00 140.15 355 SER H N 1
ATOM 5119 C CA . SER F 3 80 ? 24.811 25.337 31.768 1.00 139.49 355 SER H CA 1
ATOM 5120 C C . SER F 3 80 ? 25.919 24.293 31.724 1.00 138.95 355 SER H C 1
ATOM 5121 O O . SER F 3 80 ? 25.670 23.127 31.430 1.00 139.23 355 SER H O 1
ATOM 5124 N N . TRP F 3 81 ? 27.142 24.720 32.019 1.00 138.37 356 TRP H N 1
ATOM 5125 C CA . TRP F 3 81 ? 28.288 23.818 32.021 1.00 138.08 356 TRP H CA 1
ATOM 5126 C C . TRP F 3 81 ? 28.877 23.645 33.424 1.00 137.57 356 TRP H C 1
ATOM 5127 O O . TRP F 3 81 ? 28.412 24.258 34.389 1.00 137.11 356 TRP H O 1
ATOM 5138 N N . THR F 3 82 ? 29.895 22.795 33.527 1.00 136.93 357 THR H N 1
ATOM 5139 C CA . THR F 3 82 ? 30.560 22.522 34.797 1.00 136.13 357 THR H CA 1
ATOM 5140 C C . THR F 3 82 ? 31.995 23.019 34.755 1.00 135.62 357 THR H C 1
ATOM 5141 O O . THR F 3 82 ? 32.387 23.880 35.539 1.00 135.44 357 THR H O 1
ATOM 5145 N N . GLY F 3 83 ? 32.777 22.464 33.838 1.00 135.19 358 GLY H N 1
ATOM 5146 C CA . GLY F 3 83 ? 34.160 22.875 33.715 1.00 134.76 358 GLY H CA 1
ATOM 5147 C C . GLY F 3 83 ? 35.123 21.749 34.018 1.00 134.49 358 GLY H C 1
ATOM 5148 O O . GLY F 3 83 ? 36.341 21.936 33.971 1.00 134.61 358 GLY H O 1
ATOM 5149 N N . ASP F 3 84 ? 34.582 20.575 34.326 1.00 134.06 359 ASP H N 1
ATOM 5150 C CA . ASP F 3 84 ? 35.416 19.418 34.640 1.00 133.55 359 ASP H CA 1
ATOM 5151 C C . ASP F 3 84 ? 36.160 18.977 33.377 1.00 133.31 359 ASP H C 1
ATOM 5152 O O . ASP F 3 84 ? 37.082 18.161 33.431 1.00 133.22 359 ASP H O 1
ATOM 5157 N N . GLY F 3 85 ? 35.749 19.539 32.243 1.00 132.83 360 GLY H N 1
ATOM 5158 C CA . GLY F 3 85 ? 36.362 19.211 30.969 1.00 132.27 360 GLY H CA 1
ATOM 5159 C C . GLY F 3 85 ? 35.357 19.367 29.842 1.00 131.82 360 GLY H C 1
ATOM 5160 O O . GLY F 3 85 ? 35.581 20.118 28.893 1.00 132.37 360 GLY H O 1
ATOM 5161 N N . TRP F 3 86 ? 34.240 18.656 29.959 1.00 130.75 361 TRP H N 1
ATOM 5162 C CA . TRP F 3 86 ? 33.171 18.695 28.966 1.00 129.37 361 TRP H CA 1
ATOM 5163 C C . TRP F 3 86 ? 31.844 18.490 29.678 1.00 128.12 361 TRP H C 1
ATOM 5164 O O . TRP F 3 86 ? 30.776 18.560 29.073 1.00 128.22 361 TRP H O 1
ATOM 5175 N N . GLU F 3 87 ? 31.928 18.239 30.975 1.00 126.75 362 GLU H N 1
ATOM 5176 C CA . GLU F 3 87 ? 30.754 18.004 31.794 1.00 125.87 362 GLU H CA 1
ATOM 5177 C C . GLU F 3 87 ? 29.773 19.168 31.734 1.00 124.89 362 GLU H C 1
ATOM 5178 O O . GLU F 3 87 ? 30.174 20.328 31.738 1.00 125.12 362 GLU H O 1
ATOM 5184 N N . PHE F 3 88 ? 28.486 18.847 31.667 1.00 123.77 363 PHE H N 1
ATOM 5185 C CA . PHE F 3 88 ? 27.446 19.862 31.622 1.00 123.07 363 PHE H CA 1
ATOM 5186 C C . PHE F 3 88 ? 26.281 19.429 32.498 1.00 123.21 363 PHE H C 1
ATOM 5187 O O . PHE F 3 88 ? 25.977 18.242 32.596 1.00 123.62 363 PHE H O 1
ATOM 5195 N N . LYS F 3 89 ? 25.629 20.395 33.131 1.00 123.42 364 LYS H N 1
ATOM 5196 C CA . LYS F 3 89 ? 24.509 20.111 34.020 1.00 124.00 364 LYS H CA 1
ATOM 5197 C C . LYS F 3 89 ? 23.194 20.691 33.514 1.00 123.91 364 LYS H C 1
ATOM 5198 O O . LYS F 3 89 ? 23.167 21.759 32.908 1.00 124.11 364 LYS H O 1
ATOM 5204 N N . LEU F 3 90 ? 22.104 19.976 33.771 1.00 124.20 365 LEU H N 1
ATOM 5205 C CA . LEU F 3 90 ? 20.779 20.411 33.348 1.00 124.96 365 LEU H CA 1
ATOM 5206 C C . LEU F 3 90 ? 20.045 21.068 34.506 1.00 125.76 365 LEU H C 1
ATOM 5207 O O . LEU F 3 90 ? 19.672 20.405 35.472 1.00 126.20 365 LEU H O 1
ATOM 5212 N N . SER F 3 91 ? 19.840 22.376 34.399 1.00 126.61 366 SER H N 1
ATOM 5213 C CA . SER F 3 91 ? 19.164 23.144 35.439 1.00 127.06 366 SER H CA 1
ATOM 5214 C C . SER F 3 91 ? 17.658 22.892 35.462 1.00 127.40 366 SER H C 1
ATOM 5215 O O . SER F 3 91 ? 17.067 22.705 36.527 1.00 126.95 366 SER H O 1
ATOM 5218 N N . ASP F 3 92 ? 17.041 22.887 34.285 1.00 127.83 367 ASP H N 1
ATOM 5219 C CA . ASP F 3 92 ? 15.608 22.663 34.183 1.00 128.64 367 ASP H CA 1
ATOM 5220 C C . ASP F 3 92 ? 15.318 21.496 33.246 1.00 129.16 367 ASP H C 1
ATOM 5221 O O . ASP F 3 92 ? 15.674 21.530 32.070 1.00 129.54 367 ASP H O 1
ATOM 5226 N N . PRO F 3 93 ? 14.665 20.442 33.760 1.00 129.50 368 PRO H N 1
ATOM 5227 C CA . PRO F 3 93 ? 14.320 19.250 32.979 1.00 129.02 368 PRO H CA 1
ATOM 5228 C C . PRO F 3 93 ? 13.156 19.442 32.005 1.00 128.19 368 PRO H C 1
ATOM 5229 O O . PRO F 3 93 ? 13.308 19.248 30.801 1.00 127.72 368 PRO H O 1
ATOM 5233 N N . ASP F 3 94 ? 11.997 19.821 32.530 1.00 127.42 369 ASP H N 1
ATOM 5234 C CA . ASP F 3 94 ? 10.813 20.021 31.706 1.00 127.04 369 ASP H CA 1
ATOM 5235 C C . ASP F 3 94 ? 11.055 21.024 30.587 1.00 126.66 369 ASP H C 1
ATOM 5236 O O . ASP F 3 94 ? 10.309 21.069 29.608 1.00 126.63 369 ASP H O 1
ATOM 5241 N N . GLU F 3 95 ? 12.100 21.830 30.739 1.00 126.18 370 GLU H N 1
ATOM 5242 C CA . GLU F 3 95 ? 12.441 22.845 29.749 1.00 125.57 370 GLU H CA 1
ATOM 5243 C C . GLU F 3 95 ? 12.889 22.220 28.433 1.00 124.68 370 GLU H C 1
ATOM 5244 O O . GLU F 3 95 ? 12.151 22.230 27.447 1.00 124.62 370 GLU H O 1
ATOM 5250 N N . VAL F 3 96 ? 14.103 21.677 28.425 1.00 123.33 371 VAL H N 1
ATOM 5251 C CA . VAL F 3 96 ? 14.655 21.058 27.230 1.00 122.00 371 VAL H CA 1
ATOM 5252 C C . VAL F 3 96 ? 13.686 20.044 26.632 1.00 121.57 371 VAL H C 1
ATOM 5253 O O . VAL F 3 96 ? 13.671 19.831 25.424 1.00 121.63 371 VAL H O 1
ATOM 5257 N N . ALA F 3 97 ? 12.869 19.431 27.480 1.00 121.59 372 ALA H N 1
ATOM 5258 C CA . ALA F 3 97 ? 11.900 18.439 27.026 1.00 122.00 372 ALA H CA 1
ATOM 5259 C C . ALA F 3 97 ? 10.908 19.035 26.034 1.00 121.99 372 ALA H C 1
ATOM 5260 O O . ALA F 3 97 ? 10.348 18.326 25.197 1.00 121.64 372 ALA H O 1
ATOM 5262 N N . ARG F 3 98 ? 10.689 20.340 26.137 1.00 122.45 373 ARG H N 1
ATOM 5263 C CA . ARG F 3 98 ? 9.762 21.030 25.249 1.00 122.57 373 ARG H CA 1
ATOM 5264 C C . ARG F 3 98 ? 10.459 21.530 23.989 1.00 121.81 373 ARG H C 1
ATOM 5265 O O . ARG F 3 98 ? 9.894 21.472 22.896 1.00 121.35 373 ARG H O 1
ATOM 5273 N N . ARG F 3 99 ? 11.686 22.016 24.144 1.00 121.26 374 ARG H N 1
ATOM 5274 C CA . ARG F 3 99 ? 12.442 22.532 23.009 1.00 121.13 374 ARG H CA 1
ATOM 5275 C C . ARG F 3 99 ? 12.856 21.431 22.047 1.00 120.44 374 ARG H C 1
ATOM 5276 O O . ARG F 3 99 ? 12.776 21.602 20.829 1.00 120.44 374 ARG H O 1
ATOM 5284 N N . TRP F 3 100 ? 13.300 20.305 22.594 1.00 119.60 375 TRP H N 1
ATOM 5285 C CA . TRP F 3 100 ? 13.705 19.174 21.769 1.00 118.65 375 TRP H CA 1
ATOM 5286 C C . TRP F 3 100 ? 12.470 18.507 21.174 1.00 118.44 375 TRP H C 1
ATOM 5287 O O . TRP F 3 100 ? 12.485 18.073 20.023 1.00 119.06 375 TRP H O 1
ATOM 5298 N N . GLY F 3 101 ? 11.398 18.436 21.959 1.00 117.86 376 GLY H N 1
ATOM 5299 C CA . GLY F 3 101 ? 10.173 17.823 21.478 1.00 117.43 376 GLY H CA 1
ATOM 5300 C C . GLY F 3 101 ? 9.504 18.653 20.399 1.00 117.11 376 GLY H C 1
ATOM 5301 O O . GLY F 3 101 ? 8.895 18.117 19.471 1.00 116.95 376 GLY H O 1
ATOM 5302 N N . LYS F 3 102 ? 9.619 19.970 20.519 1.00 116.81 377 LYS H N 1
ATOM 5303 C CA . LYS F 3 102 ? 9.023 20.875 19.550 1.00 115.96 377 LYS H CA 1
ATOM 5304 C C . LYS F 3 102 ? 9.899 20.917 18.304 1.00 115.21 377 LYS H C 1
ATOM 5305 O O . LYS F 3 102 ? 9.403 21.108 17.194 1.00 115.42 377 LYS H O 1
ATOM 5311 N N . ARG F 3 103 ? 11.203 20.733 18.495 1.00 114.20 378 ARG H N 1
ATOM 5312 C CA . ARG F 3 103 ? 12.153 20.744 17.385 1.00 113.34 378 ARG H CA 1
ATOM 5313 C C . ARG F 3 103 ? 12.061 19.447 16.582 1.00 112.89 378 ARG H C 1
ATOM 5314 O O . ARG F 3 103 ? 12.545 19.375 15.454 1.00 112.79 378 ARG H O 1
ATOM 5322 N N . LYS F 3 104 ? 11.441 18.428 17.173 1.00 112.48 379 LYS H N 1
ATOM 5323 C CA . LYS F 3 104 ? 11.281 17.130 16.520 1.00 111.89 379 LYS H CA 1
ATOM 5324 C C . LYS F 3 104 ? 9.835 16.858 16.123 1.00 111.62 379 LYS H C 1
ATOM 5325 O O . LYS F 3 104 ? 9.493 15.737 15.747 1.00 111.07 379 LYS H O 1
ATOM 5331 N N . ASN F 3 105 ? 8.990 17.880 16.209 1.00 111.68 380 ASN H N 1
ATOM 5332 C CA . ASN F 3 105 ? 7.580 17.735 15.856 1.00 112.62 380 ASN H CA 1
ATOM 5333 C C . ASN F 3 105 ? 6.917 16.676 16.734 1.00 112.58 380 ASN H C 1
ATOM 5334 O O . ASN F 3 105 ? 5.973 16.004 16.313 1.00 112.19 380 ASN H O 1
ATOM 5339 N N . LYS F 3 106 ? 7.425 16.532 17.955 1.00 112.81 381 LYS H N 1
ATOM 5340 C CA . LYS F 3 106 ? 6.895 15.560 18.906 1.00 112.72 381 LYS H CA 1
ATOM 5341 C C . LYS F 3 106 ? 6.326 16.246 20.144 1.00 112.83 381 LYS H C 1
ATOM 5342 O O . LYS F 3 106 ? 7.066 16.735 21.001 1.00 112.76 381 LYS H O 1
ATOM 5348 N N . PRO F 3 107 ? 4.989 16.294 20.243 1.00 112.93 382 PRO H N 1
ATOM 5349 C CA . PRO F 3 107 ? 4.255 16.911 21.354 1.00 112.67 382 PRO H CA 1
ATOM 5350 C C . PRO F 3 107 ? 4.528 16.299 22.729 1.00 112.33 382 PRO H C 1
ATOM 5351 O O . PRO F 3 107 ? 5.271 16.867 23.531 1.00 112.31 382 PRO H O 1
ATOM 5355 N N . LYS F 3 108 ? 3.921 15.141 22.985 1.00 111.32 383 LYS H N 1
ATOM 5356 C CA . LYS F 3 108 ? 4.051 14.437 24.263 1.00 110.18 383 LYS H CA 1
ATOM 5357 C C . LYS F 3 108 ? 5.480 14.344 24.804 1.00 108.66 383 LYS H C 1
ATOM 5358 O O . LYS F 3 108 ? 5.681 14.081 25.989 1.00 109.06 383 LYS H O 1
ATOM 5364 N N . MET F 3 109 ? 6.467 14.572 23.946 1.00 106.81 384 MET H N 1
ATOM 5365 C CA . MET F 3 109 ? 7.867 14.494 24.352 1.00 105.19 384 MET H CA 1
ATOM 5366 C C . MET F 3 109 ? 8.141 15.138 25.706 1.00 103.67 384 MET H C 1
ATOM 5367 O O . MET F 3 109 ? 7.734 16.273 25.955 1.00 103.80 384 MET H O 1
ATOM 5372 N N . ASN F 3 110 ? 8.841 14.407 26.573 1.00 101.79 385 ASN H N 1
ATOM 5373 C CA . ASN F 3 110 ? 9.197 14.898 27.905 1.00 99.34 385 ASN H CA 1
ATOM 5374 C C . ASN F 3 110 ? 10.622 14.485 28.267 1.00 97.89 385 ASN H C 1
ATOM 5375 O O . ASN F 3 110 ? 11.313 13.859 27.463 1.00 98.17 385 ASN H O 1
ATOM 5380 N N . TYR F 3 111 ? 11.063 14.830 29.474 1.00 95.78 386 TYR H N 1
ATOM 5381 C CA . TYR F 3 111 ? 12.422 14.490 29.902 1.00 92.87 386 TYR H CA 1
ATOM 5382 C C . TYR F 3 111 ? 12.650 12.987 30.031 1.00 91.79 386 TYR H C 1
ATOM 5383 O O . TYR F 3 111 ? 13.741 12.496 29.737 1.00 91.92 386 TYR H O 1
ATOM 5392 N N . GLU F 3 112 ? 11.629 12.265 30.482 1.00 90.35 387 GLU H N 1
ATOM 5393 C CA . GLU F 3 112 ? 11.739 10.818 30.644 1.00 90.07 387 GLU H CA 1
ATOM 5394 C C . GLU F 3 112 ? 12.173 10.133 29.346 1.00 87.34 387 GLU H C 1
ATOM 5395 O O . GLU F 3 112 ? 13.049 9.268 29.352 1.00 85.91 387 GLU H O 1
ATOM 5401 N N . LYS F 3 113 ? 11.556 10.533 28.237 1.00 84.56 388 LYS H N 1
ATOM 5402 C CA . LYS F 3 113 ? 11.868 9.972 26.929 1.00 80.96 388 LYS H CA 1
ATOM 5403 C C . LYS F 3 113 ? 13.198 10.530 26.419 1.00 78.96 388 LYS H C 1
ATOM 5404 O O . LYS F 3 113 ? 13.964 9.833 25.758 1.00 78.46 388 LYS H O 1
ATOM 5410 N N . LEU F 3 114 ? 13.474 11.786 26.742 1.00 76.33 389 LEU H N 1
ATOM 5411 C CA . LEU F 3 114 ? 14.709 12.423 26.311 1.00 75.29 389 LEU H CA 1
ATOM 5412 C C . LEU F 3 114 ? 15.908 11.750 26.966 1.00 75.39 389 LEU H C 1
ATOM 5413 O O . LEU F 3 114 ? 16.969 11.610 26.351 1.00 74.51 389 LEU H O 1
ATOM 5418 N N . SER F 3 115 ? 15.730 11.340 28.219 1.00 76.00 390 SER H N 1
ATOM 5419 C CA . SER F 3 115 ? 16.796 10.692 28.972 1.00 76.81 390 SER H CA 1
ATOM 5420 C C . SER F 3 115 ? 17.220 9.395 28.290 1.00 74.96 390 SER H C 1
ATOM 5421 O O . SER F 3 115 ? 18.417 9.111 28.162 1.00 76.14 390 SER H O 1
ATOM 5424 N N . ARG F 3 116 ? 16.241 8.609 27.853 1.00 72.35 391 ARG H N 1
ATOM 5425 C CA . ARG F 3 116 ? 16.525 7.353 27.162 1.00 70.85 391 ARG H CA 1
ATOM 5426 C C . ARG F 3 116 ? 17.475 7.633 25.998 1.00 70.24 391 ARG H C 1
ATOM 5427 O O . ARG F 3 116 ? 18.430 6.885 25.766 1.00 70.22 391 ARG H O 1
ATOM 5435 N N . GLY F 3 117 ? 17.209 8.719 25.274 1.00 69.85 392 GLY H N 1
ATOM 5436 C CA . GLY F 3 117 ? 18.049 9.084 24.146 1.00 70.02 392 GLY H CA 1
ATOM 5437 C C . GLY F 3 117 ? 19.487 9.210 24.594 1.00 70.49 392 GLY H C 1
ATOM 5438 O O . GLY F 3 117 ? 20.415 8.742 23.930 1.00 71.21 392 GLY H O 1
ATOM 5439 N N . LEU F 3 118 ? 19.663 9.848 25.744 1.00 71.05 393 LEU H N 1
ATOM 5440 C CA . LEU F 3 118 ? 20.980 10.050 26.336 1.00 70.89 393 LEU H CA 1
ATOM 5441 C C . LEU F 3 118 ? 21.581 8.714 26.750 1.00 69.32 393 LEU H C 1
ATOM 5442 O O . LEU F 3 118 ? 22.789 8.495 26.628 1.00 69.39 393 LEU H O 1
ATOM 5447 N N . ARG F 3 119 ? 20.731 7.820 27.245 1.00 67.63 394 ARG H N 1
ATOM 5448 C CA . ARG F 3 119 ? 21.199 6.506 27.672 1.00 66.45 394 ARG H CA 1
ATOM 5449 C C . ARG F 3 119 ? 21.729 5.673 26.499 1.00 66.02 394 ARG H C 1
ATOM 5450 O O . ARG F 3 119 ? 22.607 4.824 26.684 1.00 65.49 394 ARG H O 1
ATOM 5458 N N . TYR F 3 120 ? 21.211 5.929 25.298 1.00 65.63 395 TYR H N 1
ATOM 5459 C CA . TYR F 3 120 ? 21.661 5.216 24.103 1.00 66.36 395 TYR H CA 1
ATOM 5460 C C . TYR F 3 120 ? 23.086 5.610 23.742 1.00 68.11 395 TYR H C 1
ATOM 5461 O O . TYR F 3 120 ? 23.789 4.867 23.051 1.00 68.06 395 TYR H O 1
ATOM 5470 N N . TYR F 3 121 ? 23.503 6.787 24.203 1.00 70.08 396 TYR H N 1
ATOM 5471 C CA . TYR F 3 121 ? 24.846 7.293 23.924 1.00 71.70 396 TYR H CA 1
ATOM 5472 C C . TYR F 3 121 ? 25.940 6.631 24.756 1.00 71.78 396 TYR H C 1
ATOM 5473 O O . TYR F 3 121 ? 27.114 6.679 24.385 1.00 71.80 396 TYR H O 1
ATOM 5482 N N . TYR F 3 122 ? 25.558 6.013 25.871 1.00 71.48 397 TYR H N 1
ATOM 5483 C CA . TYR F 3 122 ? 26.530 5.368 26.743 1.00 72.95 397 TYR H CA 1
ATOM 5484 C C . TYR F 3 122 ? 27.454 4.425 25.984 1.00 74.98 397 TYR H C 1
ATOM 5485 O O . TYR F 3 122 ? 28.662 4.626 25.954 1.00 75.72 397 TYR H O 1
ATOM 5494 N N . ASP F 3 123 ? 26.888 3.397 25.368 1.00 78.39 398 ASP H N 1
ATOM 5495 C CA . ASP F 3 123 ? 27.678 2.426 24.615 1.00 82.06 398 ASP H CA 1
ATOM 5496 C C . ASP F 3 123 ? 28.342 3.059 23.395 1.00 82.91 398 ASP H C 1
ATOM 5497 O O . ASP F 3 123 ? 29.401 2.615 22.959 1.00 82.89 398 ASP H O 1
ATOM 5502 N N . LYS F 3 124 ? 27.716 4.085 22.833 1.00 84.45 399 LYS H N 1
ATOM 5503 C CA . LYS F 3 124 ? 28.290 4.749 21.669 1.00 87.30 399 LYS H CA 1
ATOM 5504 C C . LYS F 3 124 ? 29.458 5.647 22.087 1.00 88.87 399 LYS H C 1
ATOM 5505 O O . LYS F 3 124 ? 30.237 6.100 21.246 1.00 88.89 399 LYS H O 1
ATOM 5511 N N . ASN F 3 125 ? 29.578 5.888 23.390 1.00 90.19 400 ASN H N 1
ATOM 5512 C CA . ASN F 3 125 ? 30.636 6.733 23.936 1.00 91.26 400 ASN H CA 1
ATOM 5513 C C . ASN F 3 125 ? 30.527 8.156 23.422 1.00 92.11 400 ASN H C 1
ATOM 5514 O O . ASN F 3 125 ? 31.511 8.752 22.980 1.00 92.27 400 ASN H O 1
ATOM 5519 N N . ILE F 3 126 ? 29.313 8.688 23.486 1.00 92.68 401 ILE H N 1
ATOM 5520 C CA . ILE F 3 126 ? 29.031 10.044 23.044 1.00 93.17 401 ILE H CA 1
ATOM 5521 C C . ILE F 3 126 ? 28.779 10.916 24.273 1.00 94.20 401 ILE H C 1
ATOM 5522 O O . ILE F 3 126 ? 29.314 12.019 24.390 1.00 95.48 401 ILE H O 1
ATOM 5527 N N . ILE F 3 127 ? 27.969 10.407 25.195 1.00 94.27 402 ILE H N 1
ATOM 5528 C CA . ILE F 3 127 ? 27.638 11.136 26.414 1.00 94.04 402 ILE H CA 1
ATOM 5529 C C . ILE F 3 127 ? 27.430 10.166 27.570 1.00 95.13 402 ILE H C 1
ATOM 5530 O O . ILE F 3 127 ? 26.702 9.182 27.436 1.00 95.23 402 ILE H O 1
ATOM 5535 N N . HIS F 3 128 ? 28.073 10.441 28.701 1.00 95.67 403 HIS H N 1
ATOM 5536 C CA . HIS F 3 128 ? 27.924 9.596 29.883 1.00 96.32 403 HIS H CA 1
ATOM 5537 C C . HIS F 3 128 ? 27.268 10.393 30.996 1.00 96.67 403 HIS H C 1
ATOM 5538 O O . HIS F 3 128 ? 27.194 11.618 30.929 1.00 97.07 403 HIS H O 1
ATOM 5545 N N . LYS F 3 129 ? 26.777 9.695 32.012 1.00 96.89 404 LYS H N 1
ATOM 5546 C CA . LYS F 3 129 ? 26.137 10.354 33.140 1.00 98.02 404 LYS H CA 1
ATOM 5547 C C . LYS F 3 129 ? 27.003 10.158 34.382 1.00 99.60 404 LYS H C 1
ATOM 5548 O O . LYS F 3 129 ? 27.030 9.068 34.956 1.00 100.61 404 LYS H O 1
ATOM 5554 N N . THR F 3 130 ? 27.717 11.212 34.783 1.00 100.74 405 THR H N 1
ATOM 5555 C CA . THR F 3 130 ? 28.592 11.157 35.957 1.00 100.90 405 THR H CA 1
ATOM 5556 C C . THR F 3 130 ? 27.825 10.614 37.160 1.00 101.04 405 THR H C 1
ATOM 5557 O O . THR F 3 130 ? 26.807 11.180 37.574 1.00 99.68 405 THR H O 1
ATOM 5561 N N . ALA F 3 131 ? 28.318 9.506 37.706 1.00 102.08 406 ALA H N 1
ATOM 5562 C CA . ALA F 3 131 ? 27.689 8.855 38.852 1.00 104.14 406 ALA H CA 1
ATOM 5563 C C . ALA F 3 131 ? 27.767 9.708 40.117 1.00 104.99 406 ALA H C 1
ATOM 5564 O O . ALA F 3 131 ? 28.749 10.418 40.341 1.00 104.95 406 ALA H O 1
ATOM 5566 N N . GLY F 3 132 ? 26.723 9.631 40.938 1.00 105.43 407 GLY H N 1
ATOM 5567 C CA . GLY F 3 132 ? 26.694 10.397 42.170 1.00 106.74 407 GLY H CA 1
ATOM 5568 C C . GLY F 3 132 ? 25.644 11.492 42.166 1.00 106.97 407 GLY H C 1
ATOM 5569 O O . GLY F 3 132 ? 24.936 11.697 43.156 1.00 107.19 407 GLY H O 1
ATOM 5570 N N . LYS F 3 133 ? 25.536 12.199 41.049 1.00 106.85 408 LYS H N 1
ATOM 5571 C CA . LYS F 3 133 ? 24.562 13.273 40.937 1.00 107.10 408 LYS H CA 1
ATOM 5572 C C . LYS F 3 133 ? 23.737 13.162 39.658 1.00 106.12 408 LYS H C 1
ATOM 5573 O O . LYS F 3 133 ? 24.208 12.651 38.637 1.00 106.07 408 LYS H O 1
ATOM 5579 N N . ARG F 3 134 ? 22.493 13.626 39.735 1.00 105.13 409 ARG H N 1
ATOM 5580 C CA . ARG F 3 134 ? 21.576 13.577 38.602 1.00 104.71 409 ARG H CA 1
ATOM 5581 C C . ARG F 3 134 ? 21.600 14.851 37.769 1.00 103.23 409 ARG H C 1
ATOM 5582 O O . ARG F 3 134 ? 22.073 15.896 38.219 1.00 104.90 409 ARG H O 1
ATOM 5590 N N . TYR F 3 135 ? 21.080 14.747 36.549 1.00 100.17 410 TYR H N 1
ATOM 5591 C CA . TYR F 3 135 ? 21.011 15.868 35.622 1.00 96.76 410 TYR H CA 1
ATOM 5592 C C . TYR F 3 135 ? 22.379 16.381 35.202 1.00 96.15 410 TYR H C 1
ATOM 5593 O O . TYR F 3 135 ? 22.504 17.509 34.737 1.00 96.88 410 TYR H O 1
ATOM 5602 N N . VAL F 3 136 ? 23.406 15.556 35.356 1.00 95.26 411 VAL H N 1
ATOM 5603 C CA . VAL F 3 136 ? 24.747 15.968 34.972 1.00 95.45 411 VAL H CA 1
ATOM 5604 C C . VAL F 3 136 ? 25.383 14.917 34.080 1.00 95.59 411 VAL H C 1
ATOM 5605 O O . VAL F 3 136 ? 25.603 13.784 34.518 1.00 96.22 411 VAL H O 1
ATOM 5609 N N . TYR F 3 137 ? 25.683 15.295 32.835 1.00 95.15 412 TYR H N 1
ATOM 5610 C CA . TYR F 3 137 ? 26.301 14.379 31.873 1.00 94.64 412 TYR H CA 1
ATOM 5611 C C . TYR F 3 137 ? 27.633 14.892 31.336 1.00 96.23 412 TYR H C 1
ATOM 5612 O O . TYR F 3 137 ? 28.070 15.987 31.673 1.00 96.21 412 TYR H O 1
ATOM 5621 N N . ARG F 3 138 ? 28.272 14.093 30.491 1.00 98.91 413 ARG H N 1
ATOM 5622 C CA . ARG F 3 138 ? 29.563 14.460 29.926 1.00 102.10 413 ARG H CA 1
ATOM 5623 C C . ARG F 3 138 ? 29.556 14.362 28.407 1.00 103.75 413 ARG H C 1
ATOM 5624 O O . ARG F 3 138 ? 28.502 14.267 27.782 1.00 104.13 413 ARG H O 1
ATOM 5632 N N . PHE F 3 139 ? 30.751 14.388 27.827 1.00 105.58 414 PHE H N 1
ATOM 5633 C CA . PHE F 3 139 ? 30.934 14.290 26.385 1.00 107.60 414 PHE H CA 1
ATOM 5634 C C . PHE F 3 139 ? 32.207 13.508 26.130 1.00 109.36 414 PHE H C 1
ATOM 5635 O O . PHE F 3 139 ? 33.231 14.072 25.757 1.00 109.13 414 PHE H O 1
ATOM 5643 N N . VAL F 3 140 ? 32.134 12.201 26.343 1.00 112.08 415 VAL H N 1
ATOM 5644 C CA . VAL F 3 140 ? 33.279 11.326 26.150 1.00 115.32 415 VAL H CA 1
ATOM 5645 C C . VAL F 3 140 ? 33.776 11.329 24.707 1.00 117.53 415 VAL H C 1
ATOM 5646 O O . VAL F 3 140 ? 34.913 10.933 24.437 1.00 118.21 415 VAL H O 1
ATOM 5650 N N . CYS F 3 141 ? 32.932 11.770 23.778 1.00 120.00 416 CYS H N 1
ATOM 5651 C CA . CYS F 3 141 ? 33.321 11.809 22.371 1.00 122.55 416 CYS H CA 1
ATOM 5652 C C . CYS F 3 141 ? 34.359 12.900 22.153 1.00 124.53 416 CYS H C 1
ATOM 5653 O O . CYS F 3 141 ? 34.340 13.931 22.826 1.00 125.02 416 CYS H O 1
ATOM 5656 N N . ASP F 3 142 ? 35.266 12.668 21.212 1.00 126.73 417 ASP H N 1
ATOM 5657 C CA . ASP F 3 142 ? 36.318 13.633 20.913 1.00 128.88 417 ASP H CA 1
ATOM 5658 C C . ASP F 3 142 ? 35.715 14.969 20.471 1.00 129.73 417 ASP H C 1
ATOM 5659 O O . ASP F 3 142 ? 34.988 15.028 19.481 1.00 130.04 417 ASP H O 1
ATOM 5664 N N . LEU F 3 143 ? 36.012 16.037 21.206 1.00 130.63 418 LEU H N 1
ATOM 5665 C CA . LEU F 3 143 ? 35.493 17.358 20.862 1.00 132.01 418 LEU H CA 1
ATOM 5666 C C . LEU F 3 143 ? 36.584 18.337 20.443 1.00 133.40 418 LEU H C 1
ATOM 5667 O O . LEU F 3 143 ? 36.310 19.511 20.188 1.00 133.24 418 LEU H O 1
ATOM 5672 N N . GLN F 3 144 ? 37.820 17.851 20.375 1.00 135.28 419 GLN H N 1
ATOM 5673 C CA . GLN F 3 144 ? 38.951 18.683 19.972 1.00 137.10 419 GLN H CA 1
ATOM 5674 C C . GLN F 3 144 ? 39.127 18.654 18.461 1.00 137.95 419 GLN H C 1
ATOM 5675 O O . GLN F 3 144 ? 39.516 19.651 17.852 1.00 138.41 419 GLN H O 1
ATOM 5681 N N . SER F 3 145 ? 38.846 17.501 17.864 1.00 138.65 420 SER H N 1
ATOM 5682 C CA . SER F 3 145 ? 38.966 17.338 16.423 1.00 139.34 420 SER H CA 1
ATOM 5683 C C . SER F 3 145 ? 37.668 17.756 15.736 1.00 140.51 420 SER H C 1
ATOM 5684 O O . SER F 3 145 ? 37.596 17.805 14.507 1.00 140.87 420 SER H O 1
ATOM 5687 N N . LEU F 3 146 ? 36.647 18.059 16.537 1.00 141.83 421 LEU H N 1
ATOM 5688 C CA . LEU F 3 146 ? 35.343 18.476 16.020 1.00 143.00 421 LEU H CA 1
ATOM 5689 C C . LEU F 3 146 ? 35.001 19.909 16.428 1.00 143.40 421 LEU H C 1
ATOM 5690 O O . LEU F 3 146 ? 33.865 20.357 16.264 1.00 143.25 421 LEU H O 1
ATOM 5695 N N . LEU F 3 147 ? 35.988 20.621 16.962 1.00 144.19 422 LEU H N 1
ATOM 5696 C CA . LEU F 3 147 ? 35.795 22.002 17.389 1.00 145.18 422 LEU H CA 1
ATOM 5697 C C . LEU F 3 147 ? 37.100 22.791 17.289 1.00 146.02 422 LEU H C 1
ATOM 5698 O O . LEU F 3 147 ? 37.139 23.878 16.711 1.00 146.13 422 LEU H O 1
ATOM 5703 N N . GLY F 3 148 ? 38.167 22.232 17.853 1.00 146.83 423 GLY H N 1
ATOM 5704 C CA . GLY F 3 148 ? 39.456 22.901 17.832 1.00 147.37 423 GLY H CA 1
ATOM 5705 C C . GLY F 3 148 ? 39.642 23.706 19.103 1.00 147.95 423 GLY H C 1
ATOM 5706 O O . GLY F 3 148 ? 40.760 23.867 19.594 1.00 147.72 423 GLY H O 1
ATOM 5707 N N . TYR F 3 149 ? 38.530 24.208 19.634 1.00 148.79 424 TYR H N 1
ATOM 5708 C CA . TYR F 3 149 ? 38.526 25.005 20.858 1.00 149.62 424 TYR H CA 1
ATOM 5709 C C . TYR F 3 149 ? 38.694 24.099 22.072 1.00 150.33 424 TYR H C 1
ATOM 5710 O O . TYR F 3 149 ? 37.800 23.315 22.394 1.00 150.52 424 TYR H O 1
ATOM 5719 N N . THR F 3 150 ? 39.838 24.216 22.743 1.00 151.18 425 THR H N 1
ATOM 5720 C CA . THR F 3 150 ? 40.133 23.404 23.921 1.00 151.68 425 THR H CA 1
ATOM 5721 C C . THR F 3 150 ? 39.013 23.484 24.958 1.00 151.87 425 THR H C 1
ATOM 5722 O O . THR F 3 150 ? 38.200 24.410 24.940 1.00 151.62 425 THR H O 1
ATOM 5726 N N . PRO F 3 151 ? 38.957 22.505 25.876 1.00 152.23 426 PRO H N 1
ATOM 5727 C CA . PRO F 3 151 ? 37.924 22.483 26.916 1.00 152.88 426 PRO H CA 1
ATOM 5728 C C . PRO F 3 151 ? 38.054 23.645 27.898 1.00 153.51 426 PRO H C 1
ATOM 5729 O O . PRO F 3 151 ? 37.390 23.677 28.933 1.00 153.66 426 PRO H O 1
ATOM 5733 N N . GLU F 3 152 ? 38.915 24.598 27.560 1.00 154.10 427 GLU H N 1
ATOM 5734 C CA . GLU F 3 152 ? 39.145 25.769 28.399 1.00 154.56 427 GLU H CA 1
ATOM 5735 C C . GLU F 3 152 ? 38.798 27.027 27.612 1.00 154.92 427 GLU H C 1
ATOM 5736 O O . GLU F 3 152 ? 37.992 27.850 28.049 1.00 154.70 427 GLU H O 1
ATOM 5742 N N . GLU F 3 153 ? 39.418 27.156 26.443 1.00 155.42 428 GLU H N 1
ATOM 5743 C CA . GLU F 3 153 ? 39.206 28.291 25.553 1.00 155.76 428 GLU H CA 1
ATOM 5744 C C . GLU F 3 153 ? 37.735 28.424 25.180 1.00 156.24 428 GLU H C 1
ATOM 5745 O O . GLU F 3 153 ? 37.243 29.524 24.923 1.00 156.27 428 GLU H O 1
ATOM 5751 N N . LEU F 3 154 ? 37.036 27.294 25.155 1.00 156.90 429 LEU H N 1
ATOM 5752 C CA . LEU F 3 154 ? 35.621 27.282 24.812 1.00 157.58 429 LEU H CA 1
ATOM 5753 C C . LEU F 3 154 ? 34.778 27.735 26.001 1.00 157.58 429 LEU H C 1
ATOM 5754 O O . LEU F 3 154 ? 33.653 28.209 25.832 1.00 157.53 429 LEU H O 1
ATOM 5759 N N . HIS F 3 155 ? 35.330 27.584 27.202 1.00 157.56 430 HIS H N 1
ATOM 5760 C CA . HIS F 3 155 ? 34.634 27.981 28.422 1.00 157.41 430 HIS H CA 1
ATOM 5761 C C . HIS F 3 155 ? 34.750 29.481 28.652 1.00 157.31 430 HIS H C 1
ATOM 5762 O O . HIS F 3 155 ? 34.227 30.014 29.633 1.00 157.18 430 HIS H O 1
ATOM 5769 N N . ALA F 3 156 ? 35.442 30.152 27.738 1.00 156.97 431 ALA H N 1
ATOM 5770 C CA . ALA F 3 156 ? 35.638 31.592 27.823 1.00 156.33 431 ALA H CA 1
ATOM 5771 C C . ALA F 3 156 ? 34.468 32.339 27.188 1.00 155.90 431 ALA H C 1
ATOM 5772 O O . ALA F 3 156 ? 33.801 33.132 27.850 1.00 155.87 431 ALA H O 1
ATOM 5774 N N . MET F 3 157 ? 34.215 32.078 25.908 1.00 155.34 432 MET H N 1
ATOM 5775 C CA . MET F 3 157 ? 33.124 32.741 25.202 1.00 154.98 432 MET H CA 1
ATOM 5776 C C . MET F 3 157 ? 31.792 32.613 25.934 1.00 155.04 432 MET H C 1
ATOM 5777 O O . MET F 3 157 ? 30.913 33.464 25.792 1.00 155.12 432 MET H O 1
ATOM 5782 N N . LEU F 3 158 ? 31.648 31.545 26.712 1.00 155.08 433 LEU H N 1
ATOM 5783 C CA . LEU F 3 158 ? 30.424 31.299 27.468 1.00 155.02 433 LEU H CA 1
ATOM 5784 C C . LEU F 3 158 ? 30.588 31.703 28.934 1.00 154.94 433 LEU H C 1
ATOM 5785 O O . LEU F 3 158 ? 30.665 30.800 29.796 1.00 154.93 433 LEU H O 1
#

InterPro domains:
  IPR000040 Acute myeloid leukemia 1 protein (AML1)/Runt [PR00967] (49-68)
  IPR000040 Acute myeloid leukemia 1 protein (AML1)/Runt [PR00967] (68-89)
  IPR000040 Acute myeloid leukemia 1 protein (AML1)/Runt [PR00967] (90-109)
  IPR000040 Acute myeloid leukemia 1 protein (AML1)/Runt [PR00967] (110-131)
  IPR000040 Acute myeloid leukemia 1 protein (AML1)/Runt [PR00967] (132-153)
  IPR000040 Acute myeloid leukemia 1 protein (AML1)/Runt [PR00967] (154-176)
  IPR000040 Acute myeloid leukemia 1 protein (AML1)/Runt [PR00967] (350-369)
  IPR000040 Acute myeloid leukemia 1 protein (AML1)/Runt [PR00967] (377-391)
  IPR000040 Acute myeloid leukemia 1 protein (AML1)/Runt [PR00967] (392-406)
  IPR000040 Acute myeloid leukemia 1 protein (AML1)/Runt [PR00967] (421-438)
  IPR000040 Acute myeloid leukemia 1 protein (AML1)/Runt [PTHR11950] (4-451)
  IPR008967 p53-like transcription factor, DNA-binding domain superfamily [SSF49417] (52-178)
  IPR012346 p53/RUNT-type transcription factor, DNA-binding domain superfamily [G3DSA:2.60.40.720] (48-189)
  IPR013524 Runt domain [PF00853] (52-179)
  IPR013524 Runt domain [PS51062] (50-178)
  IPR013711 Runx, C-terminal domain [PF08504] (361-451)
  IPR016554 Runt-related transcription factor RUNX [PIRSF009374] (2-451)
  IPR027384 Runx, central domain superfamily [G3DSA:4.10.770.10] (306-345)

Organism: Mus musculus (NCBI:txid10090)

Nearest PDB structures (foldseek):
  3wty-assembly2_H  TM=1.001E+00  e=4.926E-20  Homo sapiens
  3wtx-assembly2_H  TM=1.001E+00  e=9.659E-20  Homo sapiens
  4l18-assembly1_B  TM=9.799E-01  e=3.473E-19  Homo sapiens
  4l0z-assembly1_B  TM=9.812E-01  e=7.792E-19  Homo sapiens
  3wtw-assembly1_C  TM=9.773E-01  e=8.916E-19  Homo sapiens

Foldseek 3Di:
DADWADFQDPFKIKRAFDQKFEAPDFGPDWIKMFTRDDDDWQWKKFKWKDDPVGRTWDKDQRIFTDDPRMTTGDRIGTHGFQDDVGAIKMWMWTPDVHIDITIHHSRYGYDNVIDDDDD/DLADPVQVVCCVPDPVNVVQAPFAKKFFPPPPVDDLVVVLCVQVVVVCVQWGWMARVVVRRIDTFGQDPCVPDPQWDPPVDDQKIWHKGWDQDPRHTKMKTWIAGSRNRIGTIGIDGDPVVNVVVSVVVD/DLAPQLVLVPDPPPDARALVSVLSVLALDLVNVVQKYAPLDWQKIFGNNQQVSQCVVCVSVVNNVGGSVVSVVSVVVCCVVQQKAADPPDHRMIGGRPCVCNSRVHTSVVSCVSSVPD/DQWAPFQDPFKIKGQFDAWFEAPDFGPDFIKMATNDDDDWFFKKFKWKADPPRRTWDKPQGMFTDDPRMTTGDRIGTHGFQDVPGAIKMWMWGVDVPIDITIRPSRYGYDNVIDDDDD/DLADLPQVVCCVPPPVNVVFADKAKKFFDPPPVDPLVVSLVVQVVVVCVFWGKMARVVVRRIDIFGQDVCNPDPAWHCPVDDQKIWHKGWDQDRRHTKIKTWMAGSRRRIGIIGIGGDPPVNVVVSVVD/DADALLRVVVVLALDPVRPCQWYADLPWFKIFGNHFQVVQCVVCVSVVHDVGGNVVSVVSQVVCPVVQQKAADPDDPRMIGGSDDCCVVPVQGSVNSVVSD

CATH classification: 2.60.40.720

B-factor: mean 72.19, std 25.36, range [32.26, 159.09]

Solvent-accessible surface area: 38011 Å² total; per-residue (Å²): 224,71,124,62,46,196,13,54,8,40,2,1,38,2,9,56,20,27,116,44,44,128,27,59,94,66,14,77,94,41,1,38,0,24,5,104,18,142,7,89,84,49,16,98,0,24,2,17,0,0,10,60,98,22,32,12,10,93,34,92,73,21,87,10,53,1,127,102,45,45,0,123,0,106,40,2,51,2,35,11,125,0,16,234,63,20,37,0,14,1,0,0,1,0,60,22,124,6,7,5,3,0,0,58,64,202,10,0,54,1,33,87,72,5,77,144,153,128,251,86,57,13,26,116,76,6,116,46,32,23,92,96,65,72,24,0,110,95,3,45,182,103,13,73,0,51,7,15,2,86,109,107,110,76,93,114,35,26,42,65,100,0,49,86,13,2,118,78,0,134,6,64,1,0,1,29,55,37,0,2,0,1,16,2,52,0,68,77,64,136,28,222,123,40,15,40,60,162,165,78,105,26,39,1,44,3,60,0,7,8,4,0,1,0,0,2,1,24,1,58,8,52,0,26,30,118,165,2,22,5,66,0,23,4,73,33,16,109,133,43,8,122,93,5,64,62,137,59,196,140,59,12,83,2,13,62,61,12,55,47,132,44,107,47,99,3,94,12,22,9,7,0,0,59,13,7,3,40,101,87,6,57,91,12,1,29,8,58,46,77,25,27,6,0,81,0,63,56,13,79,40,0,2,137,99,15,2,175,99,70,119,98,105,145,40,59,41,127,104,1,6,101,23,0,107,132,15,66,139,129,88,27,0,66,76,25,94,86,111,179,75,6,7,67,4,59,32,88,0,90,82,59,4,56,79,40,31,148,80,0,22,76,68,0,76,42,212,114,138,72,43,170,13,51,8,30,4,1,31,0,6,64,6,32,114,46,41,124,27,66,95,68,14,76,78,37,1,77,0,31,2,94,21,138,11,93,81,45,15,90,0,28,3,23,1,0,11,93,102,33,31,14,9,111,35,95,73,23,82,12,49,3,131,108,60,48,0,126,0,104,45,1,50,4,35,11,126,0,12,234,66,76,31,0,22,0,2,0,0,1,49,20,111,5,4,6,1,2,1,28,60,186,4,1,55,0,35,82,70,3,76,138,147,127,243,98,78,17,18,124,82,7,105,54,44,19,96,110,74,108,30,0,95,124,1,30,167,119,23,83,1,63,7,11,3,94,110,117,95,80,91,113,42,26,29,59,97,0,53,81,9,1,122,78,0,129,7,69,0,0,0,34,65,45,2,8,1,1,16,3,44,0,63,80,67,136,28,212,120,23,13,40,46,139,168,76,96,40,30,0,47,6,36,0,6,4,2,0,4,0,0,0,0,23,0,80,9,60,0,30,39,126,162,2,24,0,59,4,26,5,74,32,10,83,129,21,5,106,92,9,62,82,140,126,119,122,43,91,13,40,58,5,5,29,90,19,2,60,57,112,93,8,75,87,48,1,29,36,56,36,62,19,31,13,4,90,16,70,47,28,97,32,0,1,147,97,23,1,171,114,74,131,125,121,158,18,48,42,126,107,4,6,101,22,2,96,119,13,70,113,125,79,39,0,62,84,51,96,40,108,166,54,18,8,69,4,79,19,86,3,70,98,98,64,50,128,40,41,101,107,18,57,79,161,63

Secondary structure (DSSP, 8-state):
---EEE-SSTTEEEE---SEEETT---SS--EEEESS---TT-EEEEEEE-SS-SS--EES-EEEBSSSEEE-SS-EE-S---TT--EEEEEEE-SSS-EEEEEEEEEEEESS-S----/--S-TTHHHHHTTSHHHHTTSS-EEEEE-TTTTS-HHHHHHHHHHHHHTTEEEEEETTTTEEEEEE-S----SSSB-SSSSSSEEEEEEEEEETTEEEEEEEEEETTT-EEEEEEEE-HHHHHHHHHHH-/--S-HHHHHT--SSSSPPHHHHHHHHTT-GGGTTT-EE-SSTTEEE-SSHHHHHHHHHHHHT-TT--HHHHHHHHHTTTTTTSEEE-TTSTTEEEE-S-HHHHHSS-HHHHHHHTT--/--EEE-SSTTEEEEPPPSEEETTPPPSS--EEEESS---TT-EEEEEEE-SSSSS--EES-EEEEETTEEE-SS-EE-S---TT--EEEEEEE-SSS-EEEEEEEEEEEESS-S----/--S-TTHHHHHTT-HHHHTTTS-EEEEE-S-TTS-HHHHHHHHHHHHHHTEEEEEETTTTEEEEEE-S----SSSEESSSSTTEEEEEEEEEETTEEEEEEEEEETTT-EEEEEEEE-HHHHHHHHH--/-PPPHHHHHHHHHS-GGGSSS-EE--SSS-EE-S-HHHHHHHHHHHTT-SS--HHHHHHHHHHHHHHTS--B-TTSSSEE---S--STTT-S-TTTHHHH-